Protein AF-A0A3E0NE91-F1 (afdb_monomer_lite)

Secondary structure (DSSP, 8-state):
--------------S-------------S-TT-----TT---HHHHHHHHHHHHHH-TTS-GGGEEEEEETTEEEEEEE-SSHHHHHHHHHHHHTSTT--EEEEEEE-PPPSS-HHHHHHHHHHHHHHS-SS-TTTEEEEEETTEEEEEEEES-HHHHHHHHHHHHTBTT--EEEEEEEE-------HHHHHHHHHHHHTT-TT--GGGEEEEEETTEEEEEEEES-HHHHHHHHHHT--TT--EEE-TTEEEP--SS-----TTTT----HHHHHHHHHHHHHS-TTS-GGGEEEEEETTEEEEEEEESSHHHHHHHHHHHHTSTT--EEEE--EE--SS---HHHHHHHHHHHHHHBTTGGGS-EEEEEETTEEEEEEEES-HHHHHHHHHHHHHSTT--EEEE-PEE--------HHHHHHHHHHHHHH-TT--GGGEEEEEETTEEEEEEEESSHHHHHHHHHHHHHTT-SEEEEEEEE-----PPTTEEEEEEES--EEEE-TTS-HHHHHHHHHHHHHH---TTPPPPPEEEEEEEEEE-SSS-EEEEESTTSSEEEEEEESTTEEEEEEE----SS----EEEEE-TT-EEEEEEEESEEEETTEEEEEEE-SSEEEEEEEEEEEEPSSTT---EEEEEEE-SPEEEEEPP----

pLDDT: mean 80.95, std 17.6, range [24.95, 98.06]

Sequence (662 aa):
MNRRYWKRNSVYEGAFTALLMLVGLFIGARASDAKETLGRIDDNDILEAVEEDLRTDNAVPEHQIYVEVRGGIVTLSGTSNTLLGKRRAQRLIESLRGVRGVVNRVTVPRTNRTDGEILSDVKDVLRDDQVADLAELKLELQDGVATLSGVVDSFAERELTDHAVAGVRGVVDIDNRITVNQTQSRSDAEILPEIERRLASSPWLTSDSINVNVENGSVTLTGVVGSVQEKSLARVLSWVTGVRTVDNRQLEVAQWRDQPHRRDSLVVMRNDTQLKRAVEDSLLYDPRVRHAQITVHVRYGAVSLFGTVRTLSAKRAAEQDAKDTLGVRRVRNHLKVEPTEFLDDVAITEWANKVFLRDAVLSEFDVQVTTRFGKVFLSGKVNSVYAKDRAAELIANIPGALDLYNGIEVESTWQPKLDAEIVEDVRRRLRWSPLLDADRIKVSVDDGLVTLEGVVDTPQEREAATRHARQGGARRVVDQLRVRNGRVAPAGLTATLIVEQDTYELDAAQSGDKFRQALRAARKGFNYGHLPPAPKVDLTFKLQNAGDEPVKVRLGHDSGGFEFVLAGEGAEHIRIRRPFAADLNLGSLVTIEPGEEYSIPIESLEYGFRGKSDRWYWTEPGEYTLHVTLSWPTDVSGIYGEFSVTATSDTLTVLEADGENR

Radius of gyration: 30.52 Å; chains: 1; bounding box: 74×97×77 Å

Foldseek 3Di:
DDDDDDDDDDDDDDDDDDDDDDDDDDDDDDPPPVPDDPFDCDQVNLVVLLLLQQVLFLQAPSVFWDWGGDQLEIEIEGEDQFLVNLVVSQLSSLQFFSRFYYHRHYWHDADPDDQVVLQVLLLVLCVLLVLFDPVQWDWDGDSLEIEIEGEGQFPLSLVVSLVSSRQFAGRTYYNRHYAHDQPDADDQVVLQVQLLLQQVFFLQWLSPQWDWDADQLAIEIAGETRGSNNLVVSQLSSTDRNHRYYHSVRYGYDPRDPDQPDSPVLQPPQDQVSLQVNLLSLLVRNSLEPSVQWDWDGDLLEIEIEGEHAWLLNLVSSLVSNQRTRSRPYYHRHYFHDHPDADDFVRLQVVLVVNLCGTSQNVVFPWHWGDDQLEIEIEGEDQRPVNLVVSVNSSRSGGSNGHYDRHYYHPDPQDDD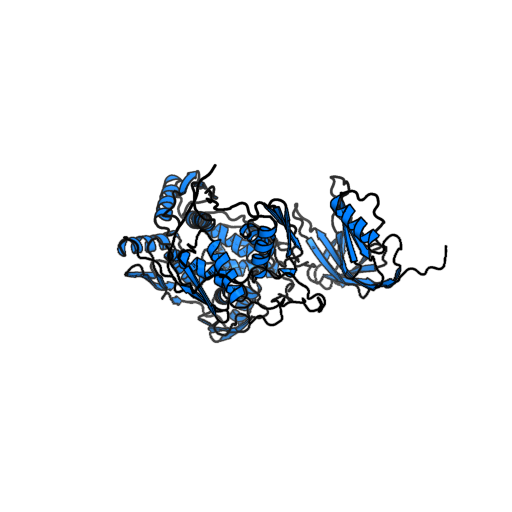DQVQLQVQLLSLQNGRSSHPSVQWDWGDDSLEIETEGEHAGPVVLVVSVVSSVSSRRPHYHRHYDHPHSLDDPPQKAKAKAAPDQEAEADPVCADDVNVVVLVVCQPPLDPPPPDFFDWGWMKIKMWRQDQAKDKAFPDAAFKKKDKDKDDPQKDKHKHFAAFDPDDDRHDIDIAHNGGMDIDTDTGQWIDHGRIIMHMDRHDWDKMKMKMKTWGADDDDPDRSIRIYIYMDDIRGYDYDDPPDD

Structure (mmCIF, N/CA/C/O backbone):
data_AF-A0A3E0NE91-F1
#
_entry.id   AF-A0A3E0NE91-F1
#
loop_
_atom_site.group_PDB
_atom_site.id
_atom_site.type_symbol
_atom_site.label_atom_id
_atom_site.label_alt_id
_atom_site.label_comp_id
_atom_site.label_asym_id
_atom_site.label_entity_id
_atom_site.label_seq_id
_atom_site.pdbx_PDB_ins_code
_atom_site.Cartn_x
_atom_site.Cartn_y
_atom_site.Cartn_z
_atom_site.occupancy
_atom_site.B_iso_or_equiv
_atom_site.auth_seq_id
_atom_site.auth_comp_id
_atom_site.auth_asym_id
_atom_site.auth_atom_id
_atom_site.pdbx_PDB_model_num
ATOM 1 N N . MET A 1 1 ? 31.799 -62.808 26.254 1.00 30.94 1 MET A N 1
ATOM 2 C CA . MET A 1 1 ? 31.546 -64.251 26.514 1.00 30.94 1 MET A CA 1
ATOM 3 C C . MET A 1 1 ? 30.031 -64.486 26.492 1.00 30.94 1 MET A C 1
ATOM 5 O O . MET A 1 1 ? 29.319 -63.578 26.877 1.00 30.94 1 MET A O 1
ATOM 9 N N . ASN A 1 2 ? 29.502 -65.511 25.800 1.00 27.83 2 ASN A N 1
ATOM 10 C CA . ASN A 1 2 ? 29.166 -66.851 26.348 1.00 27.83 2 ASN A CA 1
ATOM 11 C C . ASN A 1 2 ? 28.256 -66.752 27.601 1.00 27.83 2 ASN A C 1
ATOM 13 O O . ASN A 1 2 ? 28.701 -66.147 28.565 1.00 27.83 2 ASN A O 1
ATOM 17 N N . ARG A 1 3 ? 27.041 -67.327 27.712 1.00 26.81 3 ARG A N 1
ATOM 18 C CA . ARG A 1 3 ? 26.264 -68.366 26.965 1.00 26.81 3 ARG A CA 1
ATOM 19 C C . ARG A 1 3 ? 24.733 -68.146 27.190 1.00 26.81 3 ARG A C 1
ATOM 21 O O . ARG A 1 3 ? 24.409 -67.330 28.038 1.00 26.81 3 ARG A O 1
ATOM 28 N N . ARG A 1 4 ? 23.745 -68.896 26.650 1.00 30.91 4 ARG A N 1
ATOM 29 C CA . ARG A 1 4 ? 23.469 -69.614 25.362 1.00 30.91 4 ARG A CA 1
ATOM 30 C C . ARG A 1 4 ? 22.150 -70.431 25.545 1.00 30.91 4 ARG A C 1
ATOM 32 O O . ARG A 1 4 ? 22.022 -71.055 26.589 1.00 30.91 4 ARG A O 1
ATOM 39 N N . TYR A 1 5 ? 21.285 -70.537 24.519 1.00 28.20 5 TYR A N 1
ATOM 40 C CA . TYR A 1 5 ? 19.947 -71.212 24.482 1.00 28.20 5 TYR A CA 1
ATOM 41 C C . TYR A 1 5 ? 18.787 -70.456 25.185 1.00 28.20 5 TYR A C 1
ATOM 43 O O . TYR A 1 5 ? 19.032 -69.863 26.224 1.00 28.20 5 TYR A O 1
ATOM 51 N N . TRP A 1 6 ? 17.540 -70.304 24.682 1.00 27.56 6 TRP A N 1
ATOM 52 C CA . TRP A 1 6 ? 16.611 -71.011 23.743 1.00 27.56 6 TRP A CA 1
ATOM 53 C C . TRP A 1 6 ? 15.591 -71.966 24.405 1.00 27.56 6 TRP A C 1
ATOM 55 O O . TRP A 1 6 ? 15.980 -73.061 24.809 1.00 27.56 6 TRP A O 1
ATOM 65 N N . LYS A 1 7 ? 14.280 -71.666 24.277 1.00 27.84 7 LYS A N 1
ATOM 66 C CA . LYS A 1 7 ? 13.341 -72.370 23.353 1.00 27.84 7 LYS A CA 1
ATOM 67 C C . LYS A 1 7 ? 11.866 -71.905 23.464 1.00 27.84 7 LYS A C 1
ATOM 69 O O . LYS A 1 7 ? 11.298 -72.093 24.525 1.00 27.84 7 LYS A O 1
ATOM 74 N N . ARG A 1 8 ? 11.270 -71.538 22.304 1.00 32.28 8 ARG A N 1
ATOM 75 C CA . ARG A 1 8 ? 9.923 -71.933 21.770 1.00 32.28 8 ARG A CA 1
ATOM 76 C C . ARG A 1 8 ? 8.661 -71.588 22.606 1.00 32.28 8 ARG A C 1
ATOM 78 O O . ARG A 1 8 ? 8.735 -71.501 23.814 1.00 32.28 8 ARG A O 1
ATOM 85 N N . ASN A 1 9 ? 7.443 -71.420 22.072 1.00 28.12 9 ASN A N 1
ATOM 86 C CA . ASN A 1 9 ? 6.807 -71.448 20.729 1.00 28.12 9 ASN A CA 1
ATOM 87 C C . ASN A 1 9 ? 5.556 -70.517 20.847 1.00 28.12 9 ASN A C 1
ATOM 89 O O . ASN A 1 9 ? 5.069 -70.364 21.961 1.00 28.12 9 ASN A O 1
ATOM 93 N N . SER A 1 10 ? 4.917 -69.918 19.834 1.00 28.08 10 SER A N 1
ATOM 94 C CA . SER A 1 10 ? 5.105 -69.822 18.372 1.00 28.08 10 SER A CA 1
ATOM 95 C C . SER A 1 10 ? 4.319 -68.595 17.857 1.00 28.08 10 SER A C 1
ATOM 97 O O . SER A 1 10 ? 3.463 -68.096 18.581 1.00 28.08 10 SER A O 1
ATOM 99 N N . VAL A 1 11 ? 4.532 -68.160 16.609 1.00 28.39 11 VAL A N 1
ATOM 100 C CA . VAL A 1 11 ? 3.754 -67.089 15.941 1.00 28.39 11 VAL A CA 1
ATOM 101 C C . VAL A 1 11 ? 3.466 -67.477 14.479 1.00 28.39 11 VAL A C 1
ATOM 103 O O . VAL A 1 11 ? 4.295 -68.138 13.862 1.00 28.39 11 VAL A O 1
ATOM 106 N N . TYR A 1 12 ? 2.309 -67.054 13.959 1.00 34.12 12 TYR A N 1
ATOM 107 C CA . TYR A 1 12 ? 2.082 -66.661 12.557 1.00 34.12 12 TYR A CA 1
ATOM 108 C C . TYR A 1 12 ? 1.576 -65.205 12.654 1.00 34.12 12 TYR A C 1
ATOM 110 O O . TYR A 1 12 ? 0.653 -64.961 13.428 1.00 34.12 12 TYR A O 1
ATOM 118 N N . GLU A 1 13 ? 2.257 -64.161 12.175 1.00 29.81 13 GLU A N 1
ATOM 119 C CA . GLU A 1 13 ? 2.728 -63.833 10.812 1.00 29.81 13 GLU A CA 1
ATOM 120 C C . GLU A 1 13 ? 1.593 -63.424 9.862 1.00 29.81 13 GLU A C 1
ATOM 122 O O . GLU A 1 13 ? 0.575 -64.103 9.763 1.00 29.81 13 GLU A O 1
ATOM 127 N N . GLY A 1 14 ? 1.770 -62.279 9.186 1.00 26.66 14 GLY A N 1
ATOM 128 C CA . GLY A 1 14 ? 0.737 -61.676 8.331 1.00 26.66 14 GLY A CA 1
ATOM 129 C C . GLY A 1 14 ? 0.911 -60.194 7.953 1.00 26.66 14 GLY A C 1
ATOM 130 O O . GLY A 1 14 ? 0.043 -59.659 7.271 1.00 26.66 14 GLY A O 1
ATOM 131 N N . ALA A 1 15 ? 1.988 -59.510 8.364 1.00 29.38 15 ALA A N 1
ATOM 132 C CA . ALA A 1 15 ? 2.270 -58.123 7.969 1.00 29.38 15 ALA A CA 1
ATOM 133 C C . ALA A 1 15 ? 3.780 -57.807 7.990 1.00 29.38 15 ALA A C 1
ATOM 135 O O . ALA A 1 15 ? 4.527 -58.455 8.716 1.00 29.38 15 ALA A O 1
ATOM 136 N N . PHE A 1 16 ? 4.186 -56.772 7.239 1.00 30.14 16 PHE A N 1
ATOM 137 C CA . PHE A 1 16 ? 5.531 -56.162 7.196 1.00 30.14 16 PHE A CA 1
ATOM 138 C C . PHE A 1 16 ? 6.721 -57.059 6.783 1.00 30.14 16 PHE A C 1
ATOM 140 O O . PHE A 1 16 ? 7.368 -57.675 7.622 1.00 30.14 16 PHE A O 1
ATOM 147 N N . THR A 1 17 ? 7.100 -57.003 5.495 1.00 26.62 17 THR A N 1
ATOM 148 C CA . THR A 1 17 ? 8.416 -56.526 4.968 1.00 26.62 17 THR A CA 1
ATOM 149 C C . THR A 1 17 ? 8.772 -57.173 3.620 1.00 26.62 17 THR A C 1
ATOM 151 O O . THR A 1 17 ? 9.212 -58.316 3.581 1.00 26.62 17 THR A O 1
ATOM 154 N N . ALA A 1 18 ? 8.642 -56.436 2.504 1.00 24.95 18 ALA A N 1
ATOM 155 C CA . ALA A 1 18 ? 9.165 -56.876 1.200 1.00 24.95 18 ALA A CA 1
ATOM 156 C C . ALA A 1 18 ? 9.253 -55.756 0.132 1.00 24.95 18 ALA A C 1
ATOM 158 O O . ALA A 1 18 ? 8.509 -55.810 -0.840 1.00 24.95 18 ALA A O 1
ATOM 159 N N . LEU A 1 19 ? 10.171 -54.779 0.264 1.00 26.78 19 LEU A N 1
ATOM 160 C CA . LEU A 1 19 ? 10.857 -54.186 -0.909 1.00 26.78 19 LEU A CA 1
ATOM 161 C C . LEU A 1 19 ? 12.095 -53.343 -0.528 1.00 26.78 19 LEU A C 1
ATOM 163 O O . LEU A 1 19 ? 12.003 -52.131 -0.362 1.00 26.78 19 LEU A O 1
ATOM 167 N N . LEU A 1 20 ? 13.274 -53.967 -0.413 1.00 27.47 20 LEU A N 1
ATOM 168 C CA . LEU A 1 20 ? 14.547 -53.225 -0.369 1.00 27.47 20 LEU A CA 1
ATOM 169 C C . LEU A 1 20 ? 15.747 -54.088 -0.807 1.00 27.47 20 LEU A C 1
ATOM 171 O O . LEU A 1 20 ? 16.623 -54.386 -0.005 1.00 27.47 20 LEU A O 1
ATOM 175 N N . MET A 1 21 ? 15.762 -54.513 -2.078 1.00 26.34 21 MET A N 1
ATOM 176 C CA . MET A 1 21 ? 16.968 -54.817 -2.880 1.00 26.34 21 MET A CA 1
ATOM 177 C C . MET A 1 21 ? 16.568 -55.374 -4.257 1.00 26.34 21 MET A C 1
ATOM 179 O O . MET A 1 21 ? 16.215 -56.545 -4.368 1.00 26.34 21 MET A O 1
ATOM 183 N N . LEU A 1 22 ? 16.701 -54.568 -5.315 1.00 26.62 22 LEU A N 1
ATOM 184 C CA . LEU A 1 22 ? 17.065 -55.077 -6.643 1.00 26.62 22 LEU A CA 1
ATOM 185 C C . LEU A 1 22 ? 17.654 -53.946 -7.500 1.00 26.62 22 LEU A C 1
ATOM 187 O O . LEU A 1 22 ? 16.944 -53.190 -8.154 1.00 26.62 22 LEU A O 1
ATOM 191 N N . VAL A 1 23 ? 18.982 -53.818 -7.464 1.00 31.25 23 VAL A N 1
ATOM 192 C CA . VAL A 1 23 ? 19.741 -52.968 -8.391 1.00 31.25 23 VAL A CA 1
ATOM 193 C C . VAL A 1 23 ? 20.110 -53.830 -9.596 1.00 31.25 23 VAL A C 1
ATOM 195 O O . VAL A 1 23 ? 20.838 -54.808 -9.440 1.00 31.25 23 VAL A O 1
ATOM 198 N N . GLY A 1 24 ? 19.616 -53.492 -10.789 1.00 27.28 24 GLY A N 1
ATOM 199 C CA . GLY A 1 24 ? 19.903 -54.274 -11.994 1.00 27.28 24 GLY A CA 1
ATOM 200 C C . GLY A 1 24 ? 19.232 -53.749 -13.262 1.00 27.28 24 GLY A C 1
ATOM 201 O O . GLY A 1 24 ? 18.088 -54.085 -13.526 1.00 27.28 24 GLY A O 1
ATOM 202 N N . LEU A 1 25 ? 19.987 -52.960 -14.035 1.00 29.38 25 LEU A N 1
ATOM 203 C CA . LEU A 1 25 ? 19.806 -52.624 -15.458 1.00 29.38 25 LEU A CA 1
ATOM 204 C C . LEU A 1 25 ? 18.363 -52.483 -15.997 1.00 29.38 25 LEU A C 1
ATOM 206 O O . LEU A 1 25 ? 17.764 -53.450 -16.456 1.00 29.38 25 LEU A O 1
ATOM 210 N N . PHE A 1 26 ? 17.951 -51.234 -16.221 1.00 30.34 26 PHE A N 1
ATOM 211 C CA . PHE A 1 26 ? 17.494 -50.831 -17.557 1.00 30.34 26 PHE A CA 1
ATOM 212 C C . PHE A 1 26 ? 18.080 -49.455 -17.894 1.00 30.34 26 PHE A C 1
ATOM 214 O O . PHE A 1 26 ? 17.676 -48.436 -17.343 1.00 30.34 26 PHE A O 1
ATOM 221 N N . ILE A 1 27 ? 19.085 -49.438 -18.773 1.00 36.59 27 ILE A N 1
ATOM 222 C CA . ILE A 1 27 ? 19.706 -48.217 -19.304 1.00 36.59 27 ILE A CA 1
ATOM 223 C C . ILE A 1 27 ? 19.201 -48.032 -20.736 1.00 36.59 27 ILE A C 1
ATOM 225 O O . ILE A 1 27 ? 19.292 -48.964 -21.531 1.00 36.59 27 ILE A O 1
ATOM 229 N N . GLY A 1 28 ? 18.744 -46.823 -21.079 1.00 31.92 28 GLY A N 1
ATOM 230 C CA . GLY A 1 28 ? 18.574 -46.408 -22.477 1.00 31.92 28 GLY A CA 1
ATOM 231 C C . GLY A 1 28 ? 17.137 -46.228 -22.972 1.00 31.92 28 GLY A C 1
ATOM 232 O O . GLY A 1 28 ? 16.728 -46.895 -23.916 1.00 31.92 28 GLY A O 1
ATOM 233 N N . ALA A 1 29 ? 16.409 -45.251 -22.423 1.00 29.12 29 ALA A N 1
ATOM 234 C CA . ALA A 1 29 ? 15.244 -44.656 -23.083 1.00 29.12 29 ALA A CA 1
ATOM 235 C C . ALA A 1 29 ? 15.190 -43.140 -22.810 1.00 29.12 29 ALA A C 1
ATOM 237 O O . ALA A 1 29 ? 14.678 -42.702 -21.789 1.00 29.12 29 ALA A O 1
ATOM 238 N N . ARG A 1 30 ? 15.785 -42.365 -23.727 1.00 32.06 30 ARG A N 1
ATOM 239 C CA . ARG A 1 30 ? 15.646 -40.907 -23.926 1.00 32.06 30 ARG A CA 1
ATOM 240 C C . ARG A 1 30 ? 15.437 -40.008 -22.692 1.00 32.06 30 ARG A C 1
ATOM 242 O O . ARG A 1 30 ? 14.326 -39.607 -22.363 1.00 32.06 30 ARG A O 1
ATOM 249 N N . ALA A 1 31 ? 16.549 -39.475 -22.189 1.00 33.25 31 ALA A N 1
ATOM 250 C CA . ALA A 1 31 ? 16.555 -38.111 -21.664 1.00 33.25 31 ALA A CA 1
ATOM 251 C C . ALA A 1 31 ? 16.430 -37.109 -22.838 1.00 33.25 31 ALA A C 1
ATOM 253 O O . ALA A 1 31 ? 17.433 -36.612 -23.343 1.00 33.25 31 ALA A O 1
ATOM 254 N N . SER A 1 32 ? 15.203 -36.869 -23.313 1.00 34.41 32 SER A N 1
ATOM 255 C CA . SER A 1 32 ? 14.878 -35.783 -24.264 1.00 34.41 32 SER A CA 1
ATOM 256 C C . SER A 1 32 ? 13.600 -35.020 -23.922 1.00 34.41 32 SER A C 1
ATOM 258 O O . SER A 1 32 ? 13.482 -33.856 -24.288 1.00 34.41 32 SER A O 1
ATOM 260 N N . ASP A 1 33 ? 12.673 -35.647 -23.196 1.00 32.84 33 ASP A N 1
ATOM 261 C CA . ASP A 1 33 ? 11.329 -35.104 -22.959 1.00 32.84 33 ASP A CA 1
ATOM 262 C C . ASP A 1 33 ? 11.154 -34.498 -21.552 1.00 32.84 33 ASP A C 1
ATOM 264 O O . ASP A 1 33 ? 10.053 -34.125 -21.159 1.00 32.84 33 ASP A O 1
ATOM 268 N N . ALA A 1 34 ? 12.260 -34.289 -20.825 1.00 32.59 34 ALA A N 1
ATOM 269 C CA . ALA A 1 34 ? 12.325 -33.527 -19.569 1.00 32.59 34 ALA A CA 1
ATOM 270 C C . ALA A 1 34 ? 12.211 -31.999 -19.796 1.00 32.59 34 ALA A C 1
ATOM 272 O O . ALA A 1 34 ? 12.949 -31.200 -19.219 1.00 32.59 34 ALA A O 1
ATOM 273 N N . LYS A 1 35 ? 11.292 -31.581 -20.675 1.00 33.16 35 LYS A N 1
ATOM 274 C CA . LYS A 1 35 ? 10.905 -30.180 -20.902 1.00 33.16 35 LYS A CA 1
ATOM 275 C C . LYS A 1 35 ? 9.620 -29.902 -20.112 1.00 33.16 35 LYS A C 1
ATOM 277 O O . LYS A 1 35 ? 8.567 -29.598 -20.664 1.00 33.16 35 LYS A O 1
ATOM 282 N N . GLU A 1 36 ? 9.714 -30.149 -18.809 1.00 34.44 36 GLU A N 1
ATOM 283 C CA . GLU A 1 36 ? 8.592 -30.556 -17.963 1.00 34.44 36 GLU A CA 1
ATOM 284 C C . GLU A 1 36 ? 7.838 -29.348 -17.365 1.00 34.44 36 GLU A C 1
ATOM 286 O O . GLU A 1 36 ? 8.300 -28.684 -16.443 1.00 34.44 36 GLU A O 1
ATOM 291 N N . THR A 1 37 ? 6.651 -29.062 -17.913 1.00 34.66 37 THR A N 1
ATOM 292 C CA . THR A 1 37 ? 5.534 -28.330 -17.262 1.00 34.66 37 THR A CA 1
ATOM 293 C C . THR A 1 37 ? 5.778 -26.942 -16.633 1.00 34.66 37 THR A C 1
ATOM 295 O O . THR A 1 37 ? 4.998 -26.502 -15.787 1.00 34.66 37 THR A O 1
ATOM 298 N N . LEU A 1 38 ? 6.750 -26.164 -17.118 1.00 41.28 38 LEU A N 1
ATOM 299 C CA . LEU A 1 38 ? 6.796 -24.714 -16.863 1.00 41.28 38 LEU A CA 1
ATOM 300 C C . LEU A 1 38 ? 5.588 -24.002 -17.511 1.00 41.28 38 LEU A C 1
ATOM 302 O O . LEU A 1 38 ? 5.612 -23.712 -18.705 1.00 41.28 38 LEU A O 1
ATOM 306 N N . GLY A 1 39 ? 4.540 -23.710 -16.729 1.00 53.50 39 GLY A N 1
ATOM 307 C CA . GLY A 1 39 ? 3.418 -22.867 -17.179 1.00 53.50 39 GLY A CA 1
ATOM 308 C C . GLY A 1 39 ? 2.102 -22.965 -16.393 1.00 53.50 39 GLY A C 1
ATOM 309 O O . GLY A 1 39 ? 1.273 -22.065 -16.505 1.00 53.50 39 GLY A O 1
ATOM 310 N N . ARG A 1 40 ? 1.890 -24.016 -15.587 1.00 64.31 40 ARG A N 1
ATOM 311 C CA . ARG A 1 40 ? 0.654 -24.198 -14.798 1.00 64.31 40 ARG A CA 1
ATOM 312 C C . ARG A 1 40 ? 0.816 -23.713 -13.347 1.00 64.31 40 ARG A C 1
ATOM 314 O O . ARG A 1 40 ? 1.922 -23.735 -12.814 1.00 64.31 40 ARG A O 1
ATOM 321 N N . ILE A 1 41 ? -0.286 -23.256 -12.745 1.00 75.81 41 ILE A N 1
ATOM 322 C CA . ILE A 1 41 ? -0.406 -22.901 -11.321 1.00 75.81 41 ILE A CA 1
ATOM 323 C C . ILE A 1 41 ? -1.656 -23.611 -10.791 1.00 75.81 41 ILE A C 1
ATOM 325 O O . ILE A 1 41 ? -2.742 -23.052 -10.870 1.00 75.81 41 ILE A O 1
ATOM 329 N N . ASP A 1 42 ? -1.563 -24.861 -10.346 1.00 85.12 42 ASP A N 1
ATOM 330 C CA . ASP A 1 42 ? -2.762 -25.589 -9.903 1.00 85.12 42 ASP A CA 1
ATOM 331 C C . ASP A 1 42 ? -3.074 -25.453 -8.404 1.00 85.12 42 ASP A C 1
ATOM 333 O O . ASP A 1 42 ? -2.387 -24.751 -7.660 1.00 85.12 42 ASP A O 1
ATOM 337 N N . ASP A 1 43 ? -4.183 -26.059 -7.968 1.00 90.19 43 ASP A N 1
ATOM 338 C CA . ASP A 1 43 ? -4.679 -25.929 -6.594 1.00 90.19 43 ASP A CA 1
ATOM 339 C C . ASP A 1 43 ? -3.649 -26.402 -5.548 1.00 90.19 43 ASP A C 1
ATOM 341 O O . ASP A 1 43 ? -3.667 -25.901 -4.425 1.00 90.19 43 ASP A O 1
ATOM 345 N N . ASN A 1 44 ? -2.732 -27.315 -5.904 1.00 91.25 44 ASN A N 1
ATOM 346 C CA . ASN A 1 44 ? -1.664 -27.767 -5.011 1.00 91.25 44 ASN A CA 1
ATOM 347 C C . ASN A 1 44 ? -0.518 -26.746 -4.931 1.00 91.25 44 ASN A C 1
ATOM 349 O O . ASN A 1 44 ? -0.022 -26.487 -3.837 1.00 91.25 44 ASN A O 1
ATOM 353 N N . ASP A 1 45 ? -0.132 -26.131 -6.057 1.00 88.56 45 ASP A N 1
ATOM 354 C CA . ASP A 1 45 ? 0.829 -25.016 -6.057 1.00 88.56 45 ASP A CA 1
ATOM 355 C C . ASP A 1 45 ? 0.323 -23.878 -5.152 1.00 88.56 45 ASP A C 1
ATOM 357 O O . ASP A 1 45 ? 1.073 -23.316 -4.353 1.00 88.56 45 ASP A O 1
ATOM 361 N N . ILE A 1 46 ? -0.969 -23.541 -5.278 1.00 89.94 46 ILE A N 1
ATOM 362 C CA . ILE A 1 46 ? -1.617 -22.487 -4.487 1.00 89.94 46 ILE A CA 1
ATOM 363 C C . ILE A 1 46 ? -1.677 -22.886 -3.006 1.00 89.94 46 ILE A C 1
ATOM 365 O O . ILE A 1 46 ? -1.443 -22.034 -2.152 1.00 89.94 46 ILE A O 1
ATOM 369 N N . LEU A 1 47 ? -1.955 -24.155 -2.685 1.00 92.31 47 LEU A N 1
ATOM 370 C CA . LEU A 1 47 ? -1.975 -24.644 -1.303 1.00 92.31 47 LEU A CA 1
ATOM 371 C C . LEU A 1 47 ? -0.604 -24.487 -0.625 1.00 92.31 47 LEU A C 1
ATOM 373 O O . LEU A 1 47 ? -0.543 -23.857 0.427 1.00 92.31 47 LEU A O 1
ATOM 377 N N . GLU A 1 48 ? 0.487 -24.951 -1.253 1.00 89.06 48 GLU A N 1
ATOM 378 C CA . GLU A 1 48 ? 1.853 -24.792 -0.712 1.00 89.06 48 GLU A CA 1
ATOM 379 C C . GLU A 1 48 ? 2.190 -23.310 -0.472 1.00 89.06 48 GLU A C 1
ATOM 381 O O . GLU A 1 48 ? 2.755 -22.945 0.560 1.00 89.06 48 GLU A O 1
ATOM 386 N N . ALA A 1 49 ? 1.815 -22.436 -1.412 1.00 88.50 49 ALA A N 1
ATOM 387 C CA . ALA A 1 49 ? 2.058 -21.001 -1.304 1.00 88.50 49 ALA A CA 1
ATOM 388 C C . ALA A 1 49 ? 1.276 -20.342 -0.159 1.00 88.50 49 ALA A C 1
ATOM 390 O O . ALA A 1 49 ? 1.817 -19.479 0.532 1.00 88.50 49 ALA A O 1
ATOM 391 N N . VAL A 1 50 ? 0.019 -20.747 0.046 1.00 90.62 50 VAL A N 1
ATOM 392 C CA . VAL A 1 50 ? -0.827 -20.250 1.136 1.00 90.62 50 VAL A CA 1
ATOM 393 C C . VAL A 1 50 ? -0.314 -20.728 2.491 1.00 90.62 50 VAL A C 1
ATOM 395 O O . VAL A 1 50 ? -0.211 -19.918 3.411 1.00 90.62 50 VAL A O 1
ATOM 398 N N . GLU A 1 51 ? 0.016 -22.013 2.623 1.00 88.88 51 GLU A N 1
ATOM 399 C CA . GLU A 1 51 ? 0.538 -22.574 3.871 1.00 88.88 51 GLU A CA 1
ATOM 400 C C . GLU A 1 51 ? 1.870 -21.902 4.246 1.00 88.88 51 GLU A C 1
ATOM 402 O O . GLU A 1 51 ? 1.999 -21.399 5.358 1.00 88.88 51 GLU A O 1
ATOM 407 N N . GLU A 1 52 ? 2.815 -21.745 3.309 1.00 82.62 52 GLU A N 1
ATOM 408 C CA . GLU A 1 52 ? 4.091 -21.054 3.560 1.00 82.62 52 GLU A CA 1
ATOM 409 C C . GLU A 1 52 ? 3.921 -19.575 3.964 1.00 82.62 52 GLU A C 1
ATOM 411 O O . GLU A 1 52 ? 4.637 -19.102 4.854 1.00 82.62 52 GLU A O 1
ATOM 416 N N . ASP A 1 53 ? 2.987 -18.830 3.359 1.00 84.12 53 ASP A N 1
ATOM 417 C CA . ASP A 1 53 ? 2.741 -17.425 3.725 1.00 84.12 53 ASP A CA 1
ATOM 418 C C . ASP A 1 53 ? 2.035 -17.275 5.080 1.00 84.12 53 ASP A C 1
ATOM 420 O O . ASP A 1 53 ? 2.355 -16.350 5.828 1.00 84.12 53 ASP A O 1
ATOM 424 N N . LEU A 1 54 ? 1.147 -18.203 5.454 1.00 85.69 54 LEU A N 1
ATOM 425 C CA . LEU A 1 54 ? 0.575 -18.249 6.805 1.00 85.69 54 LEU A CA 1
ATOM 426 C C . LEU A 1 54 ? 1.643 -18.634 7.845 1.00 85.69 54 LEU A C 1
ATOM 428 O O . LEU A 1 54 ? 1.770 -17.961 8.866 1.00 85.69 54 LEU A O 1
ATOM 432 N N . ARG A 1 55 ? 2.461 -19.656 7.559 1.00 80.12 55 ARG A N 1
ATOM 433 C CA . ARG A 1 55 ? 3.555 -20.162 8.412 1.00 80.12 55 ARG A CA 1
ATOM 434 C C . ARG A 1 55 ? 4.629 -19.121 8.725 1.00 80.12 55 ARG A C 1
ATOM 436 O O . ARG A 1 55 ? 5.315 -19.212 9.743 1.00 80.12 55 ARG A O 1
ATOM 443 N N . THR A 1 56 ? 4.836 -18.165 7.821 1.00 75.06 56 THR A N 1
ATOM 444 C CA . THR A 1 56 ? 5.892 -17.145 7.934 1.00 75.06 56 THR A CA 1
ATOM 445 C C . THR A 1 56 ? 5.404 -15.788 8.429 1.00 75.06 56 THR A C 1
ATOM 447 O O . THR A 1 56 ? 6.230 -14.932 8.761 1.00 75.06 56 THR A O 1
ATOM 450 N N . ASP A 1 57 ? 4.092 -15.581 8.543 1.00 77.44 57 ASP A N 1
ATOM 451 C CA . ASP A 1 57 ? 3.528 -14.367 9.118 1.00 77.44 57 ASP A CA 1
ATOM 452 C C . ASP A 1 57 ? 3.234 -14.548 10.613 1.00 77.44 57 ASP A C 1
ATOM 454 O O . ASP A 1 57 ? 2.139 -14.928 11.010 1.00 77.44 57 ASP A O 1
ATOM 458 N N . ASN A 1 58 ? 4.209 -14.218 11.469 1.00 72.50 58 ASN A N 1
ATOM 459 C CA . ASN A 1 58 ? 4.098 -14.344 12.933 1.00 72.50 58 ASN A CA 1
ATOM 460 C C . ASN A 1 58 ? 2.891 -13.609 13.577 1.00 72.50 58 ASN A C 1
ATOM 462 O O . ASN A 1 58 ? 2.659 -13.783 14.772 1.00 72.50 58 ASN A O 1
ATOM 466 N N . ALA A 1 59 ? 2.141 -12.771 12.846 1.00 71.06 59 ALA A N 1
ATOM 467 C CA . ALA A 1 59 ? 0.898 -12.158 13.330 1.00 71.06 59 ALA A CA 1
ATOM 468 C C . ALA A 1 59 ? -0.374 -12.957 12.978 1.00 71.06 59 ALA A C 1
ATOM 470 O O . ALA A 1 59 ? -1.485 -12.539 13.317 1.00 71.06 59 ALA A O 1
ATOM 471 N N . VAL A 1 60 ? -0.228 -14.099 12.309 1.00 75.06 60 VAL A N 1
ATOM 472 C CA . VAL A 1 60 ? -1.292 -15.055 12.011 1.00 75.06 60 VAL A CA 1
ATOM 473 C C . VAL A 1 60 ? -0.902 -16.403 12.636 1.00 75.06 60 VAL A C 1
ATOM 475 O O . VAL A 1 60 ? 0.097 -16.992 12.234 1.00 75.06 60 VAL A O 1
ATOM 478 N N . PRO A 1 61 ? -1.645 -16.928 13.629 1.00 66.44 61 PRO A N 1
ATOM 479 C CA . PRO A 1 61 ? -1.311 -18.208 14.250 1.00 66.44 61 PRO A CA 1
ATOM 480 C C . PRO A 1 61 ? -1.685 -19.379 13.323 1.00 66.44 61 PRO A C 1
ATOM 482 O O . PRO A 1 61 ? -2.733 -19.995 13.487 1.00 66.44 61 PRO A O 1
ATOM 485 N N . GLU A 1 62 ? -0.817 -19.688 12.355 1.00 62.62 62 GLU A N 1
ATOM 486 C CA . GLU A 1 62 ? -0.972 -20.753 11.343 1.00 62.62 62 GLU A CA 1
ATOM 487 C C . GLU A 1 62 ? -1.465 -22.088 11.929 1.00 62.62 62 GLU A C 1
ATOM 489 O O . GLU A 1 62 ? -2.404 -22.674 11.404 1.00 62.62 62 GLU A O 1
ATOM 494 N N . HIS A 1 63 ? -0.931 -22.518 13.079 1.00 67.25 63 HIS A N 1
ATOM 495 C CA . HIS A 1 63 ? -1.339 -23.746 13.786 1.00 67.25 63 HIS A CA 1
ATOM 496 C C . HIS A 1 63 ? -2.828 -23.805 14.205 1.00 67.25 63 HIS A C 1
ATOM 498 O O . HIS A 1 63 ? -3.264 -24.801 14.784 1.00 67.25 63 HIS A O 1
ATOM 504 N N . GLN A 1 64 ? -3.594 -22.739 13.963 1.00 77.44 64 GLN A N 1
ATOM 505 C CA . GLN A 1 64 ? -5.030 -22.629 14.201 1.00 77.44 64 GLN A CA 1
ATOM 506 C C . GLN A 1 64 ? -5.858 -22.467 12.916 1.00 77.44 64 GLN A C 1
ATOM 508 O O . GLN A 1 64 ? -7.082 -22.380 13.012 1.00 77.44 64 GLN A O 1
ATOM 513 N N . ILE A 1 65 ? -5.231 -22.399 11.736 1.00 87.06 65 ILE A N 1
ATOM 514 C CA . ILE A 1 65 ? -5.891 -22.120 10.456 1.00 87.06 65 ILE A CA 1
ATOM 515 C C . ILE A 1 65 ? -5.657 -23.274 9.477 1.00 87.06 65 ILE A C 1
ATOM 517 O O . ILE A 1 65 ? -4.542 -23.522 9.036 1.00 87.06 65 ILE A O 1
ATOM 521 N N . TYR A 1 66 ? -6.741 -23.943 9.090 1.00 90.06 66 TYR A N 1
ATOM 522 C CA . TYR A 1 66 ? -6.748 -24.981 8.062 1.00 90.06 66 TYR A CA 1
ATOM 523 C C . TYR A 1 66 ? -7.139 -24.397 6.704 1.00 90.06 66 TYR A C 1
ATOM 525 O O . TYR A 1 66 ? -8.047 -23.558 6.620 1.00 90.06 66 TYR A O 1
ATOM 533 N N . VAL A 1 67 ? -6.489 -24.889 5.650 1.00 93.88 67 VAL A N 1
ATOM 534 C CA . VAL A 1 67 ? -6.606 -24.400 4.274 1.00 93.88 67 VAL A CA 1
ATOM 535 C C . VAL A 1 67 ? -7.172 -25.500 3.372 1.00 93.88 67 VAL A C 1
ATOM 537 O O . VAL A 1 67 ? -6.721 -26.640 3.405 1.00 93.88 67 VAL A O 1
ATOM 540 N N . GLU A 1 68 ? -8.141 -25.157 2.525 1.00 95.44 68 GLU A N 1
ATOM 541 C CA . GLU A 1 68 ? -8.514 -25.959 1.352 1.00 95.44 68 GLU A CA 1
ATOM 542 C C . GLU A 1 68 ? -8.458 -25.090 0.093 1.00 95.44 68 GLU A C 1
ATOM 544 O O . GLU A 1 68 ? -8.950 -23.962 0.114 1.00 95.44 68 GLU A O 1
ATOM 549 N N . VAL A 1 69 ? -7.953 -25.617 -1.025 1.00 95.25 69 VAL A N 1
ATOM 550 C CA . VAL A 1 69 ? -7.981 -24.931 -2.330 1.00 95.25 69 VAL A CA 1
ATOM 551 C C . VAL A 1 69 ? -8.757 -25.768 -3.343 1.00 95.25 69 VAL A C 1
ATOM 553 O O . VAL A 1 69 ? -8.542 -26.976 -3.443 1.00 95.25 69 VAL A O 1
ATOM 556 N N . ARG A 1 70 ? -9.693 -25.145 -4.074 1.00 94.12 70 ARG A N 1
ATOM 557 C CA . ARG A 1 70 ? -10.461 -25.792 -5.154 1.00 94.12 70 ARG A CA 1
ATOM 558 C C . ARG A 1 70 ? -10.758 -24.799 -6.286 1.00 94.12 70 ARG A C 1
ATOM 560 O O . ARG A 1 70 ? -11.483 -23.826 -6.081 1.00 94.12 70 ARG A O 1
ATOM 567 N N . GLY A 1 71 ? -10.241 -25.040 -7.489 1.00 88.62 71 GLY A N 1
ATOM 568 C CA . GLY A 1 71 ? -10.433 -24.183 -8.667 1.00 88.62 71 GLY A CA 1
ATOM 569 C C . GLY A 1 71 ? -9.896 -22.753 -8.503 1.00 88.62 71 GLY A C 1
ATOM 570 O O . GLY A 1 71 ? -10.500 -21.808 -9.024 1.00 88.62 71 GLY A O 1
ATOM 571 N N . GLY A 1 72 ? -8.817 -22.582 -7.737 1.00 88.75 72 GLY A N 1
ATOM 572 C CA . GLY A 1 72 ? -8.255 -21.297 -7.315 1.00 88.75 72 GLY A CA 1
ATOM 573 C C . GLY A 1 72 ? -9.032 -20.585 -6.200 1.00 88.75 72 GLY A C 1
ATOM 574 O O . GLY A 1 72 ? -8.692 -19.454 -5.861 1.00 88.75 72 GLY A O 1
ATOM 575 N N . ILE A 1 73 ? -10.081 -21.190 -5.629 1.00 93.44 73 ILE A N 1
ATOM 576 C CA . ILE A 1 73 ? -10.798 -20.636 -4.471 1.00 93.44 73 ILE A CA 1
ATOM 577 C C . ILE A 1 73 ? -10.196 -21.224 -3.196 1.00 93.44 73 ILE A C 1
ATOM 579 O O . ILE A 1 73 ? -10.257 -22.436 -2.987 1.00 93.44 73 ILE A O 1
ATOM 583 N N . VAL A 1 74 ? -9.650 -20.362 -2.339 1.00 95.44 74 VAL A N 1
ATOM 584 C CA . VAL A 1 74 ? -9.052 -20.747 -1.053 1.00 95.44 74 VAL A CA 1
ATOM 585 C C . VAL A 1 74 ? -10.099 -20.620 0.050 1.00 95.44 74 VAL A C 1
ATOM 587 O O . VAL A 1 74 ? -10.701 -19.563 0.223 1.00 95.44 74 VAL A O 1
ATOM 590 N N . THR A 1 75 ? -10.326 -21.674 0.825 1.00 97.12 75 THR A N 1
ATOM 591 C CA . THR A 1 75 ? -11.160 -21.646 2.033 1.00 97.12 75 THR A CA 1
ATOM 592 C C . THR A 1 75 ? -10.261 -21.708 3.258 1.00 97.12 75 THR A C 1
ATOM 594 O O . THR A 1 75 ? -9.516 -22.670 3.419 1.00 97.12 75 THR A O 1
ATOM 597 N N . LEU A 1 76 ? -10.362 -20.705 4.133 1.00 95.31 76 LEU A N 1
ATOM 598 C CA . LEU A 1 76 ? -9.746 -20.736 5.460 1.00 95.31 76 LEU A CA 1
ATOM 599 C C . LEU A 1 76 ? -10.767 -21.180 6.502 1.00 95.31 76 LEU A C 1
ATOM 601 O O . LEU A 1 76 ? -11.935 -20.797 6.420 1.00 95.31 76 LEU A O 1
ATOM 605 N N . SER A 1 77 ? -10.338 -21.919 7.520 1.00 94.50 77 SER A N 1
ATOM 606 C CA . SER A 1 77 ? -11.175 -22.301 8.664 1.00 94.50 77 SER A CA 1
ATOM 607 C C . SER A 1 77 ? -10.344 -22.488 9.934 1.00 94.50 77 SER A C 1
ATOM 609 O O . SER A 1 77 ? -9.133 -22.640 9.843 1.00 94.50 77 SER A O 1
ATOM 611 N N . GLY A 1 78 ? -10.975 -22.464 11.113 1.00 92.50 78 GLY A N 1
ATOM 612 C CA . GLY A 1 78 ? -10.288 -22.593 12.408 1.00 92.50 78 GLY A CA 1
ATOM 613 C C . GLY A 1 78 ? -10.430 -21.343 13.282 1.00 92.50 78 GLY A C 1
ATOM 614 O O . GLY A 1 78 ? -11.505 -20.733 13.284 1.00 92.50 78 GLY A O 1
ATOM 615 N N . THR A 1 79 ? -9.389 -20.962 14.028 1.00 90.75 79 THR A N 1
ATOM 616 C CA . THR A 1 79 ? -9.406 -19.822 14.971 1.00 90.75 79 THR A CA 1
ATOM 617 C C . THR A 1 79 ? -8.306 -18.789 14.710 1.00 90.75 79 THR A C 1
ATOM 619 O O . THR A 1 79 ? -7.266 -19.079 14.129 1.00 90.75 79 THR A O 1
ATOM 622 N N . SER A 1 80 ? -8.537 -17.551 15.149 1.00 90.31 80 SER A N 1
ATOM 623 C CA . SER A 1 80 ? -7.520 -16.502 15.262 1.00 90.31 80 SER A CA 1
ATOM 624 C C . SER A 1 80 ? -7.825 -15.630 16.477 1.00 90.31 80 SER A C 1
ATOM 626 O O . SER A 1 80 ? -8.988 -15.341 16.748 1.00 90.31 80 SER A O 1
ATOM 628 N N . ASN A 1 81 ? -6.796 -15.186 17.202 1.00 86.12 81 ASN A N 1
ATOM 629 C CA . ASN A 1 81 ? -6.955 -14.424 18.447 1.00 86.12 81 ASN A CA 1
ATOM 630 C C . ASN A 1 81 ? -7.658 -13.063 18.259 1.00 86.12 81 ASN A C 1
ATOM 632 O O . ASN A 1 81 ? -8.179 -12.513 19.227 1.00 86.12 81 ASN A O 1
ATOM 636 N N . THR A 1 82 ? -7.653 -12.495 17.046 1.00 90.44 82 THR A N 1
ATOM 637 C CA . THR A 1 82 ? -8.162 -11.140 16.769 1.00 90.44 82 THR A CA 1
ATOM 638 C C . THR A 1 82 ? -8.842 -11.042 15.401 1.00 90.44 82 THR A C 1
ATOM 640 O O . THR A 1 82 ? -8.492 -11.758 14.457 1.00 90.44 82 THR A O 1
ATOM 643 N N . LEU A 1 83 ? -9.775 -10.093 15.251 1.00 93.31 83 LEU A N 1
ATOM 644 C CA . LEU A 1 83 ? -10.393 -9.800 13.955 1.00 93.31 83 LEU A CA 1
ATOM 645 C C . LEU A 1 83 ? -9.382 -9.222 12.944 1.00 93.31 83 LEU A C 1
ATOM 647 O O . LEU A 1 83 ? -9.453 -9.552 11.758 1.00 93.31 83 LEU A O 1
ATOM 651 N N . LEU A 1 84 ? -8.388 -8.443 13.395 1.00 90.44 84 LEU A N 1
ATOM 652 C CA . LEU A 1 84 ? -7.262 -8.034 12.545 1.00 90.44 84 LEU A CA 1
ATOM 653 C C . LEU A 1 84 ? -6.448 -9.233 12.037 1.00 90.44 84 LEU A C 1
ATOM 655 O O . LEU A 1 84 ? -6.118 -9.252 10.854 1.00 90.44 84 LEU A O 1
ATOM 659 N N . GLY A 1 85 ? -6.183 -10.247 12.867 1.00 89.56 85 GLY A N 1
ATOM 660 C CA . GLY A 1 85 ? -5.505 -11.490 12.473 1.00 89.56 85 GLY A CA 1
ATOM 661 C C . GLY A 1 85 ? -6.301 -12.282 11.432 1.00 89.56 85 GLY A C 1
ATOM 662 O O . GLY A 1 85 ? -5.782 -12.585 10.355 1.00 89.56 85 GLY A O 1
ATOM 663 N N . LYS A 1 86 ? -7.602 -12.503 11.684 1.00 92.06 86 LYS A N 1
ATOM 664 C CA . LYS A 1 86 ? -8.557 -13.097 10.722 1.00 92.06 86 LYS A CA 1
ATOM 665 C C . LYS A 1 86 ? -8.550 -12.367 9.371 1.00 92.06 86 LYS A C 1
ATOM 667 O O . LYS A 1 86 ? -8.541 -13.012 8.322 1.00 92.06 86 LYS A O 1
ATOM 672 N N . ARG A 1 87 ? -8.544 -11.029 9.378 1.00 91.94 87 ARG A N 1
ATOM 673 C CA . ARG A 1 87 ? -8.516 -10.189 8.164 1.00 91.94 87 ARG A CA 1
ATOM 674 C C . ARG A 1 87 ? -7.126 -10.118 7.511 1.00 91.94 87 ARG A C 1
ATOM 676 O O . ARG A 1 87 ? -7.038 -9.947 6.298 1.00 91.94 87 ARG A O 1
ATOM 683 N N . ARG A 1 88 ? -6.038 -10.265 8.278 1.00 89.69 88 ARG A N 1
ATOM 684 C CA . ARG A 1 88 ? -4.654 -10.329 7.775 1.00 89.69 88 ARG A CA 1
ATOM 685 C C . ARG A 1 88 ? -4.419 -11.610 6.981 1.00 89.69 88 ARG A C 1
ATOM 687 O O . ARG A 1 88 ? -3.973 -11.508 5.843 1.00 89.69 88 ARG A O 1
ATOM 694 N N . ALA A 1 89 ? -4.801 -12.764 7.533 1.00 90.38 89 ALA A N 1
ATOM 695 C CA . ALA A 1 89 ? -4.721 -14.062 6.856 1.00 90.38 89 ALA A CA 1
ATOM 696 C C . ALA A 1 89 ? -5.391 -14.029 5.470 1.00 90.38 89 ALA A C 1
ATOM 698 O O . ALA A 1 89 ? -4.802 -14.438 4.475 1.00 90.38 89 ALA A O 1
ATOM 699 N N . GLN A 1 90 ? -6.593 -13.449 5.391 1.00 93.50 90 GLN A N 1
ATOM 700 C CA . GLN A 1 90 ? -7.307 -13.259 4.130 1.00 93.50 90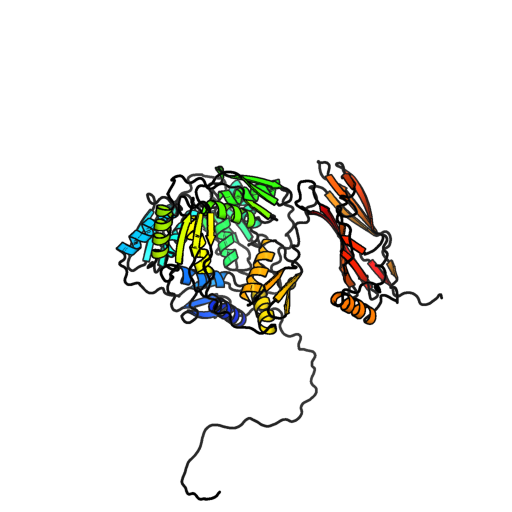 GLN A CA 1
ATOM 701 C C . GLN A 1 90 ? -6.561 -12.335 3.155 1.00 93.50 90 GLN A C 1
ATOM 703 O O . GLN A 1 90 ? -6.331 -12.742 2.023 1.00 93.50 90 GLN A O 1
ATOM 708 N N . ARG A 1 91 ? -6.141 -11.130 3.572 1.00 89.81 91 ARG A N 1
ATOM 709 C CA . ARG A 1 91 ? -5.469 -10.170 2.668 1.00 89.81 91 ARG A CA 1
ATOM 710 C C . ARG A 1 91 ? -4.129 -10.667 2.117 1.00 89.81 91 ARG A C 1
ATOM 712 O O . ARG A 1 91 ? -3.793 -10.337 0.985 1.00 89.81 91 ARG A O 1
ATOM 719 N N . LEU A 1 92 ? -3.375 -11.454 2.892 1.00 88.25 92 LEU A N 1
ATOM 720 C CA . LEU A 1 92 ? -2.155 -12.114 2.406 1.00 88.25 92 LEU A CA 1
ATOM 721 C C . LEU A 1 92 ? -2.489 -13.005 1.200 1.00 88.25 92 LEU A C 1
ATOM 723 O O . LEU A 1 92 ? -1.925 -12.839 0.121 1.00 88.25 92 LEU A O 1
ATOM 727 N N . ILE A 1 93 ? -3.494 -13.866 1.350 1.00 91.56 93 ILE A N 1
ATOM 728 C CA . ILE A 1 93 ? -3.911 -14.841 0.336 1.00 91.56 93 ILE A CA 1
ATOM 729 C C . ILE A 1 93 ? -4.608 -14.180 -0.857 1.00 91.56 93 ILE A C 1
ATOM 731 O O . ILE A 1 93 ? -4.375 -14.574 -1.995 1.00 91.56 93 ILE A O 1
ATOM 735 N N . GLU A 1 94 ? -5.417 -13.143 -0.633 1.00 91.81 94 GLU A N 1
ATOM 736 C CA . GLU A 1 94 ? -6.022 -12.345 -1.710 1.00 91.81 94 GLU A CA 1
ATOM 737 C C . GLU A 1 94 ? -4.967 -11.697 -2.620 1.00 91.81 94 GLU A C 1
ATOM 739 O O . GLU A 1 94 ? -5.253 -11.414 -3.787 1.00 91.81 94 GLU A O 1
ATOM 744 N N . SER A 1 95 ? -3.749 -11.487 -2.108 1.00 88.50 95 SER A N 1
ATOM 745 C CA . SER A 1 95 ? -2.621 -10.980 -2.886 1.00 88.50 95 SER A CA 1
ATOM 746 C C . SER A 1 95 ? -1.863 -12.047 -3.681 1.00 88.50 95 SER A C 1
ATOM 748 O O . SER A 1 95 ? -1.091 -11.669 -4.550 1.00 88.50 95 SER A O 1
ATOM 750 N N . LEU A 1 96 ? -2.071 -13.350 -3.459 1.00 87.44 96 LEU A N 1
ATOM 751 C CA . LEU A 1 96 ? -1.337 -14.396 -4.183 1.00 87.44 96 LEU A CA 1
ATOM 752 C C . LEU A 1 96 ? -1.852 -14.562 -5.624 1.00 87.44 96 LEU A C 1
ATOM 754 O O . LEU A 1 96 ? -3.048 -14.738 -5.871 1.00 87.44 96 LEU A O 1
ATOM 758 N N . ARG A 1 97 ? -0.930 -14.565 -6.595 1.00 82.31 97 ARG A N 1
ATOM 759 C CA . ARG A 1 97 ? -1.210 -14.850 -8.013 1.00 82.31 97 ARG A CA 1
ATOM 760 C C . ARG A 1 97 ? -1.957 -16.180 -8.160 1.00 82.31 97 ARG A C 1
ATOM 762 O O . ARG A 1 97 ? -1.545 -17.190 -7.605 1.00 82.31 97 ARG A O 1
ATOM 769 N N . GLY A 1 98 ? -3.029 -16.201 -8.949 1.00 79.94 98 GLY A N 1
ATOM 770 C CA . GLY A 1 98 ? -3.813 -17.417 -9.207 1.00 79.94 98 GLY A CA 1
ATOM 771 C C . GLY A 1 98 ? -4.870 -17.755 -8.147 1.00 79.94 98 GLY A C 1
ATOM 772 O O . GLY A 1 98 ? -5.760 -18.552 -8.446 1.00 79.94 98 GLY A O 1
ATOM 773 N N . VAL A 1 99 ? -4.863 -17.107 -6.974 1.00 89.69 99 VAL A N 1
ATOM 774 C CA . VAL A 1 99 ? -6.031 -17.102 -6.080 1.00 89.69 99 VAL A CA 1
ATOM 775 C C . VAL A 1 99 ? -7.141 -16.286 -6.737 1.00 89.69 99 VAL A C 1
ATOM 777 O O . VAL A 1 99 ? -6.955 -15.123 -7.078 1.00 89.69 99 VAL A O 1
ATOM 780 N N . ARG A 1 100 ? -8.315 -16.897 -6.907 1.00 88.38 100 ARG A N 1
ATOM 781 C CA . ARG A 1 100 ? -9.495 -16.319 -7.579 1.00 88.38 100 ARG A CA 1
ATOM 782 C C . ARG A 1 100 ? -10.578 -15.848 -6.607 1.00 88.38 100 ARG A C 1
ATOM 784 O O . ARG A 1 100 ? -11.495 -15.133 -7.006 1.00 88.38 100 ARG A O 1
ATOM 791 N N . GLY A 1 101 ? -10.479 -16.242 -5.339 1.00 91.25 101 GLY A N 1
ATOM 792 C CA . GLY A 1 101 ? -11.365 -15.824 -4.254 1.00 91.25 101 GLY A CA 1
ATOM 793 C C . GLY A 1 101 ? -10.970 -16.475 -2.929 1.00 91.25 101 GLY A C 1
ATOM 794 O O . GLY A 1 101 ? -10.407 -17.570 -2.928 1.00 91.25 101 GLY A O 1
ATOM 795 N N . VAL A 1 102 ? -11.285 -15.816 -1.810 1.00 95.12 102 VAL A N 1
ATOM 796 C CA . VAL A 1 102 ? -11.026 -16.332 -0.457 1.00 95.12 102 VAL A CA 1
ATOM 797 C C . VAL A 1 102 ? -12.334 -16.445 0.326 1.00 95.12 102 VAL A C 1
ATOM 799 O O . VAL A 1 102 ? -13.100 -15.491 0.429 1.00 95.12 102 VAL A O 1
ATOM 802 N N . VAL A 1 103 ? -12.592 -17.623 0.894 1.00 96.56 103 VAL A N 1
ATOM 803 C CA . VAL A 1 103 ? -13.749 -17.925 1.746 1.00 96.56 103 VAL A CA 1
ATOM 804 C C . VAL A 1 103 ? -13.257 -18.042 3.187 1.00 96.56 103 VAL A C 1
ATOM 806 O O . VAL A 1 103 ? -12.839 -19.106 3.641 1.00 96.56 103 VAL A O 1
ATOM 809 N N . ASN A 1 104 ? -13.270 -16.923 3.908 1.00 95.25 104 ASN A N 1
ATOM 810 C CA . ASN A 1 104 ? -12.719 -16.833 5.257 1.00 95.25 104 ASN A CA 1
ATOM 811 C C . ASN A 1 104 ? -13.726 -17.295 6.328 1.00 95.25 104 ASN A C 1
ATOM 813 O O . ASN A 1 104 ? -14.586 -16.527 6.760 1.00 95.25 104 ASN A O 1
ATOM 817 N N . ARG A 1 105 ? -13.612 -18.554 6.768 1.00 95.62 105 ARG A N 1
ATOM 818 C CA . ARG A 1 105 ? -14.398 -19.150 7.867 1.00 95.62 105 ARG A CA 1
ATOM 819 C C . ARG A 1 105 ? -13.607 -19.235 9.177 1.00 95.62 105 ARG A C 1
ATOM 821 O O . ARG A 1 105 ? -13.961 -20.025 10.052 1.00 95.62 105 ARG A O 1
ATOM 828 N N . VAL A 1 106 ? -12.527 -18.465 9.317 1.00 93.31 106 VAL A N 1
ATOM 829 C CA . VAL A 1 106 ? -11.799 -18.363 10.588 1.00 93.31 106 VAL A CA 1
ATOM 830 C C . VAL A 1 106 ? -12.693 -17.662 11.612 1.00 93.31 106 VAL A C 1
ATOM 832 O O . VAL A 1 106 ? -13.355 -16.662 11.318 1.00 93.31 106 VAL A O 1
ATOM 835 N N . THR A 1 107 ? -12.728 -18.209 12.819 1.00 93.25 107 THR A N 1
ATOM 836 C CA . THR A 1 107 ? -13.504 -17.697 13.950 1.00 93.25 107 THR A CA 1
ATOM 837 C C . THR A 1 107 ? -12.604 -16.931 14.916 1.00 93.25 107 THR A C 1
ATOM 839 O O . THR A 1 107 ? -11.413 -17.218 15.028 1.00 93.25 107 THR A O 1
ATOM 842 N N . VAL A 1 108 ? -13.162 -15.942 15.613 1.00 93.06 108 VAL A N 1
ATOM 843 C CA . VAL A 1 108 ? -12.467 -15.209 16.681 1.00 93.06 108 VAL A CA 1
ATOM 844 C C . VAL A 1 108 ? -13.135 -15.588 18.007 1.00 93.06 108 VAL A C 1
ATOM 846 O O . VAL A 1 108 ? -14.362 -15.502 18.098 1.00 93.06 108 VAL A O 1
ATOM 849 N N . PRO A 1 109 ? -12.397 -16.067 19.024 1.00 90.75 109 PRO A N 1
ATOM 850 C CA . PRO A 1 109 ? -12.994 -16.446 20.298 1.00 90.75 109 PRO A CA 1
ATOM 851 C C . PRO A 1 109 ? -13.435 -15.200 21.077 1.00 90.75 109 PRO A C 1
ATOM 853 O O . PRO A 1 109 ? -12.766 -14.165 21.050 1.00 90.75 109 PRO A O 1
ATOM 856 N N . ARG A 1 110 ? -14.544 -15.296 21.821 1.00 89.88 110 ARG A N 1
ATOM 857 C CA . ARG A 1 110 ? -14.939 -14.222 22.745 1.00 89.88 110 ARG A CA 1
ATOM 858 C C . ARG A 1 110 ? -13.909 -14.069 23.862 1.00 89.88 110 ARG A C 1
ATOM 860 O O . ARG A 1 110 ? -13.394 -15.050 24.394 1.00 89.88 110 ARG A O 1
ATOM 867 N N . THR A 1 111 ? -13.669 -12.822 24.251 1.00 88.25 111 THR A N 1
ATOM 868 C CA . THR A 1 111 ? -12.902 -12.488 25.457 1.00 88.25 111 THR A CA 1
ATOM 869 C C . THR A 1 111 ? -13.819 -12.437 26.683 1.00 88.25 111 THR A C 1
ATOM 871 O O . THR A 1 111 ? -15.036 -12.342 26.547 1.00 88.25 111 THR A O 1
ATOM 874 N N . ASN A 1 112 ? -13.238 -12.422 27.886 1.00 90.69 112 ASN A N 1
ATOM 875 C CA . ASN A 1 112 ? -13.983 -12.243 29.141 1.00 90.69 112 ASN A CA 1
ATOM 876 C C . ASN A 1 112 ? -14.445 -10.788 29.392 1.00 90.69 112 ASN A C 1
ATOM 878 O O . ASN A 1 112 ? -14.958 -10.498 30.471 1.00 90.69 112 ASN A O 1
ATOM 882 N N . ARG A 1 113 ? -14.228 -9.864 28.444 1.00 93.81 113 ARG A N 1
ATOM 883 C CA . ARG A 1 113 ? -14.694 -8.473 28.545 1.00 93.81 113 ARG A CA 1
ATOM 884 C C . ARG A 1 113 ? -16.195 -8.399 28.285 1.00 93.81 113 ARG A C 1
ATOM 886 O O . ARG A 1 113 ? -16.722 -9.137 27.454 1.00 93.81 113 ARG A O 1
ATOM 893 N N . THR A 1 114 ? -16.875 -7.474 28.949 1.00 96.56 114 THR A N 1
ATOM 894 C CA . THR A 1 114 ? -18.282 -7.185 28.667 1.00 96.56 114 THR A CA 1
ATOM 895 C C . THR A 1 114 ? -18.432 -6.375 27.381 1.00 96.56 114 THR A C 1
ATOM 897 O O . THR A 1 114 ? -17.579 -5.555 27.029 1.00 96.56 114 THR A O 1
ATOM 900 N N . ASP A 1 115 ? -19.569 -6.547 26.706 1.00 97.12 115 ASP A N 1
ATOM 901 C CA . ASP A 1 115 ? -19.887 -5.802 25.484 1.00 97.12 115 ASP A CA 1
ATOM 902 C C . ASP A 1 115 ? -19.928 -4.275 25.733 1.00 97.12 115 ASP A C 1
ATOM 904 O O . ASP A 1 115 ? -19.620 -3.491 24.839 1.00 97.12 115 ASP A O 1
ATOM 908 N N . GLY A 1 116 ? -20.225 -3.838 26.966 1.00 97.00 116 GLY A N 1
ATOM 909 C CA . GLY A 1 116 ? -20.189 -2.428 27.370 1.00 97.00 116 GLY A CA 1
ATOM 910 C C . GLY A 1 116 ? -18.776 -1.835 27.461 1.00 97.00 116 GLY A C 1
ATOM 911 O O . GLY A 1 116 ? -18.567 -0.702 27.032 1.00 97.00 116 GLY A O 1
ATOM 912 N N . GLU A 1 117 ? -17.797 -2.596 27.962 1.00 96.19 117 GLU A N 1
ATOM 913 C CA . GLU A 1 117 ? -16.386 -2.175 27.986 1.00 96.19 117 GLU A CA 1
ATOM 914 C C . GLU A 1 117 ? -15.809 -2.097 26.569 1.00 96.19 117 GLU A C 1
ATOM 916 O O . GLU A 1 117 ? -15.169 -1.108 26.214 1.00 96.19 117 GLU A O 1
ATOM 921 N N . ILE A 1 118 ? -16.083 -3.110 25.738 1.00 97.00 118 ILE A N 1
ATOM 922 C CA . ILE A 1 118 ? -15.639 -3.141 24.337 1.00 97.00 118 ILE A CA 1
ATOM 923 C C . ILE A 1 118 ? -16.280 -1.980 23.557 1.00 97.00 118 ILE A C 1
ATOM 925 O O . ILE A 1 118 ? -15.587 -1.282 22.822 1.00 97.00 118 ILE A O 1
ATOM 929 N N . LEU A 1 119 ? -17.578 -1.708 23.752 1.00 96.81 119 LEU A N 1
ATOM 930 C CA . LEU A 1 119 ? -18.268 -0.581 23.110 1.00 96.81 119 LEU A CA 1
ATOM 931 C C . LEU A 1 119 ? -17.743 0.791 23.574 1.00 96.81 119 LEU A C 1
ATOM 933 O O . LEU A 1 119 ? -17.824 1.753 22.808 1.00 96.81 119 LEU A O 1
ATOM 937 N N . SER A 1 120 ? -17.197 0.902 24.792 1.00 95.81 120 SER A N 1
ATOM 938 C CA . SER A 1 120 ? -16.493 2.116 25.229 1.00 95.81 120 SER A CA 1
ATOM 939 C C . SER A 1 120 ? -15.199 2.306 24.442 1.00 95.81 120 SER A C 1
ATOM 941 O O . SER A 1 120 ? -14.992 3.370 23.865 1.00 95.81 120 SER A O 1
ATOM 943 N N . ASP A 1 121 ? -14.374 1.263 24.328 1.00 95.56 121 ASP A N 1
ATOM 944 C CA . ASP A 1 121 ? -13.121 1.336 23.568 1.00 95.56 121 ASP A CA 1
ATOM 945 C C . ASP A 1 121 ? -13.349 1.576 22.071 1.00 95.56 121 ASP A C 1
ATOM 947 O O . ASP A 1 121 ? -12.599 2.332 21.461 1.00 95.56 121 ASP A O 1
ATOM 951 N N . VAL A 1 122 ? -14.410 1.008 21.487 1.00 95.19 122 VAL A N 1
ATOM 952 C CA . VAL A 1 122 ? -14.850 1.298 20.108 1.00 95.19 122 VAL A CA 1
ATOM 953 C C . VAL A 1 122 ? -15.183 2.782 19.926 1.00 95.19 122 VAL A C 1
ATOM 955 O O . VAL A 1 122 ? -14.753 3.395 18.950 1.00 95.19 122 VAL A O 1
ATOM 958 N N . LYS A 1 123 ? -15.915 3.381 20.873 1.00 93.62 123 LYS A N 1
ATOM 959 C CA . LYS A 1 123 ? -16.248 4.817 20.853 1.00 93.62 123 LYS A CA 1
ATOM 960 C C . LYS A 1 123 ? -15.039 5.710 21.095 1.00 93.62 123 LYS A C 1
ATOM 962 O O . LYS A 1 123 ? -15.040 6.846 20.636 1.00 93.62 123 LYS A O 1
ATOM 967 N N . ASP A 1 124 ? -14.044 5.229 21.827 1.00 91.12 124 ASP A N 1
ATOM 968 C CA . ASP A 1 124 ? -12.826 5.985 22.077 1.00 91.12 124 ASP A CA 1
ATOM 969 C C . ASP A 1 124 ? -11.873 5.917 20.878 1.00 91.12 124 ASP A C 1
ATOM 971 O O . ASP A 1 124 ? -11.473 6.964 20.391 1.00 91.12 124 ASP A O 1
ATOM 975 N N . VAL A 1 125 ? -11.604 4.736 20.312 1.00 90.56 125 VAL A N 1
ATOM 976 C CA . VAL A 1 125 ? -10.756 4.588 19.110 1.00 90.56 125 VAL A CA 1
ATOM 977 C C . VAL A 1 125 ? -11.297 5.396 17.927 1.00 90.56 125 VAL A C 1
ATOM 979 O O . VAL A 1 125 ? -10.538 6.115 17.286 1.00 90.56 125 VAL A O 1
ATOM 982 N N . LEU A 1 126 ? -12.610 5.370 17.677 1.00 89.19 126 LEU A N 1
ATOM 983 C CA . LEU A 1 126 ? -13.209 6.176 16.604 1.00 89.19 126 LEU A CA 1
ATOM 984 C C . LEU A 1 126 ? -13.155 7.693 16.863 1.00 89.19 126 LEU A C 1
ATOM 986 O O . LEU A 1 126 ? -13.170 8.467 15.908 1.00 89.19 126 LEU A O 1
ATOM 990 N N . ARG A 1 127 ? -13.055 8.130 18.127 1.00 85.50 127 ARG A N 1
ATOM 991 C CA . ARG A 1 127 ? -12.832 9.543 18.480 1.00 85.50 127 ARG A CA 1
ATOM 992 C C . ARG A 1 127 ? -11.371 9.936 18.289 1.00 85.50 127 ARG A C 1
ATOM 994 O O . ARG A 1 127 ? -11.092 11.011 17.765 1.00 85.50 127 ARG A O 1
ATOM 1001 N N . ASP A 1 128 ? -10.467 9.062 18.719 1.00 81.62 128 ASP A N 1
ATOM 1002 C CA . ASP A 1 128 ? -9.020 9.260 18.694 1.00 81.62 128 ASP A CA 1
ATOM 1003 C C . ASP A 1 128 ? -8.500 9.317 17.240 1.00 81.62 128 ASP A C 1
ATOM 1005 O O . ASP A 1 128 ? -7.724 10.211 16.899 1.00 81.62 128 ASP A O 1
ATOM 1009 N N . ASP A 1 129 ? -8.986 8.426 16.365 1.00 72.19 129 ASP A N 1
ATOM 1010 C CA . ASP A 1 129 ? -8.575 8.334 14.954 1.00 72.19 129 ASP A CA 1
ATOM 1011 C C . ASP A 1 129 ? -9.141 9.462 14.059 1.00 72.19 129 ASP A C 1
ATOM 1013 O O . ASP A 1 129 ? -8.609 9.702 12.975 1.00 72.19 129 ASP A O 1
ATOM 1017 N N . GLN A 1 130 ? -10.206 10.161 14.485 1.00 71.00 130 GLN A N 1
ATOM 1018 C CA . GLN A 1 130 ? -10.884 11.250 13.744 1.00 71.00 130 GLN A CA 1
ATOM 1019 C C . GLN A 1 130 ? -11.297 10.902 12.295 1.00 71.00 130 GLN A C 1
ATOM 1021 O O . GLN A 1 130 ? -11.410 11.793 11.450 1.00 71.00 130 GLN A O 1
ATOM 1026 N N . VAL A 1 131 ? -11.507 9.615 11.998 1.00 66.75 131 VAL A N 1
ATOM 1027 C CA . VAL A 1 131 ? -11.836 9.120 10.650 1.00 66.75 131 VAL A CA 1
ATOM 1028 C C . VAL A 1 131 ? -13.235 9.542 10.202 1.00 66.75 131 VAL A C 1
ATOM 1030 O O . VAL A 1 131 ? -13.386 9.933 9.051 1.00 66.75 131 VAL A O 1
ATOM 1033 N N . ALA A 1 132 ? -14.220 9.461 11.100 1.00 67.12 132 ALA A N 1
ATOM 1034 C CA . ALA A 1 132 ? -15.634 9.751 10.855 1.00 67.12 132 ALA A CA 1
ATOM 1035 C C . ALA A 1 132 ? -16.232 10.504 12.055 1.00 67.12 132 ALA A C 1
ATOM 1037 O O . ALA A 1 132 ? -15.737 10.356 13.179 1.00 67.12 132 ALA A O 1
ATOM 1038 N N . ASP A 1 133 ? -17.304 11.278 11.858 1.00 74.56 133 ASP A N 1
ATOM 1039 C CA . ASP A 1 133 ? -17.987 11.934 12.980 1.00 74.56 133 ASP A CA 1
ATOM 1040 C C . ASP A 1 133 ? -18.848 10.929 13.769 1.00 74.56 133 ASP A C 1
ATOM 1042 O O . ASP A 1 133 ? -19.821 10.351 13.278 1.00 74.56 133 ASP A O 1
ATOM 1046 N N . LEU A 1 134 ? -18.506 10.743 15.045 1.00 75.00 134 LEU A N 1
ATOM 1047 C CA . LEU A 1 134 ? -19.253 9.906 15.984 1.00 75.00 134 LEU A CA 1
ATOM 1048 C C . LEU A 1 134 ? -20.699 10.366 16.223 1.00 75.00 134 LEU A C 1
ATOM 1050 O O . LEU A 1 134 ? -21.495 9.573 16.725 1.00 75.00 134 LEU A O 1
ATOM 1054 N N . ALA A 1 135 ? -21.054 11.609 15.891 1.00 76.56 135 ALA A N 1
ATOM 1055 C CA . ALA A 1 135 ? -22.432 12.088 15.937 1.00 76.56 135 ALA A CA 1
ATOM 1056 C C . ALA A 1 135 ? -23.317 11.470 14.836 1.00 76.56 135 ALA A C 1
ATOM 1058 O O . ALA A 1 135 ? -24.528 11.352 15.030 1.00 76.56 135 ALA A O 1
ATOM 1059 N N . GLU A 1 136 ? -22.729 11.044 13.713 1.00 82.88 136 GLU A N 1
ATOM 1060 C CA . GLU A 1 136 ? -23.447 10.460 12.568 1.00 82.88 136 GLU A CA 1
ATOM 1061 C C . GLU A 1 136 ? -23.508 8.919 12.617 1.00 82.88 136 GLU A C 1
ATOM 1063 O O . GLU A 1 136 ? -24.269 8.290 11.872 1.00 82.88 136 GLU A O 1
ATOM 1068 N N . LEU A 1 137 ? -22.760 8.303 13.544 1.00 89.69 137 LEU A N 1
ATOM 1069 C CA . LEU A 1 137 ? -22.648 6.855 13.719 1.00 89.69 137 LEU A CA 1
ATOM 1070 C C . LEU A 1 137 ? -23.414 6.330 14.947 1.00 89.69 137 LEU A C 1
ATOM 1072 O O . LEU A 1 137 ? -23.075 6.585 16.104 1.00 89.69 137 LEU A O 1
ATOM 1076 N N . LYS A 1 138 ? -24.395 5.459 14.698 1.00 94.25 138 LYS A N 1
ATOM 1077 C CA . LYS A 1 138 ? -25.019 4.600 15.708 1.00 94.25 138 LYS A CA 1
ATOM 1078 C C . LYS A 1 138 ? -24.220 3.298 15.843 1.00 94.25 138 LYS A C 1
ATOM 1080 O O . LYS A 1 138 ? -24.193 2.466 14.932 1.00 94.25 138 LYS A O 1
ATOM 1085 N N . LEU A 1 139 ? -23.620 3.127 17.021 1.00 94.81 139 LEU A N 1
ATOM 1086 C CA . LEU A 1 139 ? -22.748 2.011 17.392 1.00 94.81 139 LEU A CA 1
ATOM 1087 C C . LEU A 1 139 ? -23.431 1.109 18.428 1.00 94.81 139 LEU A C 1
ATOM 1089 O O . LEU A 1 139 ? -23.736 1.558 19.538 1.00 94.81 139 LEU A O 1
ATOM 1093 N N . GLU A 1 140 ? -23.622 -0.162 18.087 1.00 96.38 140 GLU A N 1
ATOM 1094 C CA . GLU A 1 140 ? -24.150 -1.201 18.981 1.00 96.38 140 GLU A CA 1
ATOM 1095 C C . GLU A 1 140 ? -23.184 -2.390 19.021 1.00 96.38 140 GLU A C 1
ATOM 1097 O O . GLU A 1 140 ? -22.547 -2.708 18.018 1.00 96.38 140 GLU A O 1
ATOM 1102 N N . LEU A 1 141 ? -23.069 -3.055 20.173 1.00 97.00 141 LEU A N 1
ATOM 1103 C CA . LEU A 1 141 ? -22.275 -4.274 20.319 1.00 97.00 141 LEU A CA 1
ATOM 1104 C C . LEU A 1 141 ? -23.123 -5.353 20.990 1.00 97.00 141 LEU A C 1
ATOM 1106 O O . LEU A 1 141 ? -23.766 -5.080 22.003 1.00 97.00 141 LEU A O 1
ATOM 1110 N N . GLN A 1 142 ? -23.103 -6.562 20.437 1.00 96.62 142 GLN A N 1
ATOM 1111 C CA . GLN A 1 142 ? -23.733 -7.731 21.039 1.00 96.62 142 GLN A CA 1
ATOM 1112 C C . GLN A 1 142 ? -22.840 -8.953 20.840 1.00 96.62 142 GLN A C 1
ATOM 1114 O O . GLN A 1 142 ? -22.439 -9.266 19.723 1.00 96.62 142 GLN A O 1
ATOM 1119 N N . ASP A 1 143 ? -22.553 -9.662 21.927 1.00 94.56 143 ASP A N 1
ATOM 1120 C CA . ASP A 1 143 ? -21.785 -10.904 21.931 1.00 94.56 143 ASP A CA 1
ATOM 1121 C C . ASP A 1 143 ? -20.374 -10.780 21.304 1.00 94.56 143 ASP A C 1
ATOM 1123 O O . ASP A 1 143 ? -19.816 -11.740 20.769 1.00 94.56 143 ASP A O 1
ATOM 1127 N N . GLY A 1 144 ? -19.774 -9.587 21.400 1.00 94.88 144 GLY A N 1
ATOM 1128 C CA . GLY A 1 144 ? -18.519 -9.206 20.739 1.00 94.88 144 GLY A CA 1
ATOM 1129 C C . GLY A 1 144 ? -18.650 -8.751 19.275 1.00 94.88 144 GLY A C 1
ATOM 1130 O O . GLY A 1 144 ? -17.657 -8.311 18.698 1.00 94.88 144 GLY A O 1
ATOM 1131 N N . VAL A 1 145 ? -19.832 -8.824 18.656 1.00 97.19 145 VAL A N 1
ATOM 1132 C CA . VAL A 1 145 ? -20.073 -8.364 17.276 1.00 97.19 145 VAL A CA 1
ATOM 1133 C C . VAL A 1 145 ? -20.473 -6.890 17.274 1.00 97.19 145 VAL A C 1
ATOM 1135 O O . VAL A 1 145 ? -21.448 -6.509 17.926 1.00 97.19 145 VAL A O 1
ATOM 1138 N N . ALA A 1 146 ? -19.746 -6.058 16.526 1.00 97.12 146 ALA A N 1
ATOM 1139 C CA . ALA A 1 146 ? -20.047 -4.635 16.387 1.00 97.12 146 ALA A CA 1
ATOM 1140 C C . ALA A 1 146 ? -20.989 -4.381 15.203 1.00 97.12 146 ALA A C 1
ATOM 1142 O O . ALA A 1 146 ? -20.642 -4.663 14.059 1.00 97.12 146 ALA A O 1
ATOM 1143 N N . THR A 1 147 ? -22.163 -3.804 15.457 1.00 97.69 147 THR A N 1
ATOM 1144 C CA . THR A 1 147 ? -23.026 -3.252 14.404 1.00 97.69 147 THR A CA 1
ATOM 1145 C C . THR A 1 147 ? -22.708 -1.772 14.237 1.00 97.69 147 THR A C 1
ATOM 1147 O O . THR A 1 147 ? -22.905 -0.975 15.158 1.00 97.69 147 THR A O 1
ATOM 1150 N N . LEU A 1 148 ? -22.219 -1.409 13.052 1.00 95.94 148 LEU A N 1
ATOM 1151 C CA . LEU A 1 148 ? -21.903 -0.034 12.674 1.00 95.94 148 LEU A CA 1
ATOM 1152 C C . LEU A 1 148 ? -22.982 0.447 11.709 1.00 95.94 148 LEU A C 1
ATOM 1154 O O . LEU A 1 148 ? -23.202 -0.170 10.670 1.00 95.94 148 LEU A O 1
ATOM 1158 N N . SER A 1 149 ? -23.680 1.528 12.036 1.00 95.00 149 SER A N 1
ATOM 1159 C CA . SER A 1 149 ? -24.763 2.058 11.201 1.00 95.00 149 SER A CA 1
ATOM 1160 C C . SER A 1 149 ? -24.795 3.577 11.270 1.00 95.00 149 SER A C 1
ATOM 1162 O O . SER A 1 149 ? -24.405 4.147 12.282 1.00 95.00 149 SER A O 1
ATOM 1164 N N . GLY A 1 150 ? -25.242 4.235 10.205 1.00 91.88 150 GLY A N 1
ATOM 1165 C CA . GLY A 1 150 ? -25.213 5.693 10.123 1.00 91.88 150 GLY A CA 1
ATOM 1166 C C . GLY A 1 150 ? -24.957 6.192 8.710 1.00 91.88 150 GLY A C 1
ATOM 1167 O O . GLY A 1 150 ? -25.132 5.453 7.731 1.00 91.88 150 GLY A O 1
ATOM 1168 N N . VAL A 1 151 ? -24.530 7.445 8.637 1.00 89.19 151 VAL A N 1
ATOM 1169 C CA . VAL A 1 151 ? -24.135 8.145 7.414 1.00 89.19 151 VAL A CA 1
ATOM 1170 C C . VAL A 1 151 ? -22.665 8.556 7.539 1.00 89.19 151 VAL A C 1
ATOM 1172 O O . VAL A 1 151 ? -22.191 8.761 8.651 1.00 89.19 151 VAL A O 1
ATOM 1175 N N . VAL A 1 152 ? -21.958 8.611 6.411 1.00 88.50 152 VAL A N 1
ATOM 1176 C CA . VAL A 1 152 ? -20.619 9.202 6.260 1.00 88.50 152 VAL A CA 1
ATOM 1177 C C . VAL A 1 152 ? -20.504 9.906 4.904 1.00 88.50 152 VAL A C 1
ATOM 1179 O O . VAL A 1 152 ? -21.247 9.573 3.970 1.00 88.50 152 VAL A O 1
ATOM 1182 N N . ASP A 1 153 ? -19.552 10.830 4.762 1.00 82.25 153 ASP A N 1
ATOM 1183 C CA . ASP A 1 153 ? -19.317 11.569 3.513 1.00 82.25 153 ASP A CA 1
ATOM 1184 C C . ASP A 1 153 ? -18.663 10.690 2.431 1.00 82.25 153 ASP A C 1
ATOM 1186 O O . ASP A 1 153 ? -18.942 10.849 1.236 1.00 82.25 153 ASP A O 1
ATOM 1190 N N . SER A 1 154 ? -17.795 9.742 2.816 1.00 84.50 154 SER A N 1
ATOM 1191 C CA . SER A 1 154 ? -17.000 8.971 1.849 1.00 84.50 154 SER A CA 1
ATOM 1192 C C . SER A 1 154 ? -16.974 7.454 2.064 1.00 84.50 154 SER A C 1
ATOM 1194 O O . SER A 1 154 ? -17.125 6.915 3.158 1.00 84.50 154 SER A O 1
ATOM 1196 N N . PHE A 1 155 ? -16.721 6.723 0.975 1.00 87.06 155 PHE A N 1
ATOM 1197 C CA . PHE A 1 155 ? -16.520 5.276 1.040 1.00 87.06 155 PHE A CA 1
ATOM 1198 C C . PHE A 1 155 ? -15.214 4.893 1.765 1.00 87.06 155 PHE A C 1
ATOM 1200 O O . PHE A 1 155 ? -15.183 3.904 2.492 1.00 87.06 155 PHE A O 1
ATOM 1207 N N . ALA A 1 156 ? -14.145 5.679 1.604 1.00 85.19 156 ALA A N 1
ATOM 1208 C CA . ALA A 1 156 ? -12.863 5.424 2.263 1.00 85.19 156 ALA A CA 1
ATOM 1209 C C . ALA A 1 156 ? -12.972 5.543 3.795 1.00 85.19 156 ALA A C 1
ATOM 1211 O O . ALA A 1 156 ? -12.458 4.698 4.522 1.00 85.19 156 ALA A O 1
ATOM 1212 N N . GLU A 1 157 ? -13.710 6.543 4.273 1.00 88.19 157 GLU A N 1
ATOM 1213 C CA . GLU A 1 157 ? -14.079 6.733 5.678 1.00 88.19 157 GLU A CA 1
ATOM 1214 C C . GLU A 1 157 ? -14.833 5.521 6.241 1.00 88.19 157 GLU A C 1
ATOM 1216 O O . GLU A 1 157 ? -14.429 4.988 7.271 1.00 88.19 157 GLU A O 1
ATOM 1221 N N . ARG A 1 158 ? -15.832 4.992 5.516 1.00 90.94 158 ARG A N 1
ATOM 1222 C CA . ARG A 1 158 ? -16.549 3.763 5.904 1.00 90.94 158 ARG A CA 1
ATOM 1223 C C . ARG A 1 158 ? -15.625 2.552 6.090 1.00 90.94 158 ARG A C 1
ATOM 1225 O O . ARG A 1 158 ? -15.806 1.801 7.051 1.00 90.94 158 ARG A O 1
ATOM 1232 N N . GLU A 1 159 ? -14.678 2.324 5.178 1.00 88.38 159 GLU A N 1
ATOM 1233 C CA . GLU A 1 159 ? -13.751 1.183 5.278 1.00 88.38 159 GLU A CA 1
ATOM 1234 C C . GLU A 1 159 ? -12.692 1.414 6.378 1.00 88.38 159 GLU A C 1
ATOM 1236 O O . GLU A 1 159 ? -12.309 0.468 7.065 1.00 88.38 159 GLU A O 1
ATOM 1241 N N . LEU A 1 160 ? -12.247 2.659 6.606 1.00 88.50 160 LEU A N 1
ATOM 1242 C CA . LEU A 1 160 ? -11.341 2.993 7.713 1.00 88.50 160 LEU A CA 1
ATOM 1243 C C . LEU A 1 160 ? -12.029 2.880 9.081 1.00 88.50 160 LEU A C 1
ATOM 1245 O O . LEU A 1 160 ? -11.409 2.373 10.012 1.00 88.50 160 LEU A O 1
ATOM 1249 N N . THR A 1 161 ? -13.303 3.270 9.212 1.00 92.19 161 THR A N 1
ATOM 1250 C CA . THR A 1 161 ? -14.105 3.038 10.428 1.00 92.19 161 THR A CA 1
ATOM 1251 C C . THR A 1 161 ? -14.169 1.540 10.749 1.00 92.19 161 THR A C 1
ATOM 1253 O O . THR A 1 161 ? -13.891 1.129 11.873 1.00 92.19 161 THR A O 1
ATOM 1256 N N . ASP A 1 162 ? -14.453 0.698 9.752 1.00 93.69 162 ASP A N 1
ATOM 1257 C CA . ASP A 1 162 ? -14.454 -0.766 9.887 1.00 93.69 162 ASP A CA 1
ATOM 1258 C C . ASP A 1 162 ? -13.063 -1.362 10.197 1.00 93.69 162 ASP A C 1
ATOM 1260 O O . ASP A 1 162 ? -12.958 -2.374 10.901 1.00 93.69 162 ASP A O 1
ATOM 1264 N N . HIS A 1 163 ? -11.985 -0.733 9.722 1.00 91.38 163 HIS A N 1
ATOM 1265 C CA . HIS A 1 163 ? -10.619 -1.125 10.067 1.00 91.38 163 HIS A CA 1
ATOM 1266 C C . HIS A 1 163 ? -10.260 -0.766 11.517 1.00 91.38 163 HIS A C 1
ATOM 1268 O O . HIS A 1 163 ? -9.733 -1.608 12.246 1.00 91.38 163 HIS A O 1
ATOM 1274 N N . ALA A 1 164 ? -10.578 0.458 11.945 1.00 91.94 164 ALA A N 1
ATOM 1275 C CA . ALA A 1 164 ? -10.319 0.960 13.291 1.00 91.94 164 ALA A CA 1
ATOM 1276 C C . ALA A 1 164 ? -11.051 0.120 14.350 1.00 91.94 164 ALA A C 1
ATOM 1278 O O . ALA A 1 164 ? -10.428 -0.377 15.290 1.00 91.94 164 ALA A O 1
ATOM 1279 N N . VAL A 1 165 ? -12.348 -0.147 14.141 1.00 95.38 165 VAL A N 1
ATOM 1280 C CA . VAL A 1 165 ? -13.156 -1.002 15.031 1.00 95.38 165 VAL A CA 1
ATOM 1281 C C . VAL A 1 165 ? -12.627 -2.438 15.079 1.00 95.38 165 VAL A C 1
ATOM 1283 O O . VAL A 1 165 ? -12.601 -3.037 16.153 1.00 95.38 165 VAL A O 1
ATOM 1286 N N . ALA A 1 166 ? -12.140 -2.993 13.963 1.00 95.06 166 ALA A N 1
ATOM 1287 C CA . ALA A 1 166 ? -11.567 -4.344 13.953 1.00 95.06 166 ALA A CA 1
ATOM 1288 C C . ALA A 1 166 ? -10.274 -4.465 14.773 1.00 95.06 166 ALA A C 1
ATOM 1290 O O . ALA A 1 166 ? -9.913 -5.571 15.180 1.00 95.06 166 ALA A O 1
ATOM 1291 N N . GLY A 1 167 ? -9.600 -3.341 15.026 1.00 93.75 167 GLY A N 1
ATOM 1292 C CA . GLY A 1 167 ? -8.453 -3.250 15.919 1.00 93.75 167 GLY A CA 1
ATOM 1293 C C . GLY A 1 167 ? -8.791 -3.240 17.407 1.00 93.75 167 GLY A C 1
ATOM 1294 O O . GLY A 1 167 ? -7.867 -3.307 18.206 1.00 93.75 167 GLY A O 1
ATOM 1295 N N . VAL A 1 168 ? -10.061 -3.183 17.821 1.00 95.81 168 VAL A N 1
ATOM 1296 C CA . VAL A 1 168 ? -10.418 -3.091 19.247 1.00 95.81 168 VAL A CA 1
ATOM 1297 C C . VAL A 1 168 ? -10.437 -4.465 19.925 1.00 95.81 168 VAL A C 1
ATOM 1299 O O . VAL A 1 168 ? -11.108 -5.404 19.488 1.00 95.81 168 VAL A O 1
ATOM 1302 N N . ARG A 1 169 ? -9.723 -4.579 21.050 1.00 94.69 169 ARG A N 1
ATOM 1303 C CA . ARG A 1 169 ? -9.582 -5.795 21.861 1.00 94.69 169 ARG A CA 1
ATOM 1304 C C . ARG A 1 169 ? -10.935 -6.297 22.368 1.00 94.69 169 ARG A C 1
ATOM 1306 O O . ARG A 1 169 ? -11.468 -5.796 23.360 1.00 94.69 169 ARG A O 1
ATOM 1313 N N . GLY A 1 170 ? -11.432 -7.357 21.737 1.00 94.06 170 GLY A N 1
ATOM 1314 C CA . GLY A 1 170 ? -12.689 -8.023 22.085 1.00 94.06 170 GLY A CA 1
ATOM 1315 C C . GLY A 1 170 ? -13.754 -7.964 20.991 1.00 94.06 170 GLY A C 1
ATOM 1316 O O . GLY A 1 170 ? -14.753 -8.669 21.117 1.00 94.06 170 GLY A O 1
ATOM 1317 N N . VAL A 1 171 ? -13.537 -7.198 19.915 1.00 96.94 171 VAL A N 1
ATOM 1318 C CA . VAL A 1 171 ? -14.379 -7.266 18.713 1.00 96.94 171 VAL A CA 1
ATOM 1319 C C . VAL A 1 171 ? -14.113 -8.586 17.979 1.00 96.94 171 VAL A C 1
ATOM 1321 O O . VAL A 1 171 ? -12.978 -8.905 17.622 1.00 96.94 171 VAL A O 1
ATOM 1324 N N . VAL A 1 172 ? -15.180 -9.360 17.783 1.00 95.94 172 VAL A N 1
ATOM 1325 C CA . VAL A 1 172 ? -15.180 -10.709 17.192 1.00 95.94 172 VAL A CA 1
ATOM 1326 C C . VAL A 1 172 ? -15.515 -10.666 15.701 1.00 95.94 172 VAL A C 1
ATOM 1328 O O . VAL A 1 172 ? -14.862 -11.339 14.905 1.00 95.94 172 VAL A O 1
ATOM 1331 N N . ASP A 1 173 ? -16.508 -9.861 15.319 1.00 96.31 173 ASP A N 1
ATOM 1332 C CA . ASP A 1 173 ? -16.865 -9.586 13.923 1.00 96.31 173 ASP A CA 1
ATOM 1333 C C . ASP A 1 173 ? -17.546 -8.209 13.792 1.00 96.31 173 ASP A C 1
ATOM 1335 O O . ASP A 1 173 ? -17.869 -7.579 14.805 1.00 96.31 173 ASP A O 1
ATOM 1339 N N . ILE A 1 174 ? -17.751 -7.731 12.560 1.00 97.44 174 ILE A N 1
ATOM 1340 C CA . ILE A 1 174 ? -18.357 -6.417 12.279 1.00 97.44 174 ILE A CA 1
ATOM 1341 C C . ILE A 1 174 ? -19.462 -6.525 11.223 1.00 97.44 174 ILE A C 1
ATOM 1343 O O . ILE A 1 174 ? -19.233 -6.985 10.106 1.00 97.44 174 ILE A O 1
ATOM 1347 N N . ASP A 1 175 ? -20.641 -6.002 11.555 1.00 97.12 175 ASP A N 1
ATOM 1348 C CA . ASP A 1 175 ? -21.751 -5.766 10.633 1.00 97.12 175 ASP A CA 1
ATOM 1349 C C . ASP A 1 175 ? -21.763 -4.278 10.231 1.00 97.12 175 ASP A C 1
ATOM 1351 O O . ASP A 1 175 ? -22.327 -3.419 10.917 1.00 97.12 175 ASP A O 1
ATOM 1355 N N . ASN A 1 176 ? -21.051 -3.956 9.144 1.00 94.88 176 ASN A N 1
ATOM 1356 C CA . ASN A 1 176 ? -20.905 -2.591 8.636 1.00 94.88 176 ASN A CA 1
ATOM 1357 C C . ASN A 1 176 ? -22.078 -2.208 7.716 1.00 94.88 176 ASN A C 1
ATOM 1359 O O . ASN A 1 176 ? -22.023 -2.366 6.491 1.00 94.88 176 ASN A O 1
ATOM 1363 N N . ARG A 1 177 ? -23.110 -1.617 8.319 1.00 95.44 177 ARG A N 1
ATOM 1364 C CA . ARG A 1 177 ? -24.310 -1.050 7.681 1.00 95.44 177 ARG A CA 1
ATOM 1365 C C . ARG A 1 177 ? -24.228 0.473 7.497 1.00 95.44 177 ARG A C 1
ATOM 1367 O O . ARG A 1 177 ? -25.262 1.125 7.358 1.00 95.44 177 ARG A O 1
ATOM 1374 N N . ILE A 1 178 ? -23.028 1.057 7.541 1.00 91.88 178 ILE A N 1
ATOM 1375 C CA . ILE A 1 178 ? -22.823 2.487 7.270 1.00 91.88 178 ILE A CA 1
ATOM 1376 C C . ILE A 1 178 ? -23.205 2.782 5.812 1.00 91.88 178 ILE A C 1
ATOM 1378 O O . ILE A 1 178 ? -22.858 2.025 4.902 1.00 91.88 178 ILE A O 1
ATOM 1382 N N . THR A 1 179 ? -23.909 3.890 5.592 1.00 89.56 179 THR A N 1
ATOM 1383 C CA . THR A 1 179 ? -24.289 4.389 4.262 1.00 89.56 179 THR A CA 1
ATOM 1384 C C . THR A 1 179 ? -23.450 5.611 3.889 1.00 89.56 179 THR A C 1
ATOM 1386 O O . THR A 1 179 ? -23.073 6.385 4.760 1.00 89.56 179 THR A O 1
ATOM 1389 N N . VAL A 1 180 ? -23.139 5.784 2.601 1.00 86.06 180 VAL A N 1
ATOM 1390 C CA . VAL A 1 180 ? -22.365 6.935 2.102 1.00 86.06 180 VAL A CA 1
ATOM 1391 C C . VAL A 1 180 ? -23.332 7.947 1.488 1.00 86.06 180 VAL A C 1
ATOM 1393 O O . VAL A 1 180 ? -24.074 7.598 0.568 1.00 86.06 180 VAL A O 1
ATOM 1396 N N . ASN A 1 181 ? -23.339 9.186 1.980 1.00 78.88 181 ASN A N 1
ATOM 1397 C CA . ASN A 1 181 ? -24.231 10.247 1.507 1.00 78.88 181 ASN A CA 1
ATOM 1398 C C . ASN A 1 181 ? -23.483 11.239 0.614 1.00 78.88 181 ASN A C 1
ATOM 1400 O O . ASN A 1 181 ? -22.851 12.177 1.090 1.00 78.88 181 ASN A O 1
ATOM 1404 N N . GLN A 1 182 ? -23.594 11.073 -0.702 1.00 67.19 182 GLN A N 1
ATOM 1405 C CA . GLN A 1 182 ? -22.961 12.002 -1.634 1.00 67.19 182 GLN A CA 1
ATOM 1406 C C . GLN A 1 182 ? -23.855 13.211 -1.922 1.00 67.19 182 GLN A C 1
ATOM 1408 O O . GLN A 1 182 ? -24.785 13.159 -2.727 1.00 67.19 182 GLN A O 1
ATOM 1413 N N . THR A 1 183 ? -23.525 14.324 -1.268 1.00 61.91 183 THR A N 1
ATOM 1414 C CA . THR A 1 183 ? -24.218 15.618 -1.376 1.00 61.91 183 THR A CA 1
ATOM 1415 C C . THR A 1 183 ? -24.007 16.334 -2.717 1.00 61.91 183 THR A C 1
ATOM 1417 O O . THR A 1 183 ? -24.772 17.238 -3.054 1.00 61.91 183 THR A O 1
ATOM 1420 N N . GLN A 1 184 ? -23.004 15.933 -3.508 1.00 66.94 184 GLN A N 1
ATOM 1421 C CA . GLN A 1 184 ? -22.702 16.514 -4.820 1.00 66.94 184 GLN A CA 1
ATOM 1422 C C . GLN A 1 184 ? -23.153 15.600 -5.965 1.00 66.94 184 GLN A C 1
ATOM 1424 O O . GLN A 1 184 ? -22.670 14.480 -6.117 1.00 66.94 184 GLN A O 1
ATOM 1429 N N . SER A 1 185 ? -24.031 16.115 -6.829 1.00 72.06 185 SER A N 1
ATOM 1430 C CA . SER A 1 185 ? -24.357 15.476 -8.106 1.00 72.06 185 SER A CA 1
ATOM 1431 C C . SER A 1 185 ? -23.340 15.897 -9.168 1.00 72.06 185 SER A C 1
ATOM 1433 O O . SER A 1 185 ? -23.248 17.081 -9.486 1.00 72.06 185 SER A O 1
ATOM 1435 N N . ARG A 1 186 ? -22.624 14.931 -9.747 1.00 87.06 186 ARG A N 1
ATOM 1436 C CA . ARG A 1 186 ? -21.754 15.104 -10.926 1.00 87.06 186 ARG A CA 1
ATOM 1437 C C . ARG A 1 186 ? -22.289 14.281 -12.096 1.00 87.06 186 ARG A C 1
ATOM 1439 O O . ARG A 1 186 ? -23.114 13.392 -11.887 1.00 87.06 186 ARG A O 1
ATOM 1446 N N . SER A 1 187 ? -21.862 14.592 -13.315 1.00 91.88 187 SER A N 1
ATOM 1447 C CA . SER A 1 187 ? -22.255 13.831 -14.504 1.00 91.88 187 SER A CA 1
ATOM 1448 C C . SER A 1 187 ? -21.359 12.608 -14.723 1.00 91.88 187 SER A C 1
ATOM 1450 O O . SER A 1 187 ? -20.166 12.630 -14.415 1.00 91.88 187 SER A O 1
ATOM 1452 N N . ASP A 1 188 ? -21.915 11.548 -15.313 1.00 92.62 188 ASP A N 1
ATOM 1453 C CA . ASP A 1 188 ? -21.173 10.315 -15.622 1.00 92.62 188 ASP A CA 1
ATOM 1454 C C . ASP A 1 188 ? -19.947 10.587 -16.520 1.00 92.62 188 ASP A C 1
ATOM 1456 O O . ASP A 1 188 ? -18.898 9.964 -16.358 1.00 92.62 188 ASP A O 1
ATOM 1460 N N . ALA A 1 189 ? -20.046 11.595 -17.397 1.00 91.19 189 ALA A N 1
ATOM 1461 C CA . ALA A 1 189 ? -18.975 12.065 -18.279 1.00 91.19 189 ALA A CA 1
ATOM 1462 C C . ALA A 1 189 ? -17.800 12.752 -17.549 1.00 91.19 189 ALA A C 1
ATOM 1464 O O . ALA A 1 189 ? -16.709 12.845 -18.108 1.00 91.19 189 ALA A O 1
ATOM 1465 N N . GLU A 1 190 ? -17.992 13.224 -16.315 1.00 91.38 190 GLU A N 1
ATOM 1466 C CA . GLU A 1 190 ? -16.909 13.714 -15.450 1.00 91.38 190 GLU A CA 1
ATOM 1467 C C . GLU A 1 190 ? -16.331 12.593 -14.576 1.00 91.38 190 GLU A C 1
ATOM 1469 O O . GLU A 1 190 ? -15.129 12.568 -14.314 1.00 91.38 190 GLU A O 1
ATOM 1474 N N . ILE A 1 191 ? -17.194 11.671 -14.133 1.00 93.44 191 ILE A N 1
ATOM 1475 C CA . ILE A 1 191 ? -16.865 10.560 -13.232 1.00 93.44 191 ILE A CA 1
ATOM 1476 C C . ILE A 1 191 ? -15.990 9.515 -13.940 1.00 93.44 191 ILE A C 1
ATOM 1478 O O . ILE A 1 191 ? -14.931 9.157 -13.423 1.00 93.44 191 ILE A O 1
ATOM 1482 N N . LEU A 1 192 ? -16.401 9.048 -15.125 1.00 94.50 192 LEU A N 1
ATOM 1483 C CA . LEU A 1 192 ? -15.707 8.004 -15.892 1.00 94.50 192 LEU A CA 1
ATOM 1484 C C . LEU A 1 192 ? -14.203 8.296 -16.093 1.00 94.50 192 LEU A C 1
ATOM 1486 O O . LEU A 1 192 ? -13.389 7.517 -15.588 1.00 94.50 192 LEU A O 1
ATOM 1490 N N . PRO A 1 193 ? -13.790 9.421 -16.716 1.00 90.44 193 PRO A N 1
ATOM 1491 C CA . PRO A 1 193 ? -12.374 9.694 -16.956 1.00 90.44 193 PRO A CA 1
ATOM 1492 C C . PRO A 1 193 ? -11.579 9.975 -15.674 1.00 90.44 193 P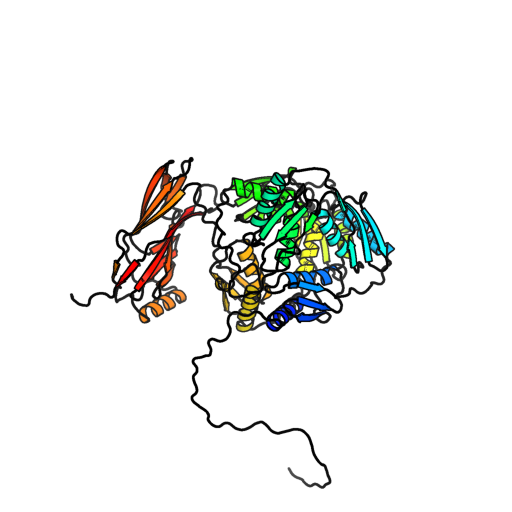RO A C 1
ATOM 1494 O O . PRO A 1 193 ? -10.350 10.017 -15.712 1.00 90.44 193 PRO A O 1
ATOM 1497 N N . GLU A 1 194 ? -12.228 10.219 -14.532 1.00 92.12 194 GLU A N 1
ATOM 1498 C CA . GLU A 1 194 ? -11.562 10.335 -13.229 1.00 92.12 194 GLU A CA 1
ATOM 1499 C C . GLU A 1 194 ? -11.273 8.964 -12.612 1.00 92.12 194 GLU A C 1
ATOM 1501 O O . GLU A 1 194 ? -10.163 8.741 -12.128 1.00 92.12 194 GLU A O 1
ATOM 1506 N N . ILE A 1 195 ? -12.212 8.020 -12.714 1.00 94.81 195 ILE A N 1
ATOM 1507 C CA . ILE A 1 195 ? -11.986 6.620 -12.332 1.00 94.81 195 ILE A CA 1
ATOM 1508 C C . ILE A 1 195 ? -10.866 6.018 -13.185 1.00 94.81 195 ILE A C 1
ATOM 1510 O O . ILE A 1 195 ? -9.905 5.484 -12.633 1.00 94.81 195 ILE A O 1
ATOM 1514 N N . GLU A 1 196 ? -10.928 6.169 -14.511 1.00 92.62 196 GLU A N 1
ATOM 1515 C CA . GLU A 1 196 ? -9.884 5.696 -15.433 1.00 92.62 196 GLU A CA 1
ATOM 1516 C C . GLU A 1 196 ? -8.504 6.265 -15.068 1.00 92.62 196 GLU A C 1
ATOM 1518 O O . GLU A 1 196 ? -7.533 5.513 -14.942 1.00 92.62 196 GLU A O 1
ATOM 1523 N N . ARG A 1 197 ? -8.415 7.579 -14.795 1.00 89.06 197 ARG A N 1
ATOM 1524 C CA . ARG A 1 197 ? -7.173 8.205 -14.310 1.00 89.06 197 ARG A CA 1
ATOM 1525 C C . ARG A 1 197 ? -6.688 7.597 -13.001 1.00 89.06 197 ARG A C 1
ATOM 1527 O O . ARG A 1 197 ? -5.483 7.378 -12.885 1.00 89.06 197 ARG A O 1
ATOM 1534 N N . ARG A 1 198 ? -7.558 7.346 -12.017 1.00 92.50 198 ARG A N 1
ATOM 1535 C CA . ARG A 1 198 ? -7.157 6.783 -10.712 1.00 92.50 198 ARG A CA 1
ATOM 1536 C C . ARG A 1 198 ? -6.704 5.330 -10.827 1.00 92.50 198 ARG A C 1
ATOM 1538 O O . ARG A 1 198 ? -5.654 4.998 -10.281 1.00 92.50 198 ARG A O 1
ATOM 1545 N N . LEU A 1 199 ? -7.411 4.498 -11.594 1.00 92.00 199 LEU A N 1
ATOM 1546 C CA . LEU A 1 199 ? -7.003 3.118 -11.887 1.00 92.00 199 LEU A CA 1
ATOM 1547 C C . LEU A 1 199 ? -5.622 3.093 -12.563 1.00 92.00 199 LEU A C 1
ATOM 1549 O O . LEU A 1 199 ? -4.700 2.463 -12.049 1.00 92.00 199 LEU A O 1
ATOM 1553 N N . ALA A 1 200 ? -5.441 3.877 -13.631 1.00 86.44 200 ALA A N 1
ATOM 1554 C CA . ALA A 1 200 ? -4.164 4.022 -14.335 1.00 86.44 200 ALA A CA 1
ATOM 1555 C C . ALA A 1 200 ? -3.092 4.812 -13.552 1.00 86.44 200 ALA A C 1
ATOM 1557 O O . ALA A 1 200 ? -1.985 5.017 -14.052 1.00 86.44 200 ALA A O 1
ATOM 1558 N N . SER A 1 201 ? -3.403 5.306 -12.346 1.00 87.75 201 SER A N 1
ATOM 1559 C CA . SER A 1 201 ? -2.440 5.950 -11.442 1.00 87.75 201 SER A CA 1
ATOM 1560 C C . SER A 1 201 ? -1.873 5.009 -10.391 1.00 87.75 201 SER A C 1
ATOM 1562 O O . SER A 1 201 ? -0.940 5.415 -9.708 1.00 87.75 201 SER A O 1
ATOM 1564 N N . SER A 1 202 ? -2.379 3.784 -10.237 1.00 87.94 202 SER A N 1
ATOM 1565 C CA . SER A 1 202 ? -1.883 2.894 -9.189 1.00 87.94 202 SER A CA 1
ATOM 1566 C C . SER A 1 202 ? -0.717 2.020 -9.677 1.00 87.94 202 SER A C 1
ATOM 1568 O O . SER A 1 202 ? -0.894 1.234 -10.609 1.00 87.94 202 SER A O 1
ATOM 1570 N N . PRO A 1 203 ? 0.462 2.053 -9.022 1.00 82.31 203 PRO A N 1
ATOM 1571 C CA . PRO A 1 203 ? 1.537 1.097 -9.277 1.00 82.31 203 PRO A CA 1
ATOM 1572 C C . PRO A 1 203 ? 1.181 -0.310 -8.770 1.00 82.31 203 PRO A C 1
ATOM 1574 O O . PRO A 1 203 ? 1.883 -1.266 -9.095 1.00 82.31 203 PRO A O 1
ATOM 1577 N N . TRP A 1 204 ? 0.063 -0.467 -8.054 1.00 83.50 204 TRP A N 1
ATOM 1578 C CA . TRP A 1 204 ? -0.418 -1.731 -7.499 1.00 83.50 204 TRP A CA 1
ATOM 1579 C C . TRP A 1 204 ? -1.547 -2.395 -8.316 1.00 83.50 204 TRP A C 1
ATOM 1581 O O . TRP A 1 204 ? -2.112 -3.386 -7.861 1.00 83.50 204 TRP A O 1
ATOM 1591 N N . LEU A 1 205 ? -1.889 -1.861 -9.499 1.00 84.69 205 LEU A N 1
ATOM 1592 C CA . LEU A 1 205 ? -2.967 -2.365 -10.364 1.00 84.69 205 LEU A CA 1
ATOM 1593 C C . LEU A 1 205 ? -2.563 -2.388 -11.848 1.00 84.69 205 LEU A C 1
ATOM 1595 O O . LEU A 1 205 ? -1.895 -1.465 -12.323 1.00 84.69 205 LEU A O 1
ATOM 1599 N N . THR A 1 206 ? -3.000 -3.399 -12.602 1.00 79.25 206 THR A N 1
ATOM 1600 C CA . THR A 1 206 ? -2.917 -3.394 -14.076 1.00 79.25 206 THR A CA 1
ATOM 1601 C C . THR A 1 206 ? -4.231 -2.883 -14.672 1.00 79.25 206 THR A C 1
ATOM 1603 O O . THR A 1 206 ? -5.172 -3.645 -14.871 1.00 79.25 206 THR A O 1
ATOM 1606 N N . SER A 1 207 ? -4.307 -1.575 -14.939 1.00 82.06 207 SER A N 1
ATOM 1607 C CA . SER A 1 207 ? -5.508 -0.900 -15.465 1.00 82.06 207 SER A CA 1
ATOM 1608 C C . SER A 1 207 ? -5.929 -1.353 -16.862 1.00 82.06 207 SER A C 1
ATOM 1610 O O . SER A 1 207 ? -7.111 -1.334 -17.177 1.00 82.06 207 SER A O 1
ATOM 1612 N N . ASP A 1 208 ? -4.971 -1.764 -17.692 1.00 80.38 208 ASP A N 1
ATOM 1613 C CA . ASP A 1 208 ? -5.122 -1.951 -19.142 1.00 80.38 208 ASP A CA 1
ATOM 1614 C C . ASP A 1 208 ? -6.132 -3.053 -19.519 1.00 80.38 208 ASP A C 1
ATOM 1616 O O . ASP A 1 208 ? -6.600 -3.120 -20.651 1.00 80.38 208 ASP A O 1
ATOM 1620 N N . SER A 1 209 ? -6.466 -3.927 -18.565 1.00 82.62 209 SER A N 1
ATOM 1621 C CA . SER A 1 209 ? -7.441 -5.018 -18.700 1.00 82.62 209 SER A CA 1
ATOM 1622 C C . SER A 1 209 ? -8.779 -4.740 -17.993 1.00 82.62 209 SER A C 1
ATOM 1624 O O . SER A 1 209 ? -9.606 -5.647 -17.891 1.00 82.62 209 SER A O 1
ATOM 1626 N N . ILE A 1 210 ? -9.005 -3.516 -17.500 1.00 89.88 210 ILE A N 1
ATOM 1627 C CA . ILE A 1 210 ? -10.187 -3.114 -16.723 1.00 89.88 210 ILE A CA 1
ATOM 1628 C C . ILE A 1 210 ? -11.004 -2.095 -17.521 1.00 89.88 210 ILE A C 1
ATOM 1630 O O . ILE A 1 210 ? -10.561 -0.972 -17.746 1.00 89.88 210 ILE A O 1
ATOM 1634 N N . ASN A 1 211 ? -12.229 -2.460 -17.892 1.00 92.88 211 ASN A N 1
ATOM 1635 C CA . ASN A 1 211 ? -13.180 -1.544 -18.517 1.00 92.88 211 ASN A CA 1
ATOM 1636 C C . ASN A 1 211 ? -14.116 -0.966 -17.450 1.00 92.88 211 ASN A C 1
ATOM 1638 O O . ASN A 1 211 ? -14.613 -1.693 -16.582 1.00 92.88 211 ASN A O 1
ATOM 1642 N N . VAL A 1 212 ? -14.379 0.336 -17.543 1.00 96.88 212 VAL A N 1
ATOM 1643 C CA . VAL A 1 212 ? -15.252 1.082 -16.632 1.00 96.88 212 VAL A CA 1
ATOM 1644 C C . VAL A 1 212 ? -16.489 1.536 -17.404 1.00 96.88 212 VAL A C 1
ATOM 1646 O O . VAL A 1 212 ? -16.371 2.162 -18.452 1.00 96.88 212 VAL A O 1
ATOM 1649 N N . ASN A 1 213 ? -17.678 1.250 -16.878 1.00 97.00 213 ASN A N 1
ATOM 1650 C CA . ASN A 1 213 ? -18.927 1.872 -17.320 1.00 97.00 213 ASN A CA 1
ATOM 1651 C C . ASN A 1 213 ? -19.535 2.669 -16.159 1.00 97.00 213 ASN A C 1
ATOM 1653 O O . ASN A 1 213 ? -19.434 2.231 -15.011 1.00 97.00 213 ASN A O 1
ATOM 1657 N N . VAL A 1 214 ? -20.170 3.807 -16.444 1.00 96.69 214 VAL A N 1
ATOM 1658 C CA . VAL A 1 214 ? -20.804 4.669 -15.434 1.00 96.69 214 VAL A CA 1
ATOM 1659 C C . VAL A 1 214 ? -22.176 5.113 -15.930 1.00 96.69 214 VAL A C 1
ATOM 1661 O O . VAL A 1 214 ? -22.281 5.780 -16.954 1.00 96.69 214 VAL A O 1
ATOM 1664 N N . GLU A 1 215 ? -23.223 4.759 -15.186 1.00 95.38 215 GLU A N 1
ATOM 1665 C CA . GLU A 1 215 ? -24.610 5.106 -15.505 1.00 95.38 215 GLU A CA 1
ATOM 1666 C C . GLU A 1 215 ? -25.314 5.665 -14.264 1.00 95.38 215 GLU A C 1
ATOM 1668 O O . GLU A 1 215 ? -25.534 4.950 -13.284 1.00 95.38 215 GLU A O 1
ATOM 1673 N N . ASN A 1 216 ? -25.710 6.939 -14.297 1.00 90.75 216 ASN A N 1
ATOM 1674 C CA . ASN A 1 216 ? -26.378 7.640 -13.195 1.00 90.75 216 ASN A CA 1
ATOM 1675 C C . ASN A 1 216 ? -25.606 7.548 -11.858 1.00 90.75 216 ASN A C 1
ATOM 1677 O O . ASN A 1 216 ? -26.206 7.381 -10.788 1.00 90.75 216 ASN A O 1
ATOM 1681 N N . GLY A 1 217 ? -24.275 7.624 -11.907 1.00 90.12 217 GLY A N 1
ATOM 1682 C CA . GLY A 1 217 ? -23.370 7.444 -10.769 1.00 90.12 217 GLY A CA 1
ATOM 1683 C C . GLY A 1 217 ? -23.175 5.990 -10.318 1.00 90.12 217 GLY A C 1
ATOM 1684 O O . GLY A 1 217 ? -22.499 5.762 -9.315 1.00 90.12 217 GLY A O 1
ATOM 1685 N N . SER A 1 218 ? -23.745 4.998 -11.009 1.00 93.75 218 SER A N 1
ATOM 1686 C CA . SER A 1 218 ? -23.467 3.579 -10.762 1.00 93.75 218 SER A CA 1
ATOM 1687 C C . SER A 1 218 ? -22.332 3.097 -11.661 1.00 93.75 218 SER A C 1
ATOM 1689 O O . SER A 1 218 ? -22.473 3.062 -12.882 1.00 93.75 218 SER A O 1
ATOM 1691 N N . VAL A 1 219 ? -21.218 2.692 -11.056 1.00 96.50 219 VAL A N 1
ATOM 1692 C CA . VAL A 1 219 ? -20.026 2.189 -11.746 1.00 96.50 219 VAL A CA 1
ATOM 1693 C C . VAL A 1 219 ? -20.104 0.671 -11.885 1.00 96.50 219 VAL A C 1
ATOM 1695 O O . VAL A 1 219 ? -20.372 -0.031 -10.909 1.00 96.50 219 VAL A O 1
ATOM 1698 N N . THR A 1 220 ? -19.808 0.153 -13.074 1.00 97.88 220 THR A N 1
ATOM 1699 C CA . THR A 1 220 ? -19.570 -1.280 -13.305 1.00 97.88 220 THR A CA 1
ATOM 1700 C C . THR A 1 220 ? -18.153 -1.489 -13.823 1.00 97.88 220 THR A C 1
ATOM 1702 O O . THR A 1 220 ? -17.751 -0.853 -14.796 1.00 97.88 220 THR A O 1
ATOM 1705 N N . LEU A 1 221 ? -17.410 -2.391 -13.180 1.00 97.38 221 LEU A N 1
ATOM 1706 C CA . LEU A 1 221 ? -16.067 -2.808 -13.579 1.00 97.38 221 LEU A CA 1
ATOM 1707 C C . LEU A 1 221 ? -16.128 -4.196 -14.222 1.00 97.38 221 LEU A C 1
ATOM 1709 O O . LEU A 1 221 ? -16.641 -5.145 -13.619 1.00 97.38 221 LEU A O 1
ATOM 1713 N N . THR A 1 222 ? -15.579 -4.316 -15.429 1.00 95.06 222 THR A N 1
ATOM 1714 C CA . THR A 1 222 ? -15.502 -5.573 -16.190 1.00 95.06 222 THR A CA 1
ATOM 1715 C C . THR A 1 222 ? -14.090 -5.793 -16.734 1.00 95.06 222 THR A C 1
ATOM 1717 O O . THR A 1 222 ? -13.279 -4.867 -16.771 1.00 95.06 222 THR A O 1
ATOM 1720 N N . GLY A 1 223 ? -13.777 -7.017 -17.161 1.00 90.75 223 GLY A N 1
ATOM 1721 C CA . GLY A 1 223 ? -12.454 -7.374 -17.685 1.00 90.75 223 GLY A CA 1
ATOM 1722 C C . GLY A 1 223 ? -11.692 -8.293 -16.735 1.00 90.75 223 GLY A C 1
ATOM 1723 O O . GLY A 1 223 ? -12.309 -9.150 -16.103 1.00 90.75 223 GLY A O 1
ATOM 1724 N N . VAL A 1 224 ? -10.367 -8.147 -16.648 1.00 85.81 224 VAL A N 1
ATOM 1725 C CA . VAL A 1 224 ? -9.472 -9.121 -15.995 1.00 85.81 224 VAL A CA 1
ATOM 1726 C C . VAL A 1 224 ? -8.412 -8.440 -15.116 1.00 85.81 224 VAL A C 1
ATOM 1728 O O . VAL A 1 224 ? -7.866 -7.408 -15.491 1.00 85.81 224 VAL A O 1
ATOM 1731 N N . VAL A 1 225 ? -8.084 -9.043 -13.968 1.00 86.88 225 VAL A N 1
ATOM 1732 C CA . VAL A 1 225 ? -6.965 -8.661 -13.078 1.00 86.88 225 VAL A CA 1
ATOM 1733 C C . VAL A 1 225 ? -6.153 -9.880 -12.612 1.00 86.88 225 VAL A C 1
ATOM 1735 O O . VAL A 1 225 ? -6.642 -11.012 -12.659 1.00 86.88 225 VAL A O 1
ATOM 1738 N N . GLY A 1 226 ? -4.920 -9.666 -12.138 1.00 79.69 226 GLY A N 1
ATOM 1739 C CA . GLY A 1 226 ? -3.995 -10.738 -11.738 1.00 79.69 226 GLY A CA 1
ATOM 1740 C C . GLY A 1 226 ? -4.232 -11.347 -10.346 1.00 79.69 226 GLY A C 1
ATOM 1741 O O . GLY A 1 226 ? -3.705 -12.424 -10.056 1.00 79.69 226 GLY A O 1
ATOM 1742 N N . SER A 1 227 ? -5.016 -10.688 -9.485 1.00 85.88 227 SER A N 1
ATOM 1743 C CA . SER A 1 227 ? -5.243 -11.085 -8.084 1.00 85.88 227 SER A CA 1
ATOM 1744 C C . SER A 1 227 ? -6.588 -10.598 -7.515 1.00 85.88 227 SER A C 1
ATOM 1746 O O . SER A 1 227 ? -7.208 -9.663 -8.032 1.00 85.88 227 SER A O 1
ATOM 1748 N N . VAL A 1 228 ? -7.038 -11.191 -6.400 1.00 91.00 228 VAL A N 1
ATOM 1749 C CA . VAL A 1 228 ? -8.215 -10.693 -5.653 1.00 91.00 228 VAL A CA 1
ATOM 1750 C C . VAL A 1 228 ? -7.917 -9.329 -5.019 1.00 91.00 228 VAL A C 1
ATOM 1752 O O . VAL A 1 228 ? -8.787 -8.460 -4.994 1.00 91.00 228 VAL A O 1
ATOM 1755 N N . GLN A 1 229 ? -6.679 -9.100 -4.577 1.00 89.38 229 GLN A N 1
ATOM 1756 C CA . GLN A 1 229 ? -6.219 -7.815 -4.054 1.00 89.38 229 GLN A CA 1
ATOM 1757 C C . GLN A 1 229 ? -6.353 -6.697 -5.101 1.00 89.38 229 GLN A C 1
ATOM 1759 O O . GLN A 1 229 ? -6.857 -5.623 -4.773 1.00 89.38 229 GLN A O 1
ATOM 1764 N N . GLU A 1 230 ? -5.998 -6.943 -6.367 1.00 88.69 230 GLU A N 1
ATOM 1765 C CA . GLU A 1 230 ? -6.259 -6.004 -7.469 1.00 88.69 230 GLU A CA 1
ATOM 1766 C C . GLU A 1 230 ? -7.758 -5.788 -7.713 1.00 88.69 230 GLU A C 1
ATOM 1768 O O . GLU A 1 230 ? -8.194 -4.647 -7.864 1.00 88.69 230 GLU A O 1
ATOM 1773 N N . LYS A 1 231 ? -8.574 -6.853 -7.687 1.00 92.56 231 LYS A N 1
ATOM 1774 C CA . LYS A 1 231 ? -10.041 -6.751 -7.825 1.00 92.56 231 LYS A CA 1
ATOM 1775 C C . LYS A 1 231 ? -10.665 -5.875 -6.728 1.00 92.56 231 LYS A C 1
ATOM 1777 O O . LYS A 1 231 ? -11.593 -5.103 -6.997 1.00 92.56 231 LYS A O 1
ATOM 1782 N N . SER A 1 232 ? -10.156 -5.984 -5.503 1.00 91.31 232 SER A N 1
ATOM 1783 C CA . SER A 1 232 ? -10.543 -5.156 -4.358 1.00 91.31 232 SER A CA 1
ATOM 1784 C C . SER A 1 232 ? -10.031 -3.719 -4.486 1.00 91.31 232 SER A C 1
ATOM 1786 O O . SER A 1 232 ? -10.792 -2.785 -4.234 1.00 91.31 232 SER A O 1
ATOM 1788 N N . LEU A 1 233 ? -8.788 -3.521 -4.933 1.00 91.56 233 LEU A N 1
ATOM 1789 C CA . LEU A 1 233 ? -8.187 -2.201 -5.141 1.00 91.56 233 LEU A CA 1
ATOM 1790 C C . LEU A 1 233 ? -8.892 -1.409 -6.252 1.00 91.56 233 LEU A C 1
ATOM 1792 O O . LEU A 1 233 ? -9.209 -0.239 -6.052 1.00 91.56 233 LEU A O 1
ATOM 1796 N N . ALA A 1 234 ? -9.215 -2.044 -7.383 1.00 94.25 234 ALA A N 1
ATOM 1797 C CA . ALA A 1 234 ? -9.962 -1.418 -8.474 1.00 94.25 234 ALA A CA 1
ATOM 1798 C C . ALA A 1 234 ? -11.332 -0.897 -8.002 1.00 94.25 234 ALA A C 1
ATOM 1800 O O . ALA A 1 234 ? -11.725 0.224 -8.331 1.00 94.25 234 ALA A O 1
ATOM 1801 N N . ARG A 1 235 ? -12.027 -1.667 -7.148 1.00 94.75 235 ARG A N 1
ATOM 1802 C CA . ARG A 1 235 ? -13.274 -1.237 -6.496 1.00 94.75 235 ARG A CA 1
ATOM 1803 C C . ARG A 1 235 ? -13.058 -0.003 -5.614 1.00 94.75 235 ARG A C 1
ATOM 1805 O O . ARG A 1 235 ? -13.853 0.923 -5.700 1.00 94.75 235 ARG A O 1
ATOM 1812 N N . VAL A 1 236 ? -12.003 0.026 -4.793 1.00 91.25 236 VAL A N 1
ATOM 1813 C CA . VAL A 1 236 ? -11.685 1.162 -3.901 1.00 91.25 236 VAL A CA 1
ATOM 1814 C C . VAL A 1 236 ? -11.351 2.428 -4.700 1.00 91.25 236 VAL A C 1
ATOM 1816 O O . VAL A 1 236 ? -11.927 3.481 -4.438 1.00 91.25 236 VAL A O 1
ATOM 1819 N N . LEU A 1 237 ? -10.485 2.329 -5.714 1.00 92.94 237 LEU A N 1
ATOM 1820 C CA . LEU A 1 237 ? -10.081 3.458 -6.568 1.00 92.94 237 LEU A CA 1
ATOM 1821 C C . LEU A 1 237 ? -11.232 4.031 -7.411 1.00 92.94 237 LEU A C 1
ATOM 1823 O O . LEU A 1 237 ? -11.180 5.196 -7.804 1.00 92.94 237 LEU A O 1
ATOM 1827 N N . SER A 1 238 ? -12.276 3.236 -7.657 1.00 95.00 238 SER A N 1
ATOM 1828 C CA . SER A 1 238 ? -13.471 3.663 -8.394 1.00 95.00 238 SER A CA 1
ATOM 1829 C C . SER A 1 238 ? -14.454 4.496 -7.567 1.00 95.00 238 SER A C 1
ATOM 1831 O O . SER A 1 238 ? -15.366 5.087 -8.138 1.00 95.00 238 SER A O 1
ATOM 1833 N N . TRP A 1 239 ? -14.282 4.598 -6.245 1.00 92.25 239 TRP A N 1
ATOM 1834 C CA . TRP A 1 239 ? -15.066 5.527 -5.429 1.00 92.25 239 TRP A CA 1
ATOM 1835 C C . TRP A 1 239 ? -14.491 6.940 -5.534 1.00 92.25 239 TRP A C 1
ATOM 1837 O O . TRP A 1 239 ? -13.600 7.328 -4.776 1.00 92.25 239 TRP A O 1
ATOM 1847 N N . VAL A 1 240 ? -15.013 7.694 -6.500 1.00 91.56 240 VAL A N 1
ATOM 1848 C CA . VAL A 1 240 ? -14.805 9.139 -6.664 1.00 91.56 240 VAL A CA 1
ATOM 1849 C C . VAL A 1 240 ? -16.072 9.914 -6.287 1.00 91.56 240 VAL A C 1
ATOM 1851 O O . VAL A 1 240 ? -17.154 9.342 -6.123 1.00 91.56 240 VAL A O 1
ATOM 1854 N N . THR A 1 241 ? -15.953 11.233 -6.166 1.00 87.62 241 THR A N 1
ATOM 1855 C CA . THR A 1 241 ? -17.091 12.136 -5.948 1.00 87.62 241 THR A CA 1
ATOM 1856 C C . THR A 1 241 ? -18.082 12.004 -7.108 1.00 87.62 241 THR A C 1
ATOM 1858 O O . THR A 1 241 ? -17.694 12.180 -8.263 1.00 87.62 241 THR A O 1
ATOM 1861 N N . GLY A 1 242 ? -19.347 11.707 -6.807 1.00 87.56 242 GLY A N 1
ATOM 1862 C CA . GLY A 1 242 ? -20.427 11.427 -7.760 1.00 87.56 242 GLY A CA 1
ATOM 1863 C C . GLY A 1 242 ? -20.832 9.943 -7.852 1.00 87.56 242 GLY A C 1
ATOM 1864 O O . GLY A 1 242 ? -21.911 9.643 -8.366 1.00 87.56 242 GLY A O 1
ATOM 1865 N N . VAL A 1 243 ? -20.009 9.013 -7.351 1.00 90.88 243 VAL A N 1
ATOM 1866 C CA . VAL A 1 243 ? -20.269 7.564 -7.407 1.00 90.88 243 VAL A CA 1
ATOM 1867 C C . VAL A 1 243 ? -21.168 7.090 -6.265 1.00 90.88 243 VAL A C 1
ATOM 1869 O O . VAL A 1 243 ? -20.818 7.170 -5.092 1.00 90.88 243 VAL A O 1
ATOM 1872 N N . ARG A 1 244 ? -22.316 6.514 -6.627 1.00 87.44 244 ARG A N 1
ATOM 1873 C CA . ARG A 1 244 ? -23.327 5.952 -5.715 1.00 87.44 244 ARG A CA 1
ATOM 1874 C C . ARG A 1 244 ? -23.093 4.474 -5.404 1.00 87.44 244 ARG A C 1
ATOM 1876 O O . ARG A 1 244 ? -23.378 4.025 -4.298 1.00 87.44 244 ARG A O 1
ATOM 1883 N N . THR A 1 245 ? -22.594 3.719 -6.380 1.00 90.31 245 THR A N 1
ATOM 1884 C CA . THR A 1 245 ? -22.404 2.262 -6.316 1.00 90.31 245 THR A CA 1
ATOM 1885 C C . THR A 1 245 ? -21.233 1.842 -7.197 1.00 90.31 245 THR A C 1
ATOM 1887 O O . THR A 1 245 ? -21.028 2.418 -8.260 1.00 90.31 245 THR A O 1
ATOM 1890 N N . VAL A 1 246 ? -20.495 0.807 -6.783 1.00 94.12 246 VAL A N 1
ATOM 1891 C CA . VAL A 1 246 ? -19.446 0.164 -7.593 1.00 94.12 246 VAL A CA 1
ATOM 1892 C C . VAL A 1 246 ? -19.679 -1.346 -7.601 1.00 94.12 246 VAL A C 1
ATOM 1894 O O . VAL A 1 246 ? -19.539 -2.000 -6.567 1.00 94.12 246 VAL A O 1
ATOM 1897 N N . ASP A 1 247 ? -20.014 -1.904 -8.763 1.00 95.88 247 ASP A N 1
ATOM 1898 C CA . ASP A 1 247 ? -20.120 -3.347 -8.989 1.00 95.88 247 ASP A CA 1
ATOM 1899 C C . ASP A 1 247 ? -18.864 -3.869 -9.702 1.00 95.88 247 ASP A C 1
ATOM 1901 O O . ASP A 1 247 ? -18.581 -3.495 -10.838 1.00 95.88 247 ASP A O 1
ATOM 1905 N N . ASN A 1 248 ? -18.112 -4.754 -9.045 1.00 95.12 248 ASN A N 1
ATOM 1906 C CA . ASN A 1 248 ? -16.948 -5.436 -9.619 1.00 95.12 248 ASN A CA 1
ATOM 1907 C C . ASN A 1 248 ? -17.172 -6.948 -9.809 1.00 95.12 248 ASN A C 1
ATOM 1909 O O . ASN A 1 248 ? -16.210 -7.694 -10.002 1.00 95.12 248 ASN A O 1
ATOM 1913 N N . ARG A 1 249 ? -18.414 -7.451 -9.749 1.00 93.81 249 ARG A N 1
ATOM 1914 C CA . ARG A 1 249 ? -18.695 -8.894 -9.891 1.00 93.81 249 ARG A CA 1
ATOM 1915 C C . ARG A 1 249 ? -18.177 -9.448 -11.220 1.00 93.81 249 ARG A C 1
ATOM 1917 O O . ARG A 1 249 ? -17.595 -10.528 -11.212 1.00 93.81 249 ARG A O 1
ATOM 1924 N N . GLN A 1 250 ? -18.313 -8.668 -12.295 1.00 93.12 250 GLN A N 1
ATOM 1925 C CA . GLN A 1 250 ? -17.879 -8.976 -13.667 1.00 93.12 250 GLN A CA 1
ATOM 1926 C C . GLN A 1 250 ? -16.386 -8.700 -13.951 1.00 93.12 250 GLN A C 1
ATOM 1928 O O . GLN A 1 250 ? -15.930 -8.913 -15.071 1.00 93.12 250 GLN A O 1
ATOM 1933 N N . LEU A 1 251 ? -15.617 -8.227 -12.965 1.00 91.44 251 LEU A N 1
ATOM 1934 C CA . LEU A 1 251 ? -14.161 -8.113 -13.063 1.00 91.44 251 LEU A CA 1
ATOM 1935 C C . LEU A 1 251 ? -13.545 -9.461 -12.665 1.00 91.44 251 LEU A C 1
ATOM 1937 O O . LEU A 1 251 ? -13.557 -9.818 -11.486 1.00 91.44 251 LEU A O 1
ATOM 1941 N N . GLU A 1 252 ? -13.073 -10.258 -13.616 1.00 88.75 252 GLU A N 1
ATOM 1942 C CA . GLU A 1 252 ? -12.559 -11.601 -13.336 1.00 88.75 252 GLU A CA 1
ATOM 1943 C C . GLU A 1 252 ? -11.120 -11.572 -12.807 1.00 88.75 252 GLU A C 1
ATOM 1945 O O . GLU A 1 252 ? -10.297 -10.769 -13.237 1.00 88.75 252 GLU A O 1
ATOM 1950 N N . VAL A 1 253 ? -10.794 -12.486 -11.888 1.00 86.38 253 VAL A N 1
ATOM 1951 C CA . VAL A 1 253 ? -9.392 -12.791 -11.576 1.00 86.38 253 VAL A CA 1
ATOM 1952 C C . VAL A 1 253 ? -8.936 -13.887 -12.531 1.00 86.38 253 VAL A C 1
ATOM 1954 O O . VAL A 1 253 ? -9.601 -14.924 -12.647 1.00 86.38 253 VAL A O 1
ATOM 1957 N N . ALA A 1 254 ? -7.839 -13.628 -13.238 1.00 72.50 254 ALA A N 1
ATOM 1958 C CA . ALA A 1 254 ? -7.447 -14.370 -14.425 1.00 72.50 254 ALA A CA 1
ATOM 1959 C C . ALA A 1 254 ? -7.310 -15.883 -14.204 1.00 72.50 254 ALA A C 1
ATOM 1961 O O . ALA A 1 254 ? -6.664 -16.355 -13.267 1.00 72.50 254 ALA A O 1
ATOM 1962 N N . GLN A 1 255 ? -7.848 -16.653 -15.150 1.00 59.19 255 GLN A N 1
ATOM 1963 C CA . GLN A 1 255 ? -7.423 -18.033 -15.356 1.00 59.19 255 GLN A CA 1
ATOM 1964 C C . GLN A 1 255 ? -6.139 -17.985 -16.186 1.00 59.19 255 GLN A C 1
ATOM 1966 O O . GLN A 1 255 ? -6.193 -17.761 -17.394 1.00 59.19 255 GLN A O 1
ATOM 1971 N N . TRP A 1 256 ? -4.992 -18.143 -15.524 1.00 62.59 256 TRP A N 1
ATOM 1972 C CA . TRP A 1 256 ? -3.666 -18.184 -16.148 1.00 62.59 256 TRP A CA 1
ATOM 1973 C C . TRP A 1 256 ? -3.668 -19.228 -17.277 1.00 62.59 256 TRP A C 1
ATOM 1975 O O . TRP A 1 256 ? -3.838 -20.425 -17.060 1.00 62.59 256 TRP A O 1
ATOM 1985 N N . ARG A 1 257 ? -3.552 -18.764 -18.521 1.00 46.00 257 ARG A N 1
ATOM 1986 C CA . ARG A 1 257 ? -3.552 -19.626 -19.706 1.00 46.00 257 ARG A CA 1
ATOM 1987 C C . ARG A 1 257 ? -2.702 -18.975 -20.790 1.00 46.00 257 ARG A C 1
ATOM 1989 O O . ARG A 1 257 ? -3.199 -18.327 -21.703 1.00 46.00 257 ARG A O 1
ATOM 1996 N N . ASP A 1 258 ? -1.396 -19.126 -20.591 1.00 41.19 258 ASP A N 1
ATOM 1997 C CA . ASP A 1 258 ? -0.324 -18.841 -21.551 1.00 41.19 258 ASP A CA 1
ATOM 1998 C C . ASP A 1 258 ? 0.052 -17.359 -21.781 1.00 41.19 258 ASP A C 1
ATOM 2000 O O . ASP A 1 258 ? 0.813 -17.064 -22.701 1.00 41.19 258 ASP A O 1
ATOM 2004 N N . GLN A 1 259 ? -0.385 -16.420 -20.925 1.00 44.75 259 GLN A N 1
ATOM 2005 C CA . GLN A 1 259 ? 0.097 -15.025 -20.943 1.00 44.75 259 GLN A CA 1
ATOM 2006 C C . GLN A 1 259 ? 0.416 -14.484 -19.532 1.00 44.75 259 GLN A C 1
ATOM 2008 O O . GLN A 1 259 ? -0.447 -14.541 -18.653 1.00 44.75 259 GLN A O 1
ATOM 2013 N N . PRO A 1 260 ? 1.625 -13.935 -19.285 1.00 46.31 260 PRO A N 1
ATOM 2014 C CA . PRO A 1 260 ? 1.902 -13.155 -18.082 1.00 46.31 260 PRO A CA 1
ATOM 2015 C C . PRO A 1 260 ? 1.215 -11.786 -18.177 1.00 46.31 260 PRO A C 1
ATOM 2017 O O . PRO A 1 260 ? 1.282 -11.136 -19.219 1.00 46.31 260 PRO A O 1
ATOM 2020 N N . HIS A 1 261 ? 0.610 -11.310 -17.084 1.00 50.44 261 HIS A N 1
ATOM 2021 C CA . HIS A 1 261 ? 0.050 -9.955 -17.015 1.00 50.44 261 HIS A CA 1
ATOM 2022 C C . HIS A 1 261 ? 1.166 -8.911 -17.002 1.00 50.44 261 HIS A C 1
ATOM 2024 O O . HIS A 1 261 ? 1.649 -8.486 -15.954 1.00 50.44 261 HIS A O 1
ATOM 2030 N N . ARG A 1 262 ? 1.594 -8.516 -18.197 1.00 55.16 262 ARG A N 1
ATOM 2031 C CA . ARG A 1 262 ? 2.503 -7.400 -18.411 1.00 55.16 262 ARG A CA 1
ATOM 2032 C C . ARG A 1 262 ? 1.675 -6.141 -18.621 1.00 55.16 262 ARG A C 1
ATOM 2034 O O . ARG A 1 262 ? 0.742 -6.127 -19.417 1.00 55.16 262 ARG A O 1
ATOM 2041 N N . ARG A 1 263 ? 2.059 -5.056 -17.949 1.00 55.28 263 ARG A N 1
ATOM 2042 C CA . ARG A 1 263 ? 1.700 -3.709 -18.399 1.00 55.28 263 ARG A CA 1
ATOM 2043 C C . ARG A 1 263 ? 2.516 -3.403 -19.656 1.00 55.28 263 ARG A C 1
ATOM 2045 O O . ARG A 1 263 ? 3.586 -2.795 -19.576 1.00 55.28 263 ARG A O 1
ATOM 2052 N N . ASP A 1 264 ? 2.056 -3.845 -20.816 1.00 47.03 264 ASP A N 1
ATOM 2053 C CA . ASP A 1 264 ? 2.745 -3.523 -22.070 1.00 47.03 264 ASP A CA 1
ATOM 2054 C C . ASP A 1 264 ? 2.701 -1.998 -22.333 1.00 47.03 264 ASP A C 1
ATOM 2056 O O . ASP A 1 264 ? 3.693 -1.408 -22.764 1.00 47.03 264 ASP A O 1
ATOM 2060 N N . SER A 1 265 ? 1.628 -1.321 -21.899 1.00 45.91 265 SER A N 1
ATOM 2061 C CA . SER A 1 265 ? 1.376 0.128 -22.039 1.00 45.91 265 SER A CA 1
ATOM 2062 C C . SER A 1 265 ? 2.135 1.042 -21.055 1.00 45.91 265 SER A C 1
ATOM 2064 O O . SER A 1 265 ? 1.796 2.217 -20.908 1.00 45.91 265 SER A O 1
ATOM 2066 N N . LEU A 1 266 ? 3.162 0.540 -20.361 1.00 46.59 266 LEU A N 1
ATOM 2067 C CA . LEU A 1 266 ? 3.806 1.160 -19.181 1.00 46.59 266 LEU A CA 1
ATOM 2068 C C . LEU A 1 266 ? 4.441 2.554 -19.357 1.00 46.59 266 LEU A C 1
ATOM 2070 O O . LEU A 1 266 ? 4.974 3.109 -18.397 1.00 46.59 266 LEU A O 1
ATOM 2074 N N . VAL A 1 267 ? 4.429 3.117 -20.565 1.00 43.66 267 VAL A N 1
ATOM 2075 C CA . VAL A 1 267 ? 4.993 4.441 -20.864 1.00 43.66 267 VAL A CA 1
ATOM 2076 C C . VAL A 1 267 ? 3.974 5.324 -21.596 1.00 43.66 267 VAL A C 1
ATOM 2078 O O . VAL A 1 267 ? 4.306 6.036 -22.541 1.00 43.66 267 VAL A O 1
ATOM 2081 N N . VAL A 1 268 ? 2.727 5.359 -21.109 1.00 43.88 268 VAL A N 1
ATOM 2082 C CA . VAL A 1 268 ? 1.899 6.566 -21.278 1.00 43.88 268 VAL A CA 1
ATOM 2083 C C . VAL A 1 268 ? 2.585 7.692 -20.503 1.00 43.88 268 VAL A C 1
ATOM 2085 O O . VAL A 1 268 ? 2.479 7.796 -19.280 1.00 43.88 268 VAL A O 1
ATOM 2088 N N . MET A 1 269 ? 3.357 8.491 -21.238 1.00 49.22 269 MET A N 1
ATOM 2089 C CA . MET A 1 269 ? 4.239 9.555 -20.756 1.00 49.22 269 MET A CA 1
ATOM 2090 C C . MET A 1 269 ? 3.492 10.591 -19.907 1.00 49.22 269 MET A C 1
ATOM 2092 O O . MET A 1 269 ? 3.001 11.593 -20.422 1.00 49.22 269 MET A O 1
ATOM 2096 N N . ARG A 1 270 ? 3.443 10.378 -18.588 1.00 59.78 270 ARG A N 1
ATOM 2097 C CA . ARG A 1 270 ? 2.961 11.385 -17.638 1.00 59.78 270 ARG A CA 1
ATOM 2098 C C . ARG A 1 270 ? 3.998 12.494 -17.521 1.00 59.78 270 ARG A C 1
ATOM 2100 O O . ARG A 1 270 ? 5.020 12.324 -16.856 1.00 59.78 270 ARG A O 1
ATOM 2107 N N . ASN A 1 271 ? 3.722 13.634 -18.148 1.00 68.19 271 ASN A N 1
ATOM 2108 C CA . ASN A 1 271 ? 4.460 14.861 -17.864 1.00 68.19 271 ASN A CA 1
ATOM 2109 C C . ASN A 1 271 ? 4.230 15.294 -16.400 1.00 68.19 271 ASN A C 1
ATOM 2111 O O . ASN A 1 271 ? 3.283 14.841 -15.748 1.00 68.19 271 ASN A O 1
ATOM 2115 N N . ASP A 1 272 ? 5.082 16.174 -15.865 1.00 76.19 272 ASP A N 1
ATOM 2116 C CA . ASP A 1 272 ? 5.000 16.569 -14.449 1.00 76.19 272 ASP A CA 1
ATOM 2117 C C . ASP A 1 272 ? 3.635 17.192 -14.081 1.00 76.19 272 ASP A C 1
ATOM 2119 O O . ASP A 1 272 ? 3.215 17.081 -12.933 1.00 76.19 272 ASP A O 1
ATOM 2123 N N . THR A 1 273 ? 2.893 17.767 -15.038 1.00 79.19 273 THR A N 1
ATOM 2124 C CA . THR A 1 273 ? 1.525 18.287 -14.838 1.00 79.19 273 THR A CA 1
ATOM 2125 C C . THR A 1 273 ? 0.494 17.168 -14.660 1.00 79.19 273 THR A C 1
ATOM 2127 O O . THR A 1 273 ? -0.344 17.239 -13.762 1.00 79.19 273 THR A O 1
ATOM 2130 N N . GLN A 1 274 ? 0.545 16.116 -15.483 1.00 81.88 274 GLN A N 1
ATOM 2131 C CA . GLN A 1 274 ? -0.311 14.931 -15.340 1.00 81.88 274 GLN A CA 1
ATOM 2132 C C . GLN A 1 274 ? 0.034 14.147 -14.071 1.00 81.88 274 GLN A C 1
ATOM 2134 O O . GLN A 1 274 ? -0.864 13.704 -13.359 1.00 81.88 274 GLN A O 1
ATOM 2139 N N . LEU A 1 275 ? 1.327 14.012 -13.762 1.00 85.81 275 LEU A N 1
ATOM 2140 C CA . LEU A 1 275 ? 1.785 13.344 -12.548 1.00 85.81 275 LEU A CA 1
ATOM 2141 C C . LEU A 1 275 ? 1.418 14.138 -11.289 1.00 85.81 275 LEU A C 1
ATOM 2143 O O . LEU A 1 275 ? 0.971 13.549 -10.310 1.00 85.81 275 LEU A O 1
ATOM 2147 N N . LYS A 1 276 ? 1.531 15.473 -11.331 1.00 90.31 276 LYS A N 1
ATOM 2148 C CA . LYS A 1 276 ? 1.042 16.357 -10.270 1.00 90.31 276 LYS A CA 1
ATOM 2149 C C . LYS A 1 276 ? -0.448 16.132 -10.007 1.00 90.31 276 LYS A C 1
ATOM 2151 O O . LYS A 1 276 ? -0.805 15.879 -8.861 1.00 90.31 276 LYS A O 1
ATOM 2156 N N . ARG A 1 277 ? -1.285 16.154 -11.053 1.00 89.62 277 ARG A N 1
ATOM 2157 C CA . ARG A 1 277 ? -2.727 15.881 -10.922 1.00 89.62 277 ARG A CA 1
ATOM 2158 C C . ARG A 1 277 ? -3.000 14.503 -10.331 1.00 89.62 277 ARG A C 1
ATOM 2160 O O . ARG A 1 277 ? -3.850 14.402 -9.470 1.00 89.62 277 ARG A O 1
ATOM 2167 N N . ALA A 1 278 ? -2.263 13.467 -10.727 1.00 91.00 278 ALA A N 1
ATOM 2168 C CA . ALA A 1 278 ? -2.444 12.128 -10.164 1.00 91.00 278 ALA A CA 1
ATOM 2169 C C . ALA A 1 278 ? -2.104 12.048 -8.661 1.00 91.00 278 ALA A C 1
ATOM 2171 O O . ALA A 1 278 ? -2.795 11.355 -7.920 1.00 91.00 278 ALA A O 1
ATOM 2172 N N . VAL A 1 279 ? -1.083 12.782 -8.200 1.00 94.38 279 VAL A N 1
ATOM 2173 C CA . VAL A 1 279 ? -0.778 12.904 -6.764 1.00 94.38 279 VAL A CA 1
ATOM 2174 C C . VAL A 1 279 ? -1.865 13.711 -6.045 1.00 94.38 279 VAL A C 1
ATOM 2176 O O . VAL A 1 279 ? -2.298 13.312 -4.971 1.00 94.38 279 VAL A O 1
ATOM 2179 N N . GLU A 1 280 ? -2.341 14.815 -6.628 1.00 95.25 280 GLU A N 1
ATOM 2180 C CA . GLU A 1 280 ? -3.442 15.616 -6.065 1.00 95.25 280 GLU A CA 1
ATOM 2181 C C . GLU A 1 280 ? -4.762 14.815 -5.999 1.00 95.25 280 GLU A C 1
ATOM 2183 O O . GLU A 1 280 ? -5.406 14.821 -4.952 1.00 95.25 280 GLU A O 1
ATOM 2188 N N . ASP A 1 281 ? -5.100 14.046 -7.042 1.00 92.38 281 ASP A N 1
ATOM 2189 C CA . ASP A 1 281 ? -6.221 13.092 -7.086 1.00 92.38 281 ASP A CA 1
ATOM 2190 C C . ASP A 1 281 ? -6.062 12.006 -5.995 1.00 92.38 281 ASP A C 1
ATOM 2192 O O . ASP A 1 281 ? -7.046 11.604 -5.376 1.00 92.38 281 ASP A O 1
ATOM 2196 N N . SER A 1 282 ? -4.842 11.525 -5.712 1.00 93.12 282 SER A N 1
ATOM 2197 C CA . SER A 1 282 ? -4.611 10.534 -4.646 1.00 93.12 282 SER A CA 1
ATOM 2198 C C . SER A 1 282 ? -4.795 11.133 -3.247 1.00 93.12 282 SER A C 1
ATOM 2200 O O . SER A 1 282 ? -5.489 10.546 -2.421 1.00 93.12 282 SER A O 1
ATOM 2202 N N . LEU A 1 283 ? -4.234 12.323 -2.999 1.00 95.06 283 LEU A N 1
ATOM 2203 C CA . LEU A 1 283 ? -4.350 13.043 -1.722 1.00 95.06 283 LEU A CA 1
ATOM 2204 C C . LEU A 1 283 ? -5.785 13.518 -1.437 1.00 95.06 283 LEU A C 1
ATOM 2206 O O . LEU A 1 283 ? -6.159 13.658 -0.277 1.00 95.06 283 LEU A O 1
ATOM 2210 N N . LEU A 1 284 ? -6.580 13.791 -2.478 1.00 91.75 284 LEU A N 1
ATOM 2211 C CA . LEU A 1 284 ? -7.987 14.191 -2.376 1.00 91.75 284 LEU A CA 1
ATOM 2212 C C . LEU A 1 284 ? -8.877 13.083 -1.790 1.00 91.75 284 LEU A C 1
ATOM 2214 O O . LEU A 1 284 ? -9.856 13.390 -1.113 1.00 91.75 284 LEU A O 1
ATOM 2218 N N . TYR A 1 285 ? -8.549 11.816 -2.061 1.00 89.19 285 TYR A N 1
ATOM 2219 C CA . TYR A 1 285 ? -9.401 10.667 -1.745 1.00 89.19 285 TYR A CA 1
ATOM 2220 C C . TYR A 1 285 ? -8.912 9.788 -0.582 1.00 89.19 285 TYR A C 1
ATOM 2222 O O . TYR A 1 285 ? -9.573 8.794 -0.273 1.00 89.19 285 TYR A O 1
ATOM 2230 N N . ASP A 1 286 ? -7.819 10.151 0.097 1.00 90.25 286 ASP A N 1
ATOM 2231 C CA . ASP A 1 286 ? -7.528 9.636 1.439 1.00 90.25 286 ASP A CA 1
ATOM 2232 C C . ASP A 1 286 ? -8.125 10.583 2.504 1.00 90.25 286 ASP A C 1
ATOM 2234 O O . ASP A 1 286 ? -7.608 11.685 2.696 1.00 90.25 286 ASP A O 1
ATOM 2238 N N . PRO A 1 287 ? -9.174 10.188 3.251 1.00 86.56 287 PRO A N 1
ATOM 2239 C CA . PRO A 1 287 ? -9.788 11.039 4.276 1.00 86.56 287 PRO A CA 1
ATOM 2240 C C . PRO A 1 287 ? -8.855 11.329 5.467 1.00 86.56 287 PRO A C 1
ATOM 2242 O O . PRO A 1 287 ? -9.083 12.291 6.204 1.00 86.56 287 PRO A O 1
ATOM 2245 N N . ARG A 1 288 ? -7.758 10.572 5.640 1.00 87.50 288 ARG A N 1
ATOM 2246 C CA . ARG A 1 288 ? -6.686 10.898 6.603 1.00 87.50 288 ARG A CA 1
ATOM 2247 C C . ARG A 1 288 ? -5.941 12.179 6.205 1.00 87.50 288 ARG A C 1
ATOM 2249 O O . ARG A 1 288 ? -5.278 12.796 7.042 1.00 87.50 288 ARG A O 1
ATOM 2256 N N . VAL A 1 289 ? -6.037 12.595 4.940 1.00 91.06 289 VAL A N 1
ATOM 2257 C CA . VAL A 1 289 ? -5.278 13.690 4.337 1.00 91.06 289 VAL A CA 1
ATOM 2258 C C . VAL A 1 289 ? -6.199 14.855 3.966 1.00 91.06 289 VAL A C 1
ATOM 2260 O O . VAL A 1 289 ? -6.970 14.822 3.013 1.00 91.06 289 VAL A O 1
ATOM 2263 N N . ARG A 1 290 ? -6.066 15.979 4.680 1.00 84.50 290 ARG A N 1
ATOM 2264 C CA . ARG A 1 290 ? -6.757 17.230 4.319 1.00 84.50 290 ARG A CA 1
ATOM 2265 C C . ARG A 1 290 ? -6.025 17.931 3.167 1.00 84.50 290 ARG A C 1
ATOM 2267 O O . ARG A 1 290 ? -5.313 18.909 3.391 1.00 84.50 290 ARG A O 1
ATOM 2274 N N . HIS A 1 291 ? -6.211 17.419 1.944 1.00 85.81 291 HIS A N 1
ATOM 2275 C CA . HIS A 1 291 ? -5.511 17.840 0.717 1.00 85.81 291 HIS A CA 1
ATOM 2276 C C . HIS A 1 291 ? -5.419 19.367 0.531 1.00 85.81 291 HIS A C 1
ATOM 2278 O O . HIS A 1 291 ? -4.378 19.872 0.127 1.00 85.81 291 HIS A O 1
ATOM 2284 N N . ALA A 1 292 ? -6.466 20.118 0.892 1.00 86.62 292 ALA A N 1
ATOM 2285 C CA . ALA A 1 292 ? -6.538 21.573 0.736 1.00 86.62 292 ALA A CA 1
ATOM 2286 C C . ALA A 1 292 ? -5.488 22.365 1.550 1.00 86.62 292 ALA A C 1
ATOM 2288 O O . ALA A 1 292 ? -5.320 23.563 1.326 1.00 86.62 292 ALA A O 1
ATOM 2289 N N . GLN A 1 293 ? -4.779 21.723 2.487 1.00 90.56 293 GLN A N 1
ATOM 2290 C CA . GLN A 1 293 ? -3.655 22.309 3.232 1.00 90.56 293 GLN A CA 1
ATOM 2291 C C . GLN A 1 293 ? -2.272 21.887 2.683 1.00 90.56 293 GLN A C 1
ATOM 2293 O O . GLN A 1 293 ? -1.251 22.233 3.282 1.00 90.56 293 GLN A O 1
ATOM 2298 N N . ILE A 1 294 ? -2.226 21.147 1.566 1.00 95.88 294 ILE A N 1
ATOM 2299 C CA . ILE A 1 294 ? -1.016 20.555 0.978 1.00 95.88 294 ILE A CA 1
ATOM 2300 C C . ILE A 1 294 ? -0.772 21.102 -0.434 1.00 95.88 294 ILE A C 1
ATOM 2302 O O . ILE A 1 294 ? -1.555 20.886 -1.354 1.00 95.88 294 ILE A O 1
ATOM 2306 N N . THR A 1 295 ? 0.380 21.739 -0.637 1.00 96.12 295 THR A N 1
ATOM 2307 C CA . THR A 1 295 ? 0.854 22.161 -1.959 1.00 96.12 295 THR A CA 1
ATOM 2308 C C . THR A 1 295 ? 1.757 21.088 -2.560 1.00 96.12 295 THR A C 1
ATOM 2310 O O . THR A 1 295 ? 2.865 20.845 -2.068 1.00 96.12 295 THR A O 1
ATOM 2313 N N . VAL A 1 296 ? 1.314 20.484 -3.664 1.00 95.75 296 VAL A N 1
ATOM 2314 C CA . VAL A 1 296 ? 2.104 19.523 -4.445 1.00 95.75 296 VAL A CA 1
ATOM 2315 C C . VAL A 1 296 ? 2.958 20.251 -5.486 1.00 95.75 296 VAL A C 1
ATOM 2317 O O . VAL A 1 296 ? 2.439 20.964 -6.351 1.00 95.75 296 VAL A O 1
ATOM 2320 N N . HIS A 1 297 ? 4.270 20.026 -5.445 1.00 88.62 297 HIS A N 1
ATOM 2321 C CA . HIS A 1 297 ? 5.196 20.350 -6.531 1.00 88.62 297 HIS A CA 1
ATOM 2322 C C . HIS A 1 297 ? 5.778 19.060 -7.108 1.00 88.62 297 HIS A C 1
ATOM 2324 O O . HIS A 1 297 ? 6.207 18.187 -6.355 1.00 88.62 297 HIS A O 1
ATOM 2330 N N . VAL A 1 298 ? 5.843 18.952 -8.435 1.00 81.31 298 VAL A N 1
ATOM 2331 C CA . VAL A 1 298 ? 6.465 17.820 -9.136 1.00 81.31 298 VAL A CA 1
ATOM 2332 C C . VAL A 1 298 ? 7.501 18.360 -10.114 1.00 81.31 298 VAL A C 1
ATOM 2334 O O . VAL A 1 298 ? 7.264 19.380 -10.759 1.00 81.31 298 VAL A O 1
ATOM 2337 N N . ARG A 1 299 ? 8.667 17.712 -10.179 1.00 72.94 299 ARG A N 1
ATOM 2338 C CA . ARG A 1 299 ? 9.712 18.005 -11.165 1.00 72.94 299 ARG A CA 1
ATOM 2339 C C . ARG A 1 299 ? 10.496 16.736 -11.502 1.00 72.94 299 ARG A C 1
ATOM 2341 O O . ARG A 1 299 ? 11.126 16.148 -10.623 1.00 72.94 299 ARG A O 1
ATOM 2348 N N . TYR A 1 300 ? 10.464 16.326 -12.764 1.00 63.25 300 TYR A N 1
ATOM 2349 C CA . TYR A 1 300 ? 11.102 15.131 -13.325 1.00 63.25 300 TYR A CA 1
ATOM 2350 C C . TYR A 1 300 ? 10.750 13.841 -12.568 1.00 63.25 300 TYR A C 1
ATOM 2352 O O . TYR A 1 300 ? 11.620 13.019 -12.257 1.00 63.25 300 TYR A O 1
ATOM 2360 N N . GLY A 1 301 ? 9.474 13.693 -12.202 1.00 74.38 301 GLY A N 1
ATOM 2361 C CA . GLY A 1 301 ? 8.983 12.579 -11.384 1.00 74.38 301 GLY A CA 1
ATOM 2362 C C . GLY A 1 301 ? 9.345 12.642 -9.893 1.00 74.38 301 GLY A C 1
ATOM 2363 O O . GLY A 1 301 ? 8.978 11.738 -9.141 1.00 74.38 301 GLY A O 1
ATOM 2364 N N . ALA A 1 302 ? 10.055 13.676 -9.427 1.00 81.25 302 ALA A N 1
ATOM 2365 C CA . ALA A 1 302 ? 10.287 13.906 -8.004 1.00 81.25 302 ALA A CA 1
ATOM 2366 C C . ALA A 1 302 ? 9.194 14.818 -7.423 1.00 81.25 302 ALA A C 1
ATOM 2368 O O . ALA A 1 302 ? 9.077 15.985 -7.799 1.00 81.25 302 ALA A O 1
ATOM 2369 N N . VAL A 1 303 ? 8.421 14.290 -6.474 1.00 88.44 303 VAL A N 1
ATOM 2370 C CA . VAL A 1 303 ? 7.360 15.013 -5.760 1.00 88.44 303 VAL A CA 1
ATOM 2371 C C . VAL A 1 303 ? 7.947 15.714 -4.537 1.00 88.44 303 VAL A C 1
ATOM 2373 O O . VAL A 1 303 ? 8.815 15.172 -3.853 1.00 88.44 303 VAL A O 1
ATOM 2376 N N . SER A 1 304 ? 7.467 16.915 -4.228 1.00 93.50 304 SER A N 1
ATOM 2377 C CA . SER A 1 304 ? 7.718 17.620 -2.970 1.00 93.50 304 SER A CA 1
ATOM 2378 C C . SER A 1 304 ? 6.397 18.142 -2.405 1.00 93.50 304 SER A C 1
ATOM 2380 O O . SER A 1 304 ? 5.674 18.862 -3.093 1.00 93.50 304 SER A O 1
ATOM 2382 N N . LEU A 1 305 ? 6.091 17.756 -1.166 1.00 97.38 305 LEU A N 1
ATOM 2383 C CA . LEU A 1 305 ? 4.855 18.089 -0.456 1.00 97.38 305 LEU A CA 1
ATOM 2384 C C . LEU A 1 305 ? 5.148 19.169 0.584 1.00 97.38 305 LEU A C 1
ATOM 2386 O O . LEU A 1 305 ? 5.983 18.954 1.465 1.00 97.38 305 LEU A O 1
ATOM 2390 N N . PHE A 1 306 ? 4.468 20.308 0.495 1.00 96.38 306 PHE A N 1
ATOM 2391 C CA . PHE A 1 306 ? 4.598 21.431 1.428 1.00 96.38 306 PHE A CA 1
ATOM 2392 C C . PHE A 1 306 ? 3.241 21.778 2.040 1.00 96.38 306 PHE A C 1
ATOM 2394 O O . PHE A 1 306 ? 2.211 21.461 1.458 1.00 96.38 306 PHE A O 1
ATOM 2401 N N . GLY A 1 307 ? 3.239 22.441 3.196 1.00 96.12 307 GLY A N 1
ATOM 2402 C CA . GLY A 1 307 ? 2.016 22.784 3.923 1.00 96.12 307 GLY A CA 1
ATOM 2403 C C . GLY A 1 307 ? 1.969 22.153 5.310 1.00 96.12 307 GLY A C 1
ATOM 2404 O O . GLY A 1 307 ? 3.015 21.832 5.890 1.00 96.12 307 GLY A O 1
ATOM 2405 N N . THR A 1 308 ? 0.763 22.016 5.859 1.00 94.50 308 THR A N 1
ATOM 2406 C CA . THR A 1 308 ? 0.552 21.632 7.263 1.00 94.50 308 THR A CA 1
ATOM 2407 C C . THR A 1 308 ? -0.560 20.591 7.393 1.00 94.50 308 THR A C 1
ATOM 2409 O O . THR A 1 308 ? -1.505 20.561 6.607 1.00 94.50 308 THR A O 1
ATOM 2412 N N . VAL A 1 309 ? -0.415 19.684 8.358 1.00 93.81 309 VAL A N 1
ATOM 2413 C CA . VAL A 1 309 ? -1.337 18.567 8.625 1.00 93.81 309 VAL A CA 1
ATOM 2414 C C . VAL A 1 309 ? -1.475 18.355 10.131 1.00 93.81 309 VAL A C 1
ATOM 2416 O O . VAL A 1 309 ? -0.571 18.693 10.887 1.00 93.81 309 VAL A O 1
ATOM 2419 N N . ARG A 1 310 ? -2.599 17.800 10.596 1.00 90.25 310 ARG A N 1
ATOM 2420 C CA . ARG A 1 310 ? -2.938 17.800 12.037 1.00 90.25 310 ARG A CA 1
ATOM 2421 C C . ARG A 1 310 ? -2.297 16.676 12.855 1.00 90.25 310 ARG A C 1
ATOM 2423 O O . ARG A 1 310 ? -2.176 16.814 14.066 1.00 90.25 310 ARG A O 1
ATOM 2430 N N . THR A 1 311 ? -1.882 15.586 12.210 1.00 91.38 311 THR A N 1
ATOM 2431 C CA . THR A 1 311 ? -1.301 14.399 12.861 1.00 91.38 311 THR A CA 1
ATOM 2432 C C . THR A 1 311 ? -0.079 13.892 12.092 1.00 91.38 311 THR A C 1
ATOM 2434 O O . THR A 1 311 ? 0.082 14.153 10.893 1.00 91.38 311 THR A O 1
ATOM 2437 N N . LEU A 1 312 ? 0.793 13.135 12.764 1.00 93.56 312 LEU A N 1
ATOM 2438 C CA . LEU A 1 312 ? 1.915 12.446 12.117 1.00 93.56 312 LEU A CA 1
ATOM 2439 C C . LEU A 1 312 ? 1.432 11.362 11.134 1.00 93.56 312 LEU A C 1
ATOM 2441 O O . LEU A 1 312 ? 2.117 11.064 10.157 1.00 93.56 312 LEU A O 1
ATOM 2445 N N . SER A 1 313 ? 0.239 10.812 11.357 1.00 92.19 313 SER A N 1
ATOM 2446 C CA . SER A 1 313 ? -0.426 9.861 10.468 1.00 92.19 313 SER A CA 1
ATOM 2447 C C . SER A 1 313 ? -0.818 10.519 9.150 1.00 92.19 313 SER A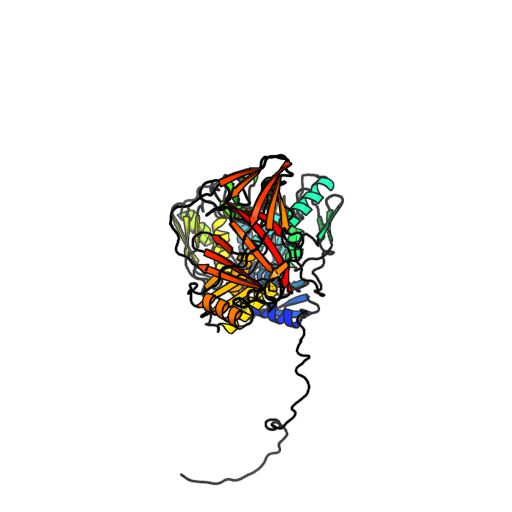 C 1
ATOM 2449 O O . SER A 1 313 ? -0.353 10.075 8.106 1.00 92.19 313 SER A O 1
ATOM 2451 N N . ALA A 1 314 ? -1.507 11.666 9.183 1.00 93.38 314 ALA A N 1
ATOM 2452 C CA . ALA A 1 314 ? -1.811 12.459 7.987 1.00 93.38 314 ALA A CA 1
ATOM 2453 C C . ALA A 1 314 ? -0.538 12.853 7.208 1.00 93.38 314 ALA A C 1
ATOM 2455 O O . ALA A 1 314 ? -0.516 12.838 5.978 1.00 93.38 314 ALA A O 1
ATOM 2456 N N . LYS A 1 315 ? 0.562 13.147 7.921 1.00 95.50 315 LYS A N 1
ATOM 2457 C CA . LYS A 1 315 ? 1.878 13.410 7.314 1.00 95.50 315 LYS A CA 1
ATOM 2458 C C . LYS A 1 315 ? 2.471 12.190 6.598 1.00 95.50 315 LYS A C 1
ATOM 2460 O O . LYS A 1 315 ? 3.157 12.363 5.590 1.00 95.50 315 LYS A O 1
ATOM 2465 N N . ARG A 1 316 ? 2.271 10.984 7.135 1.00 94.56 316 ARG A N 1
ATOM 2466 C CA . ARG A 1 316 ? 2.764 9.719 6.563 1.00 94.56 316 ARG A CA 1
ATOM 2467 C C . ARG A 1 316 ? 1.883 9.225 5.423 1.00 94.56 316 ARG A C 1
ATOM 2469 O O . ARG A 1 316 ? 2.434 8.826 4.405 1.00 94.56 316 ARG A O 1
ATOM 2476 N N . ALA A 1 317 ? 0.563 9.309 5.582 1.00 94.00 317 ALA A N 1
ATOM 2477 C CA . ALA A 1 317 ? -0.433 9.023 4.556 1.00 94.00 317 ALA A CA 1
ATOM 2478 C C . ALA A 1 317 ? -0.128 9.820 3.284 1.00 94.00 317 ALA A C 1
ATOM 2480 O O . ALA A 1 317 ? 0.252 9.220 2.289 1.00 94.00 317 ALA A O 1
ATOM 2481 N N . ALA A 1 318 ? -0.052 11.153 3.375 1.00 96.62 318 ALA A N 1
ATOM 2482 C CA . ALA A 1 318 ? 0.245 12.005 2.223 1.00 96.62 318 ALA A CA 1
ATOM 2483 C C . ALA A 1 318 ? 1.584 11.684 1.519 1.00 96.62 318 ALA A C 1
ATOM 2485 O O . ALA A 1 318 ? 1.716 11.830 0.304 1.00 96.62 318 ALA A O 1
ATOM 2486 N N . GLU A 1 319 ? 2.604 11.242 2.263 1.00 96.06 319 GLU A N 1
ATOM 2487 C CA . GLU A 1 319 ? 3.860 10.768 1.669 1.00 96.06 319 GLU A CA 1
ATOM 2488 C C . GLU A 1 319 ? 3.710 9.398 0.996 1.00 96.06 319 GLU A C 1
ATOM 2490 O O . GLU A 1 319 ? 4.366 9.148 -0.015 1.00 96.06 319 GLU A O 1
ATOM 2495 N N . GLN A 1 320 ? 2.874 8.522 1.549 1.00 93.75 320 GLN A N 1
ATOM 2496 C CA . GLN A 1 320 ? 2.589 7.202 1.006 1.00 93.75 320 GLN A CA 1
ATOM 2497 C C . GLN A 1 320 ? 1.693 7.283 -0.235 1.00 93.75 320 GLN A C 1
ATOM 2499 O O . GLN A 1 320 ? 2.049 6.679 -1.234 1.00 93.75 320 GLN A O 1
ATOM 2504 N N . ASP A 1 321 ? 0.650 8.113 -0.250 1.00 94.75 321 ASP A N 1
ATOM 2505 C CA . ASP A 1 321 ? -0.199 8.368 -1.427 1.00 94.75 321 ASP A CA 1
ATOM 2506 C C . ASP A 1 321 ? 0.634 8.899 -2.606 1.00 94.75 321 ASP A C 1
ATOM 2508 O O . ASP A 1 321 ? 0.523 8.451 -3.749 1.00 94.75 321 ASP A O 1
ATOM 2512 N N . ALA A 1 322 ? 1.560 9.818 -2.309 1.00 94.31 322 ALA A N 1
ATOM 2513 C CA . ALA A 1 322 ? 2.513 10.324 -3.286 1.00 94.31 322 ALA A CA 1
ATOM 2514 C C . ALA A 1 322 ? 3.532 9.258 -3.739 1.00 94.31 322 ALA A C 1
ATOM 2516 O O . ALA A 1 322 ? 3.992 9.323 -4.875 1.00 94.31 322 ALA A O 1
ATOM 2517 N N . LYS A 1 323 ? 3.901 8.275 -2.902 1.00 91.31 323 LYS A N 1
ATOM 2518 C CA . LYS A 1 323 ? 4.695 7.108 -3.341 1.00 91.31 323 LYS A CA 1
ATOM 2519 C C . LYS A 1 323 ? 3.855 6.133 -4.159 1.00 91.31 323 LYS A C 1
ATOM 2521 O O . LYS A 1 323 ? 4.368 5.588 -5.125 1.00 91.31 323 LYS A O 1
ATOM 2526 N N . ASP A 1 324 ? 2.588 5.951 -3.826 1.00 89.19 324 ASP A N 1
ATOM 2527 C CA . ASP A 1 324 ? 1.665 5.009 -4.461 1.00 89.19 324 ASP A CA 1
ATOM 2528 C C . ASP A 1 324 ? 0.972 5.608 -5.699 1.00 89.19 324 ASP A C 1
ATOM 2530 O O . ASP A 1 324 ? -0.054 5.111 -6.160 1.00 89.19 324 ASP A O 1
ATOM 2534 N N . THR A 1 325 ? 1.585 6.640 -6.288 1.00 90.06 325 THR A N 1
ATOM 2535 C CA . THR A 1 325 ? 1.213 7.223 -7.579 1.00 90.06 325 THR A CA 1
ATOM 2536 C C . THR A 1 325 ? 2.216 6.814 -8.668 1.00 90.06 325 THR A C 1
ATOM 2538 O O . THR A 1 325 ? 3.406 7.138 -8.615 1.00 90.06 325 THR A O 1
ATOM 2541 N N . LEU A 1 326 ? 1.729 6.133 -9.707 1.00 85.06 326 LEU A N 1
ATOM 2542 C CA . LEU A 1 326 ? 2.503 5.661 -10.853 1.00 85.06 326 LEU A CA 1
ATOM 2543 C C . LEU A 1 326 ? 3.191 6.827 -11.581 1.00 85.06 326 LEU A C 1
ATOM 2545 O O . LEU A 1 326 ? 2.547 7.789 -12.010 1.00 85.06 326 LEU A O 1
ATOM 2549 N N . GLY A 1 327 ? 4.512 6.709 -11.730 1.00 79.06 327 GLY A N 1
ATOM 2550 C CA . GLY A 1 327 ? 5.398 7.738 -12.283 1.00 79.06 327 GLY A CA 1
ATOM 2551 C C . GLY A 1 327 ? 6.204 8.504 -11.226 1.00 79.06 327 GLY A C 1
ATOM 2552 O O . GLY A 1 327 ? 7.217 9.117 -11.571 1.00 79.06 327 GLY A O 1
ATOM 2553 N N . VAL A 1 328 ? 5.833 8.436 -9.940 1.00 84.50 328 VAL A N 1
ATOM 2554 C CA . VAL A 1 328 ? 6.623 9.069 -8.875 1.00 84.50 328 VAL A CA 1
ATOM 2555 C C . VAL A 1 328 ? 7.903 8.277 -8.616 1.00 84.50 328 VAL A C 1
ATOM 2557 O O . VAL A 1 328 ? 7.889 7.134 -8.162 1.00 84.50 328 VAL A O 1
ATOM 2560 N N . ARG A 1 329 ? 9.038 8.927 -8.889 1.00 77.50 329 ARG A N 1
ATOM 2561 C CA . ARG A 1 329 ? 10.393 8.395 -8.692 1.00 77.50 329 ARG A CA 1
ATOM 2562 C C . ARG A 1 329 ? 10.876 8.550 -7.247 1.00 77.50 329 ARG A C 1
ATOM 2564 O O . ARG A 1 329 ? 11.685 7.750 -6.784 1.00 77.50 329 ARG A O 1
ATOM 2571 N N . ARG A 1 330 ? 10.453 9.618 -6.553 1.00 80.31 330 ARG A N 1
ATOM 2572 C CA . ARG A 1 330 ? 10.855 9.937 -5.167 1.00 80.31 330 ARG A CA 1
ATOM 2573 C C . ARG A 1 330 ? 9.978 11.043 -4.571 1.00 80.31 330 ARG A C 1
ATOM 2575 O O . ARG A 1 330 ? 9.701 12.022 -5.259 1.00 80.31 330 ARG A O 1
ATOM 2582 N N . VAL A 1 331 ? 9.659 10.966 -3.278 1.00 89.31 331 VAL A N 1
ATOM 2583 C CA . VAL A 1 331 ? 8.957 12.034 -2.533 1.00 89.31 331 VAL A CA 1
ATOM 2584 C C . VAL A 1 331 ? 9.939 12.838 -1.657 1.00 89.31 331 VAL A C 1
ATOM 2586 O O . VAL A 1 331 ? 10.970 12.326 -1.209 1.00 89.31 331 VAL A O 1
ATOM 2589 N N . ARG A 1 332 ? 9.656 14.125 -1.424 1.00 94.00 332 ARG A N 1
ATOM 2590 C CA . ARG A 1 332 ? 10.172 14.930 -0.303 1.00 94.00 332 ARG A CA 1
ATOM 2591 C C . ARG A 1 332 ? 9.000 15.432 0.531 1.00 94.00 332 ARG A C 1
ATOM 2593 O O . ARG A 1 332 ? 8.257 16.306 0.095 1.00 94.00 332 ARG A O 1
ATOM 2600 N N . ASN A 1 333 ? 8.854 14.890 1.731 1.00 95.75 333 ASN A N 1
ATOM 2601 C CA . ASN A 1 333 ? 7.822 15.299 2.670 1.00 95.75 333 ASN A CA 1
ATOM 2602 C C . ASN A 1 333 ? 8.318 16.476 3.527 1.00 95.75 333 ASN A C 1
ATOM 2604 O O . ASN A 1 333 ? 9.064 16.290 4.490 1.00 95.75 333 ASN A O 1
ATOM 2608 N N . HIS A 1 334 ? 7.921 17.694 3.158 1.00 96.44 334 HIS A N 1
ATOM 2609 C CA . HIS A 1 334 ? 8.198 18.921 3.909 1.00 96.44 334 HIS A CA 1
ATOM 2610 C C . HIS A 1 334 ? 6.986 19.391 4.737 1.00 96.44 334 HIS A C 1
ATOM 2612 O O . HIS A 1 334 ? 6.995 20.513 5.246 1.00 96.44 334 HIS A O 1
ATOM 2618 N N . LEU A 1 335 ? 5.964 18.540 4.907 1.00 95.94 335 LEU A N 1
ATOM 2619 C CA . LEU A 1 335 ? 4.786 18.838 5.722 1.00 95.94 335 LEU A CA 1
ATOM 2620 C C . LEU A 1 335 ? 5.163 19.023 7.196 1.00 95.94 335 LEU A C 1
ATOM 2622 O O . LEU A 1 335 ? 5.983 18.276 7.749 1.00 95.94 335 LEU A O 1
ATOM 2626 N N . LYS A 1 336 ? 4.528 19.992 7.853 1.00 94.44 336 LYS A N 1
ATOM 2627 C CA . LYS A 1 336 ? 4.609 20.182 9.307 1.00 94.44 336 LYS A CA 1
ATOM 2628 C C . LYS A 1 336 ? 3.393 19.566 9.989 1.00 94.44 336 LYS A C 1
ATOM 2630 O O . LYS A 1 336 ? 2.286 19.676 9.469 1.00 94.44 336 LYS A O 1
ATOM 2635 N N . VAL A 1 337 ? 3.611 18.947 11.149 1.00 93.19 337 VAL A N 1
ATOM 2636 C CA . VAL A 1 337 ? 2.516 18.533 12.033 1.00 93.19 337 VAL A CA 1
ATOM 2637 C C . VAL A 1 337 ? 2.145 19.733 12.901 1.00 93.19 337 VAL A C 1
ATOM 2639 O O . VAL A 1 337 ? 2.973 20.216 13.669 1.00 93.19 337 VAL A O 1
ATOM 2642 N N . GLU A 1 338 ? 0.926 20.229 12.734 1.00 91.44 338 GLU A N 1
ATOM 2643 C CA . GLU A 1 338 ? 0.344 21.353 13.468 1.00 91.44 338 GLU A CA 1
ATOM 2644 C C . GLU A 1 338 ? -0.994 20.874 14.062 1.00 91.44 338 GLU A C 1
ATOM 2646 O O . GLU A 1 338 ? -2.023 20.913 13.379 1.00 91.44 338 GLU A O 1
ATOM 2651 N N . PRO A 1 339 ? -0.981 20.320 15.291 1.00 85.94 339 PRO A N 1
ATOM 2652 C CA . PRO A 1 339 ? -2.168 19.736 15.904 1.00 85.94 339 PRO A CA 1
ATOM 2653 C C . PRO A 1 339 ? -3.158 20.827 16.332 1.00 85.94 339 PRO A C 1
ATOM 2655 O O . PRO A 1 339 ? -2.777 21.954 16.641 1.00 85.94 339 PRO A O 1
ATOM 2658 N N . THR A 1 340 ? -4.445 20.480 16.387 1.00 81.75 340 THR A N 1
ATOM 2659 C CA . THR A 1 340 ? -5.501 21.374 16.901 1.00 81.75 340 THR A CA 1
ATOM 2660 C C . THR A 1 340 ? -5.427 21.583 18.410 1.00 81.75 340 THR A C 1
ATOM 2662 O O . THR A 1 340 ? -5.867 22.619 18.899 1.00 81.75 340 THR A O 1
ATOM 2665 N N . GLU A 1 341 ? -4.853 20.624 19.136 1.00 81.81 341 GLU A N 1
ATOM 2666 C CA . GLU A 1 341 ? -4.662 20.669 20.584 1.00 81.81 341 GLU A CA 1
ATOM 2667 C C . GLU A 1 341 ? -3.202 20.349 20.920 1.00 81.81 341 GLU A C 1
ATOM 2669 O O . GLU A 1 341 ? -2.618 19.399 20.393 1.00 81.81 341 GLU A O 1
ATOM 2674 N N . PHE A 1 342 ? -2.605 21.154 21.800 1.00 80.19 342 PHE A N 1
ATOM 2675 C CA . PHE A 1 342 ? -1.244 20.945 22.287 1.00 80.19 342 PHE A CA 1
ATOM 2676 C C . PHE A 1 342 ? -1.286 20.144 23.587 1.00 80.19 342 PHE A C 1
ATOM 2678 O O . PHE A 1 342 ? -1.453 20.706 24.668 1.00 80.19 342 PHE A O 1
ATOM 2685 N N . LEU A 1 343 ? -1.128 18.827 23.464 1.00 88.88 343 LEU A N 1
ATOM 2686 C CA . LEU A 1 343 ? -0.857 17.951 24.599 1.00 88.88 343 LEU A CA 1
ATOM 2687 C C . LEU A 1 343 ? 0.606 18.092 25.044 1.00 88.88 343 LEU A C 1
ATOM 2689 O O . LEU A 1 343 ? 1.492 18.323 24.218 1.00 88.88 343 LEU A O 1
ATOM 2693 N N . ASP A 1 344 ? 0.863 17.926 26.342 1.00 93.44 344 ASP A N 1
ATOM 2694 C CA . ASP A 1 344 ? 2.225 17.793 26.859 1.00 93.44 344 ASP A CA 1
ATOM 2695 C C . ASP A 1 344 ? 2.751 16.350 26.737 1.00 93.44 344 ASP A C 1
ATOM 2697 O O . ASP A 1 344 ? 2.018 15.406 26.428 1.00 93.44 344 ASP A O 1
ATOM 2701 N N . ASP A 1 345 ? 4.052 16.170 26.981 1.00 96.56 345 ASP A N 1
ATOM 2702 C CA . ASP A 1 345 ? 4.718 14.868 26.867 1.00 96.56 345 ASP A CA 1
ATOM 2703 C C . ASP A 1 345 ? 4.128 13.796 27.808 1.00 96.56 345 ASP A C 1
ATOM 2705 O O . ASP A 1 345 ? 4.225 12.601 27.513 1.00 96.56 345 ASP A O 1
ATOM 2709 N N . VAL A 1 346 ? 3.507 14.187 28.928 1.00 96.81 346 VAL A N 1
ATOM 2710 C CA . VAL A 1 346 ? 2.867 13.255 29.870 1.00 96.81 346 VAL A CA 1
ATOM 2711 C C . VAL A 1 346 ? 1.526 12.804 29.304 1.00 96.81 346 VAL A C 1
ATOM 2713 O O . VAL A 1 346 ? 1.293 11.601 29.191 1.00 96.81 346 VAL A O 1
ATOM 2716 N N . ALA A 1 347 ? 0.690 13.743 28.858 1.00 95.75 347 ALA A N 1
ATOM 2717 C CA . ALA A 1 347 ? -0.602 13.461 28.240 1.00 95.75 347 ALA A CA 1
ATOM 2718 C C . ALA A 1 347 ? -0.470 12.592 26.974 1.00 95.75 347 ALA A C 1
ATOM 2720 O O . ALA A 1 347 ? -1.219 11.626 26.824 1.00 95.75 347 ALA A O 1
ATOM 2721 N N . ILE A 1 348 ? 0.521 12.859 26.110 1.00 95.56 348 ILE A N 1
ATOM 2722 C CA . ILE A 1 348 ? 0.814 12.027 24.925 1.00 95.56 348 ILE A CA 1
ATOM 2723 C C . ILE A 1 348 ? 1.212 10.603 25.344 1.00 95.56 348 ILE A C 1
ATOM 2725 O O . ILE A 1 348 ? 0.716 9.626 24.780 1.00 95.56 348 ILE A O 1
ATOM 2729 N N . THR A 1 349 ? 2.068 10.464 26.363 1.00 97.00 349 THR A N 1
ATOM 2730 C CA . THR A 1 349 ? 2.525 9.150 26.856 1.00 97.00 349 THR A CA 1
ATOM 2731 C C . THR A 1 349 ? 1.386 8.365 27.522 1.00 97.00 349 THR A C 1
ATOM 2733 O O . THR A 1 349 ? 1.257 7.159 27.316 1.00 97.00 349 THR A O 1
ATOM 2736 N N . GLU A 1 350 ? 0.506 9.030 28.274 1.00 95.75 350 GLU A N 1
ATOM 2737 C CA . GLU A 1 350 ? -0.700 8.406 28.821 1.00 95.75 350 GLU A CA 1
ATOM 2738 C C . GLU A 1 350 ? -1.687 7.964 27.734 1.00 95.75 350 GLU A C 1
ATOM 2740 O O . GLU A 1 350 ? -2.272 6.886 27.852 1.00 95.75 350 GLU A O 1
ATOM 2745 N N . TRP A 1 351 ? -1.897 8.781 26.696 1.00 94.94 351 TRP A N 1
ATOM 2746 C CA . TRP A 1 351 ? -2.777 8.448 25.572 1.00 94.94 351 TRP A CA 1
ATOM 2747 C C . TRP A 1 351 ? -2.255 7.214 24.832 1.00 94.94 351 TRP A C 1
ATOM 2749 O O . TRP A 1 351 ? -3.003 6.263 24.610 1.00 94.94 351 TRP A O 1
ATOM 2759 N N . ALA A 1 352 ? -0.955 7.185 24.541 1.00 95.50 352 ALA A N 1
ATOM 2760 C CA . ALA A 1 352 ? -0.276 6.059 23.913 1.00 95.50 352 ALA A CA 1
ATOM 2761 C C . ALA A 1 352 ? -0.494 4.738 24.668 1.00 95.50 352 ALA A C 1
ATOM 2763 O O . ALA A 1 352 ? -0.931 3.747 24.081 1.00 95.50 352 ALA A O 1
ATOM 2764 N N . ASN A 1 353 ? -0.281 4.750 25.987 1.00 95.56 353 ASN A N 1
ATOM 2765 C CA . ASN A 1 353 ? -0.501 3.579 26.837 1.00 95.56 353 ASN A CA 1
ATOM 2766 C C . ASN A 1 353 ? -1.979 3.137 26.837 1.00 95.56 353 ASN A C 1
ATOM 2768 O O . ASN A 1 353 ? -2.262 1.942 26.764 1.00 95.56 353 ASN A O 1
ATOM 2772 N N . LYS A 1 354 ? -2.932 4.084 26.868 1.00 94.44 354 LYS A N 1
ATOM 2773 C CA . LYS A 1 354 ? -4.375 3.783 26.775 1.00 94.44 354 LYS A CA 1
ATOM 2774 C C . LYS A 1 354 ? -4.709 3.112 25.437 1.00 94.44 354 LYS A C 1
ATOM 2776 O O . LYS A 1 354 ? -5.368 2.079 25.433 1.00 94.44 354 LYS A O 1
ATOM 2781 N N . VAL A 1 355 ? -4.213 3.637 24.317 1.00 94.31 355 VAL A N 1
ATOM 2782 C CA . VAL A 1 355 ? -4.463 3.083 22.974 1.00 94.31 355 VAL A CA 1
ATOM 2783 C C . VAL A 1 355 ? -3.874 1.676 22.810 1.00 94.31 355 VAL A C 1
ATOM 2785 O O . VAL A 1 355 ? -4.562 0.793 22.301 1.00 94.31 355 VAL A O 1
ATOM 2788 N N . PHE A 1 356 ? -2.665 1.410 23.314 1.00 95.44 356 PHE A N 1
ATOM 2789 C CA . PHE A 1 356 ? -2.080 0.061 23.271 1.00 95.44 356 PHE A CA 1
ATOM 2790 C C . PHE A 1 356 ? -2.847 -0.964 24.121 1.00 95.44 356 PHE A C 1
ATOM 2792 O O . PHE A 1 356 ? -2.969 -2.115 23.711 1.00 95.44 356 PHE A O 1
ATOM 2799 N N . LEU A 1 357 ? -3.424 -0.561 25.261 1.00 93.75 357 LEU A N 1
ATOM 2800 C CA . LEU A 1 357 ? -4.281 -1.435 26.078 1.00 93.75 357 LEU A CA 1
ATOM 2801 C C . LEU A 1 357 ? -5.614 -1.787 25.392 1.00 93.75 357 LEU A C 1
ATOM 2803 O O . LEU A 1 357 ? -6.156 -2.870 25.644 1.00 93.75 357 LEU A O 1
ATOM 2807 N N . ARG A 1 358 ? -6.127 -0.892 24.534 1.00 94.69 358 ARG A N 1
ATOM 2808 C CA . ARG A 1 358 ? -7.344 -1.097 23.728 1.00 94.69 358 ARG A CA 1
ATOM 2809 C C . ARG A 1 358 ? -7.112 -1.915 22.462 1.00 94.69 358 ARG A C 1
ATOM 2811 O O . ARG A 1 358 ? -8.057 -2.543 21.991 1.00 94.69 358 ARG A O 1
ATOM 2818 N N . ASP A 1 359 ? -5.912 -1.893 21.888 1.00 95.31 359 ASP A N 1
ATOM 2819 C CA . ASP A 1 359 ? -5.641 -2.558 20.612 1.00 95.31 359 ASP A CA 1
ATOM 2820 C C . ASP A 1 359 ? -5.551 -4.088 20.756 1.00 95.31 359 ASP A C 1
ATOM 2822 O O . ASP A 1 359 ? -4.913 -4.632 21.660 1.00 95.31 359 ASP A O 1
ATOM 2826 N N . ALA A 1 360 ? -6.204 -4.803 19.845 1.00 92.38 360 ALA A N 1
ATOM 2827 C CA . ALA A 1 360 ? -6.325 -6.254 19.868 1.00 92.38 360 ALA A CA 1
ATOM 2828 C C . ALA A 1 360 ? -4.984 -6.981 19.673 1.00 92.38 360 ALA A C 1
ATOM 2830 O O . ALA A 1 360 ? -4.848 -8.100 20.156 1.00 92.38 360 ALA A O 1
ATOM 2831 N N . VAL A 1 361 ? -4.017 -6.365 18.982 1.00 91.69 361 VAL A N 1
ATOM 2832 C CA . VAL A 1 361 ? -2.690 -6.932 18.697 1.00 91.69 361 VAL A CA 1
ATOM 2833 C C . VAL A 1 361 ? -1.667 -6.486 19.741 1.00 91.69 361 VAL A C 1
ATOM 2835 O O . VAL A 1 361 ? -0.833 -7.279 20.151 1.00 91.69 361 VAL A O 1
ATOM 2838 N N . LEU A 1 362 ? -1.704 -5.228 20.190 1.00 94.00 362 LEU A N 1
ATOM 2839 C CA . LEU A 1 362 ? -0.675 -4.701 21.099 1.00 94.00 362 LEU A CA 1
ATOM 2840 C C . LEU A 1 362 ? -0.914 -5.023 22.573 1.00 94.00 362 LEU A C 1
ATOM 2842 O O . LEU A 1 362 ? 0.043 -5.097 23.338 1.00 94.00 362 LEU A O 1
ATOM 2846 N N . SER A 1 363 ? -2.159 -5.273 22.976 1.00 91.00 363 SER A N 1
ATOM 2847 C CA . SER A 1 363 ? -2.529 -5.472 24.385 1.00 91.00 363 SER A CA 1
ATOM 2848 C C . SER A 1 363 ? -2.115 -6.825 25.006 1.00 91.00 363 SER A C 1
ATOM 2850 O O . SER A 1 363 ? -2.544 -7.152 26.123 1.00 91.00 363 SER A O 1
ATOM 2852 N N . GLU A 1 364 ? -1.279 -7.599 24.301 1.00 88.69 364 GLU A N 1
ATOM 2853 C CA . GLU A 1 364 ? -0.536 -8.768 24.803 1.00 88.69 364 GLU A CA 1
ATOM 2854 C C . GLU A 1 364 ? 0.984 -8.523 24.978 1.00 88.69 364 GLU A C 1
ATOM 2856 O O . GLU A 1 364 ? 1.667 -9.376 25.544 1.00 88.69 364 GLU A O 1
ATOM 2861 N N . PHE A 1 365 ? 1.516 -7.361 24.566 1.00 92.31 365 PHE A N 1
ATOM 2862 C CA . PHE A 1 365 ? 2.951 -7.034 24.604 1.00 92.31 365 PHE A CA 1
ATOM 2863 C C . PHE A 1 365 ? 3.283 -5.881 25.572 1.00 92.31 365 PHE A C 1
ATOM 2865 O O . PHE A 1 365 ? 2.561 -4.889 25.645 1.00 92.31 365 PHE A O 1
ATOM 2872 N N . ASP A 1 366 ? 4.431 -5.961 26.259 1.00 92.31 366 ASP A N 1
ATOM 2873 C CA . ASP A 1 3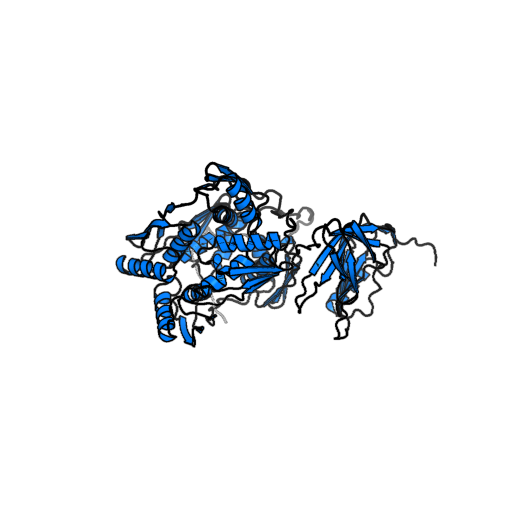66 ? 5.006 -4.826 27.006 1.00 92.31 366 ASP A CA 1
ATOM 2874 C C . ASP A 1 366 ? 5.719 -3.866 26.037 1.00 92.31 366 ASP A C 1
ATOM 2876 O O . ASP A 1 366 ? 6.934 -3.941 25.821 1.00 92.31 366 ASP A O 1
ATOM 2880 N N . VAL A 1 367 ? 4.937 -2.992 25.395 1.00 95.62 367 VAL A N 1
ATOM 2881 C CA . VAL A 1 367 ? 5.454 -1.898 24.563 1.00 95.62 367 VAL A CA 1
ATOM 2882 C C . VAL A 1 367 ? 5.564 -0.636 25.412 1.00 95.62 367 VAL A C 1
ATOM 2884 O O . VAL A 1 367 ? 4.569 -0.034 25.810 1.00 95.62 367 VAL A O 1
ATOM 2887 N N . GLN A 1 368 ? 6.799 -0.218 25.658 1.00 96.38 368 GLN A N 1
ATOM 2888 C CA . GLN A 1 368 ? 7.129 0.921 26.502 1.00 96.38 368 GLN A CA 1
ATOM 2889 C C . GLN A 1 368 ? 7.166 2.208 25.675 1.00 96.38 368 GLN A C 1
ATOM 2891 O O . GLN A 1 368 ? 7.748 2.248 24.586 1.00 96.38 368 GLN A O 1
ATOM 2896 N N . VAL A 1 369 ? 6.569 3.270 26.217 1.00 97.81 369 VAL A N 1
ATOM 2897 C CA . VAL A 1 369 ? 6.444 4.580 25.567 1.00 97.81 369 VAL A CA 1
ATOM 2898 C C . VAL A 1 369 ? 7.163 5.648 26.386 1.00 97.81 369 VAL A C 1
ATOM 2900 O O . VAL A 1 369 ? 7.108 5.667 27.614 1.00 97.81 369 VAL A O 1
ATOM 2903 N N . THR A 1 370 ? 7.830 6.582 25.714 1.00 97.50 370 THR A N 1
ATOM 2904 C CA . THR A 1 370 ? 8.325 7.823 26.323 1.00 97.50 370 THR A CA 1
ATOM 2905 C C . THR A 1 370 ? 8.219 8.957 25.315 1.00 97.50 370 THR A C 1
ATOM 2907 O O . THR A 1 370 ? 8.674 8.808 24.184 1.00 97.50 370 THR A O 1
ATOM 2910 N N . THR A 1 371 ? 7.678 10.106 25.719 1.00 97.94 371 THR A N 1
ATOM 2911 C CA . THR A 1 371 ? 7.597 11.305 24.866 1.00 97.94 371 THR A CA 1
ATOM 2912 C C . THR A 1 371 ? 8.545 12.396 25.368 1.00 97.94 371 THR A C 1
ATOM 2914 O O . THR A 1 371 ? 8.756 12.523 26.576 1.00 97.94 371 THR A O 1
ATOM 2917 N N . ARG A 1 372 ? 9.161 13.156 24.451 1.00 96.88 372 ARG A N 1
ATOM 2918 C CA . ARG A 1 372 ? 9.951 14.366 24.747 1.00 96.88 372 ARG A CA 1
ATOM 2919 C C . ARG A 1 372 ? 9.778 15.412 23.647 1.00 96.88 372 ARG A C 1
ATOM 2921 O O . ARG A 1 372 ? 10.150 15.152 22.503 1.00 96.88 372 ARG A O 1
ATOM 2928 N N . PHE A 1 373 ? 9.291 16.600 23.989 1.00 93.19 373 PHE A N 1
ATOM 2929 C CA . PHE A 1 373 ? 8.984 17.692 23.056 1.00 93.19 373 PHE A CA 1
ATOM 2930 C C . PHE A 1 373 ? 8.071 17.249 21.893 1.00 93.19 373 PHE A C 1
ATOM 2932 O O . PHE A 1 373 ? 8.347 17.541 20.727 1.00 93.19 373 PHE A O 1
ATOM 2939 N N . GLY A 1 374 ? 7.031 16.465 22.196 1.00 92.88 374 GLY A N 1
ATOM 2940 C CA . GLY A 1 374 ? 6.113 15.875 21.212 1.00 92.88 374 GLY A CA 1
ATOM 2941 C C . GLY A 1 374 ? 6.720 14.757 20.352 1.00 92.88 374 GLY A C 1
ATOM 2942 O O . GLY A 1 374 ? 6.049 14.228 19.467 1.00 92.88 374 GLY A O 1
ATOM 2943 N N . LYS A 1 375 ? 7.985 14.374 20.576 1.00 96.25 375 LYS A N 1
ATOM 2944 C CA . LYS A 1 375 ? 8.631 13.241 19.897 1.00 96.25 375 LYS A CA 1
ATOM 2945 C C . LYS A 1 375 ? 8.436 11.977 20.722 1.00 96.25 375 LYS A C 1
ATOM 2947 O O . LYS A 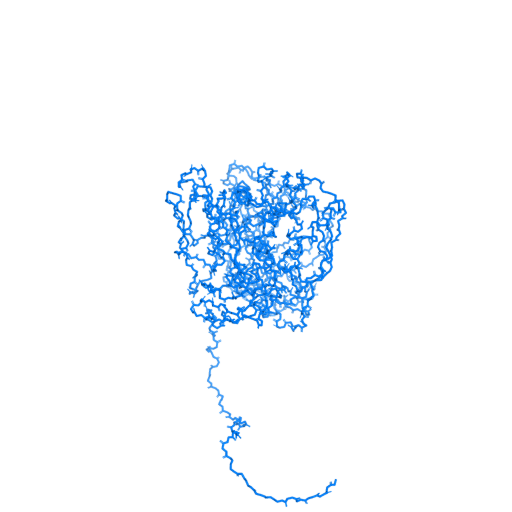1 375 ? 8.912 11.916 21.856 1.00 96.25 375 LYS A O 1
ATOM 2952 N N . VAL A 1 376 ? 7.776 10.974 20.154 1.00 97.62 376 VAL A N 1
ATOM 2953 C CA . VAL A 1 376 ? 7.513 9.699 20.830 1.00 97.62 376 VAL A CA 1
ATOM 2954 C C . VAL A 1 376 ? 8.631 8.698 20.527 1.00 97.62 376 VAL A C 1
ATOM 2956 O O . VAL A 1 376 ? 9.122 8.594 19.401 1.00 97.62 376 VAL A O 1
ATOM 2959 N N . PHE A 1 377 ? 9.032 7.945 21.543 1.00 98.06 377 PHE A N 1
ATOM 2960 C CA . PHE A 1 377 ? 10.000 6.859 21.476 1.00 98.06 377 PHE A CA 1
ATOM 2961 C C . PHE A 1 377 ? 9.306 5.579 21.945 1.00 98.06 377 PHE A C 1
ATOM 2963 O O . PHE A 1 377 ? 8.707 5.568 23.022 1.00 98.06 377 PHE A O 1
ATOM 2970 N N . LEU A 1 378 ? 9.381 4.523 21.132 1.00 98.06 378 LEU A N 1
ATOM 2971 C CA . LEU A 1 378 ? 8.847 3.199 21.459 1.00 98.06 378 LEU A CA 1
ATOM 2972 C C . LEU A 1 378 ? 9.983 2.199 21.648 1.00 98.06 378 LEU A C 1
ATOM 2974 O O . LEU A 1 378 ? 10.913 2.157 20.840 1.00 98.06 378 LEU A O 1
ATOM 2978 N N . SER A 1 379 ? 9.871 1.364 22.673 1.00 97.00 379 SER A N 1
ATOM 2979 C CA . SER A 1 379 ? 10.777 0.251 22.969 1.00 97.00 379 SER A CA 1
ATOM 2980 C C . SER A 1 379 ? 9.998 -0.924 23.569 1.00 97.00 379 SER A C 1
ATOM 2982 O O . SER A 1 379 ? 8.788 -0.841 23.751 1.00 97.00 379 SER A O 1
ATOM 2984 N N . GLY A 1 380 ? 10.677 -2.033 23.854 1.00 95.31 380 GLY A N 1
ATOM 2985 C CA . GLY A 1 380 ? 10.031 -3.296 24.222 1.00 95.31 380 GLY A CA 1
ATOM 2986 C C . GLY A 1 380 ? 10.051 -4.282 23.058 1.00 95.31 380 GLY A C 1
ATOM 2987 O O . GLY A 1 380 ? 10.828 -4.111 22.112 1.00 95.31 380 GLY A O 1
ATOM 2988 N N . LYS A 1 381 ? 9.228 -5.328 23.142 1.00 94.00 381 LYS A N 1
ATOM 2989 C CA . LYS A 1 381 ? 9.325 -6.503 22.267 1.00 94.00 381 LYS A CA 1
ATOM 2990 C C . LYS A 1 381 ? 7.977 -6.978 21.738 1.00 94.00 381 LYS A C 1
ATOM 2992 O O . LYS A 1 381 ? 7.000 -6.994 22.478 1.00 94.00 381 LYS A O 1
ATOM 2997 N N . VAL A 1 382 ? 7.954 -7.425 20.482 1.00 92.06 382 VAL A N 1
ATOM 2998 C CA . VAL A 1 382 ? 6.780 -8.026 19.821 1.00 92.06 382 VAL A CA 1
ATOM 2999 C C . VAL A 1 382 ? 7.178 -9.232 18.967 1.00 92.06 382 VAL A C 1
ATOM 3001 O O . VAL A 1 382 ? 8.316 -9.324 18.516 1.00 92.06 382 VAL A O 1
ATOM 3004 N N . ASN A 1 383 ? 6.246 -10.142 18.679 1.00 86.56 383 ASN A N 1
ATOM 3005 C CA . ASN A 1 383 ? 6.521 -11.349 17.879 1.00 86.56 383 ASN A CA 1
ATOM 3006 C C . ASN A 1 383 ? 6.644 -11.107 16.356 1.00 86.56 383 ASN A C 1
ATOM 3008 O O . ASN A 1 383 ? 7.101 -11.987 15.625 1.00 86.56 383 ASN A O 1
ATOM 3012 N N . SER A 1 384 ? 6.203 -9.949 15.855 1.00 84.19 384 SER A N 1
ATOM 3013 C CA . SER A 1 384 ? 5.974 -9.723 14.424 1.00 84.19 384 SER A CA 1
ATOM 3014 C C . SER A 1 384 ? 6.242 -8.282 13.987 1.00 84.19 384 SER A C 1
ATOM 3016 O O . SER A 1 384 ? 6.025 -7.321 14.728 1.00 84.19 384 SER A O 1
ATOM 3018 N N . VAL A 1 385 ? 6.658 -8.118 12.726 1.00 84.56 385 VAL A N 1
ATOM 3019 C CA . VAL A 1 385 ? 6.791 -6.791 12.097 1.00 84.56 385 VAL A CA 1
ATOM 3020 C C . VAL A 1 385 ? 5.433 -6.079 12.042 1.00 84.56 385 VAL A C 1
ATOM 3022 O O . VAL A 1 385 ? 5.374 -4.877 12.265 1.00 84.56 385 VAL A O 1
ATOM 3025 N N . TYR A 1 386 ? 4.330 -6.815 11.859 1.00 85.81 386 TYR A N 1
ATOM 3026 C CA . TYR A 1 386 ? 2.985 -6.235 11.868 1.00 85.81 386 TYR A CA 1
ATOM 3027 C C . TYR A 1 386 ? 2.617 -5.583 13.206 1.00 85.81 386 TYR A C 1
ATOM 3029 O O . TYR A 1 386 ? 2.129 -4.458 13.199 1.00 85.81 386 TYR A O 1
ATOM 3037 N N . ALA A 1 387 ? 2.893 -6.229 14.345 1.00 90.81 387 ALA A N 1
ATOM 3038 C CA . ALA A 1 387 ? 2.692 -5.604 15.653 1.00 90.81 387 ALA A CA 1
ATOM 3039 C C . ALA A 1 387 ? 3.578 -4.352 15.810 1.00 90.81 387 ALA A C 1
ATOM 3041 O O . ALA A 1 387 ? 3.104 -3.300 16.238 1.00 90.81 387 ALA A O 1
ATOM 3042 N N . LYS A 1 388 ? 4.844 -4.416 15.371 1.00 93.25 388 LYS A N 1
ATOM 3043 C CA . LYS A 1 388 ? 5.742 -3.252 15.383 1.00 93.25 388 LYS A CA 1
ATOM 3044 C C . LYS A 1 388 ? 5.197 -2.082 14.548 1.00 93.25 388 LYS A C 1
ATOM 3046 O O . LYS A 1 388 ? 5.258 -0.939 15.005 1.00 93.25 388 LYS A O 1
ATOM 3051 N N . ASP A 1 389 ? 4.670 -2.348 13.359 1.00 91.62 389 ASP A N 1
ATOM 3052 C CA . ASP A 1 389 ? 4.127 -1.322 12.464 1.00 91.62 389 ASP A CA 1
ATOM 3053 C C . ASP A 1 389 ? 2.775 -0.785 12.962 1.00 91.62 389 ASP A C 1
ATOM 3055 O O . ASP A 1 389 ? 2.556 0.425 12.931 1.00 91.62 389 ASP A O 1
ATOM 3059 N N . ARG A 1 390 ? 1.915 -1.641 13.533 1.00 92.44 390 ARG A N 1
ATOM 3060 C CA . ARG A 1 390 ? 0.651 -1.253 14.186 1.00 92.44 390 ARG A CA 1
ATOM 3061 C C . ARG A 1 390 ? 0.882 -0.288 15.353 1.00 92.44 390 ARG A C 1
ATOM 3063 O O . ARG A 1 390 ? 0.165 0.703 15.483 1.00 92.44 390 ARG A O 1
ATOM 3070 N N . ALA A 1 391 ? 1.932 -0.504 16.147 1.00 95.56 391 ALA A N 1
ATOM 3071 C CA . ALA A 1 391 ? 2.347 0.450 17.176 1.00 95.56 391 ALA A CA 1
ATOM 3072 C C . ALA A 1 391 ? 2.785 1.802 16.580 1.00 95.56 391 ALA A C 1
ATOM 3074 O O . ALA A 1 391 ? 2.548 2.847 17.181 1.00 95.56 391 ALA A O 1
ATOM 3075 N N . ALA A 1 392 ? 3.385 1.816 15.384 1.00 95.38 392 ALA A N 1
ATOM 3076 C CA . ALA A 1 392 ? 3.759 3.056 14.707 1.00 95.38 392 ALA A CA 1
ATOM 3077 C C . ALA A 1 392 ? 2.599 3.774 14.000 1.00 95.38 392 ALA A C 1
ATOM 3079 O O . ALA A 1 392 ? 2.680 4.992 13.833 1.00 95.38 392 ALA A O 1
ATOM 3080 N N . GLU A 1 393 ? 1.560 3.048 13.589 1.00 91.81 393 GLU A N 1
ATOM 3081 C CA . GLU A 1 393 ? 0.304 3.582 13.055 1.00 91.81 393 GLU A CA 1
ATOM 3082 C C . GLU A 1 393 ? -0.476 4.319 14.151 1.00 91.81 393 GLU A C 1
ATOM 3084 O O . GLU A 1 393 ? -0.667 5.530 14.062 1.00 91.81 393 GLU A O 1
ATOM 3089 N N . LEU A 1 394 ? -0.826 3.612 15.231 1.00 93.12 394 LEU A N 1
ATOM 3090 C CA . LEU A 1 394 ? -1.651 4.130 16.326 1.00 93.12 394 LEU A CA 1
ATOM 3091 C C . LEU A 1 394 ? -1.063 5.390 16.975 1.00 93.12 394 LEU A C 1
ATOM 3093 O O . LEU A 1 394 ? -1.754 6.388 17.160 1.00 93.12 394 LEU A O 1
ATOM 3097 N N . ILE A 1 395 ? 0.242 5.385 17.259 1.00 94.88 395 ILE A N 1
ATOM 3098 C CA . ILE A 1 395 ? 0.931 6.541 17.855 1.00 94.88 395 ILE A CA 1
ATOM 3099 C C . ILE A 1 395 ? 0.963 7.748 16.911 1.00 94.88 395 ILE A C 1
ATOM 3101 O O . ILE A 1 395 ? 1.028 8.886 17.369 1.00 94.88 395 ILE A O 1
ATOM 3105 N N . ALA A 1 396 ? 0.898 7.534 15.595 1.00 93.19 396 ALA A N 1
ATOM 3106 C CA . ALA A 1 396 ? 0.898 8.628 14.634 1.00 93.19 396 ALA A CA 1
ATOM 3107 C C . ALA A 1 396 ? -0.458 9.356 14.546 1.00 93.19 396 ALA A C 1
ATOM 3109 O O . ALA A 1 396 ? -0.488 10.485 14.049 1.00 93.19 396 ALA A O 1
ATOM 3110 N N . ASN A 1 397 ? -1.554 8.751 15.024 1.00 90.88 397 ASN A N 1
ATOM 3111 C CA . ASN A 1 397 ? -2.868 9.399 15.115 1.00 90.88 397 ASN A CA 1
ATOM 3112 C C . ASN A 1 397 ? -2.974 10.350 16.326 1.00 90.88 397 ASN A C 1
ATOM 3114 O O . ASN A 1 397 ? -3.734 11.314 16.268 1.00 90.88 397 ASN A O 1
ATOM 3118 N N . ILE A 1 398 ? -2.187 10.133 17.390 1.00 91.56 398 ILE A N 1
ATOM 3119 C CA . ILE A 1 398 ? -2.304 10.871 18.661 1.00 91.56 398 ILE A CA 1
ATOM 3120 C C . ILE A 1 398 ? -2.040 12.383 18.471 1.00 91.56 398 ILE A C 1
ATOM 3122 O O . ILE A 1 398 ? -0.977 12.763 17.962 1.00 91.56 398 ILE A O 1
ATOM 3126 N N . PRO A 1 399 ? -2.953 13.273 18.917 1.00 88.56 399 PRO A N 1
ATOM 3127 C CA . PRO A 1 399 ? -2.728 14.718 18.912 1.00 88.56 399 PRO A CA 1
ATOM 3128 C C . PRO A 1 399 ? -1.445 15.107 19.661 1.00 88.56 399 PRO A C 1
ATOM 3130 O O . PRO A 1 399 ? -1.162 14.607 20.744 1.00 88.56 399 PRO A O 1
ATOM 3133 N N . GLY A 1 400 ? -0.639 15.999 19.085 1.00 88.19 400 GLY A N 1
ATOM 3134 C CA . GLY A 1 400 ? 0.643 16.404 19.675 1.00 88.19 400 GLY A CA 1
ATOM 3135 C C . GLY A 1 400 ? 1.826 15.463 19.403 1.00 88.19 400 GLY A C 1
ATOM 3136 O O . GLY A 1 400 ? 2.961 15.868 19.644 1.00 88.19 400 GLY A O 1
ATOM 3137 N N . ALA A 1 401 ? 1.623 14.267 18.833 1.00 93.12 401 ALA A N 1
ATOM 3138 C CA . ALA A 1 401 ? 2.727 13.438 18.344 1.00 93.12 401 ALA A CA 1
ATOM 3139 C C . ALA A 1 401 ? 3.322 14.048 17.056 1.00 93.12 401 ALA A C 1
ATOM 3141 O O . ALA A 1 401 ? 2.750 13.949 15.969 1.00 93.12 401 ALA A O 1
ATOM 3142 N N . LEU A 1 402 ? 4.477 14.710 17.176 1.00 93.38 402 LEU A N 1
ATOM 3143 C CA . LEU A 1 402 ? 5.147 15.441 16.089 1.00 93.38 402 LEU A CA 1
ATOM 3144 C C . LEU A 1 402 ? 6.145 14.577 15.301 1.00 93.38 402 LEU A C 1
ATOM 3146 O O . LEU A 1 402 ? 6.422 14.853 14.132 1.00 93.38 402 LEU A O 1
ATOM 3150 N N . ASP A 1 403 ? 6.719 13.565 15.953 1.00 93.56 403 ASP A N 1
ATOM 3151 C CA . ASP A 1 403 ? 7.753 12.673 15.418 1.00 93.56 403 ASP A CA 1
ATOM 3152 C C . ASP A 1 403 ? 7.731 11.331 16.171 1.00 93.56 403 ASP A C 1
ATOM 3154 O O . ASP A 1 403 ? 7.268 11.276 17.313 1.00 93.56 403 ASP A O 1
ATOM 3158 N N . LEU A 1 404 ? 8.244 10.258 15.564 1.00 96.38 404 LEU A N 1
ATOM 3159 C CA . LEU A 1 404 ? 8.202 8.914 16.153 1.00 96.38 404 LEU A CA 1
ATOM 3160 C C . LEU A 1 404 ? 9.434 8.069 15.813 1.00 96.38 404 LEU A C 1
ATOM 3162 O O . LEU A 1 404 ? 9.658 7.711 14.655 1.00 96.38 404 LEU A O 1
ATOM 3166 N N . TYR A 1 405 ? 10.138 7.631 16.856 1.00 96.88 405 TYR A N 1
ATOM 3167 C CA . TYR A 1 405 ? 11.236 6.671 16.785 1.00 96.88 405 TYR A CA 1
ATOM 3168 C C . TYR A 1 405 ? 10.769 5.291 17.269 1.00 96.88 405 TYR A C 1
ATOM 3170 O O . TYR A 1 405 ? 10.634 5.047 18.468 1.00 96.88 405 TYR A O 1
ATOM 3178 N N . ASN A 1 406 ? 10.518 4.374 16.329 1.00 96.50 406 ASN A N 1
ATOM 3179 C CA . ASN A 1 406 ? 10.056 3.019 16.635 1.00 96.50 406 ASN A CA 1
ATOM 3180 C C . ASN A 1 406 ? 11.231 2.043 16.866 1.00 96.50 406 ASN A C 1
ATOM 3182 O O . ASN A 1 406 ? 11.669 1.324 15.959 1.00 96.50 406 ASN A O 1
ATOM 3186 N N . GLY A 1 407 ? 11.734 2.028 18.100 1.00 96.00 407 GLY A N 1
ATOM 3187 C CA . GLY A 1 407 ? 12.809 1.159 18.581 1.00 96.00 407 GLY A CA 1
ATOM 3188 C C . GLY A 1 407 ? 12.365 -0.223 19.074 1.00 96.00 407 GLY A C 1
ATOM 3189 O O . GLY A 1 407 ? 13.199 -0.936 19.616 1.00 96.00 407 GLY A O 1
ATOM 3190 N N . ILE A 1 408 ? 11.098 -0.619 18.886 1.00 94.81 408 ILE A N 1
ATOM 3191 C CA . ILE A 1 408 ? 10.593 -1.949 19.278 1.00 94.81 408 ILE A CA 1
ATOM 3192 C C . ILE A 1 408 ? 11.432 -3.053 18.615 1.00 94.81 408 ILE A C 1
ATOM 3194 O O . ILE A 1 408 ? 11.682 -3.007 17.404 1.00 94.81 408 ILE A O 1
ATOM 3198 N N . GLU A 1 409 ? 11.841 -4.059 19.380 1.00 91.31 409 GLU A N 1
ATOM 3199 C CA . GLU A 1 409 ? 12.488 -5.261 18.854 1.00 91.31 409 GLU A CA 1
ATOM 3200 C C . GLU A 1 409 ? 11.428 -6.264 18.380 1.00 91.31 409 GLU A C 1
ATOM 3202 O O . GLU A 1 409 ? 10.435 -6.511 19.064 1.00 91.31 409 GLU A O 1
ATOM 3207 N N . VAL A 1 410 ? 11.643 -6.863 17.207 1.00 87.56 410 VAL A N 1
ATOM 3208 C CA . VAL A 1 410 ? 10.844 -8.009 16.755 1.00 87.56 410 VAL A CA 1
ATOM 3209 C C . VAL A 1 410 ? 11.584 -9.272 17.178 1.00 87.56 410 VAL A C 1
ATOM 3211 O O . VAL A 1 410 ? 12.715 -9.492 16.737 1.00 87.56 410 VAL A O 1
ATOM 3214 N N . GLU A 1 411 ? 10.968 -10.091 18.030 1.00 80.94 411 GLU A N 1
ATOM 3215 C CA . GLU A 1 411 ? 11.511 -11.382 18.457 1.00 80.94 411 GLU A CA 1
ATOM 3216 C C . GLU A 1 411 ? 11.507 -12.352 17.277 1.00 80.94 411 GLU A C 1
ATOM 3218 O O . GLU A 1 411 ? 10.528 -13.032 16.974 1.00 80.94 411 GLU A O 1
ATOM 3223 N N . SER A 1 412 ? 12.626 -12.349 16.558 1.00 62.84 412 SER A N 1
ATOM 3224 C CA . SER A 1 412 ? 12.772 -13.100 15.326 1.00 62.84 412 SER A CA 1
ATOM 3225 C C . SER A 1 412 ? 12.967 -14.584 15.617 1.00 62.84 412 SER A C 1
ATOM 3227 O O . SER A 1 412 ? 14.015 -15.007 16.102 1.00 62.84 412 SER A O 1
ATOM 3229 N N . THR A 1 413 ? 11.980 -15.383 15.225 1.00 60.50 413 THR A N 1
ATOM 3230 C CA . THR A 1 413 ? 12.053 -16.848 15.127 1.00 60.50 413 THR A CA 1
ATOM 3231 C C . THR A 1 413 ? 12.931 -17.330 13.960 1.00 60.50 413 THR A C 1
ATOM 3233 O O . THR A 1 413 ? 12.956 -18.527 13.673 1.00 60.50 413 THR A O 1
ATOM 3236 N N . TRP A 1 414 ? 13.654 -16.424 13.282 1.00 59.62 414 TRP A N 1
ATOM 3237 C CA . TRP A 1 414 ? 14.568 -16.733 12.179 1.00 59.62 414 TRP A CA 1
ATOM 3238 C C . TRP A 1 414 ? 15.591 -17.793 12.599 1.00 59.62 414 TRP A C 1
ATOM 3240 O O . TRP A 1 414 ? 16.452 -17.562 13.449 1.00 59.62 414 TRP A O 1
ATOM 3250 N N . GLN A 1 415 ? 15.496 -18.960 11.969 1.00 65.88 415 GLN A N 1
ATOM 3251 C CA . GLN A 1 415 ? 16.508 -20.005 12.043 1.00 65.88 415 GLN A CA 1
ATOM 3252 C C . GLN A 1 415 ? 17.470 -19.851 10.854 1.00 65.88 415 GLN A C 1
ATOM 3254 O O . GLN A 1 415 ? 17.033 -19.415 9.783 1.00 65.88 415 GLN A O 1
ATOM 3259 N N . PRO A 1 416 ? 18.759 -20.214 10.992 1.00 68.62 416 PRO A N 1
ATOM 3260 C CA . PRO A 1 416 ? 19.695 -20.202 9.873 1.00 68.62 416 PRO A CA 1
ATOM 3261 C C . PRO A 1 416 ? 19.272 -21.178 8.764 1.00 68.62 416 PRO A C 1
ATOM 3263 O O . PRO A 1 416 ? 19.532 -22.375 8.853 1.00 68.62 416 PRO A O 1
ATOM 3266 N N . LYS A 1 417 ? 18.640 -20.647 7.713 1.00 81.88 417 LYS A N 1
ATOM 3267 C CA . LYS A 1 417 ? 18.407 -21.356 6.449 1.00 81.88 417 LYS A CA 1
ATOM 3268 C C . LYS A 1 417 ? 19.705 -21.505 5.654 1.00 81.88 417 LYS A C 1
ATOM 3270 O O . LYS A 1 417 ? 20.612 -20.674 5.774 1.00 81.88 417 LYS A O 1
ATOM 3275 N N . LEU A 1 418 ? 19.776 -22.538 4.819 1.00 89.31 418 LEU A N 1
ATOM 3276 C CA . LEU A 1 418 ? 20.824 -22.700 3.810 1.00 89.31 418 LEU A CA 1
ATOM 3277 C C . LEU A 1 418 ? 20.607 -21.712 2.655 1.00 89.31 418 LEU A C 1
ATOM 3279 O O . LEU A 1 418 ? 19.472 -21.406 2.296 1.00 89.31 418 LEU A O 1
ATOM 3283 N N . ASP A 1 419 ? 21.681 -21.265 2.000 1.00 89.25 419 ASP A N 1
ATOM 3284 C CA . ASP A 1 419 ? 21.574 -20.313 0.880 1.00 89.25 419 ASP A CA 1
ATOM 3285 C C . ASP A 1 419 ? 20.684 -20.831 -0.261 1.00 89.25 419 ASP A C 1
ATOM 3287 O O . ASP A 1 419 ? 19.966 -20.052 -0.881 1.00 89.25 419 ASP A O 1
ATOM 3291 N N . ALA A 1 420 ? 20.668 -22.148 -0.500 1.00 89.12 420 ALA A N 1
ATOM 3292 C CA . ALA A 1 420 ? 19.786 -22.785 -1.478 1.00 89.12 420 ALA A CA 1
ATOM 3293 C C . ALA A 1 420 ? 18.293 -22.672 -1.109 1.00 89.12 420 ALA A C 1
ATOM 3295 O O . ALA A 1 420 ? 17.467 -22.433 -1.985 1.00 89.12 420 ALA A O 1
ATOM 3296 N N . GLU A 1 421 ? 17.950 -22.784 0.177 1.00 89.19 421 GLU A N 1
ATOM 3297 C CA . GLU A 1 421 ? 16.577 -22.603 0.671 1.00 89.19 421 GLU A CA 1
ATOM 3298 C C . GLU A 1 421 ? 16.152 -21.137 0.507 1.00 89.19 421 GLU A C 1
ATOM 3300 O O . GLU A 1 421 ? 15.069 -20.858 0.004 1.00 89.19 421 GLU A O 1
ATOM 3305 N N . ILE A 1 422 ? 17.045 -20.192 0.831 1.00 88.88 422 ILE A N 1
ATOM 3306 C CA . ILE A 1 422 ? 16.797 -18.752 0.658 1.00 88.88 422 ILE A CA 1
ATOM 3307 C C . ILE A 1 422 ? 16.634 -18.397 -0.833 1.00 88.88 422 ILE A C 1
ATOM 3309 O O . ILE A 1 422 ? 15.766 -17.595 -1.173 1.00 88.88 422 ILE A O 1
ATOM 3313 N N . VAL A 1 423 ? 17.422 -18.989 -1.744 1.00 92.25 423 VAL A N 1
ATOM 3314 C CA . VAL A 1 423 ? 17.239 -18.812 -3.200 1.00 92.25 423 VAL A CA 1
ATOM 3315 C C . VAL A 1 423 ? 15.821 -19.211 -3.619 1.00 92.25 423 VAL A C 1
ATOM 3317 O O . VAL A 1 423 ? 15.144 -18.423 -4.285 1.00 92.25 423 VAL A O 1
ATOM 3320 N N . GLU A 1 424 ? 15.371 -20.405 -3.233 1.00 88.62 424 GLU A N 1
ATOM 3321 C CA . GLU A 1 424 ? 14.072 -20.935 -3.655 1.00 88.62 424 GLU A CA 1
ATOM 3322 C C . GLU A 1 424 ? 12.900 -20.215 -2.979 1.00 88.62 424 GLU A C 1
ATOM 3324 O O . GLU A 1 424 ? 11.945 -19.853 -3.660 1.00 88.62 424 GLU A O 1
ATOM 3329 N N . ASP A 1 425 ? 12.987 -19.887 -1.689 1.00 88.19 425 ASP A N 1
ATOM 3330 C CA . ASP A 1 425 ? 11.938 -19.143 -0.987 1.00 88.19 425 ASP A CA 1
ATOM 3331 C C . ASP A 1 425 ? 11.757 -17.726 -1.546 1.00 88.19 425 ASP A C 1
ATOM 3333 O O . ASP A 1 425 ? 10.627 -17.261 -1.721 1.00 88.19 425 ASP A O 1
ATOM 3337 N N . VAL A 1 426 ? 12.853 -17.037 -1.883 1.00 90.81 426 VAL A N 1
ATOM 3338 C CA . VAL A 1 426 ? 12.779 -15.716 -2.522 1.00 90.81 426 VAL A CA 1
ATOM 3339 C C . VAL A 1 426 ? 12.207 -15.831 -3.937 1.00 90.81 426 VAL A C 1
ATOM 3341 O O . VAL A 1 426 ? 11.319 -15.053 -4.284 1.00 90.81 426 VAL A O 1
ATOM 3344 N N . ARG A 1 427 ? 12.626 -16.820 -4.740 1.00 90.81 427 ARG A N 1
ATOM 3345 C CA . ARG A 1 427 ? 12.033 -17.084 -6.068 1.00 90.81 427 ARG A CA 1
ATOM 3346 C C . ARG A 1 427 ? 10.541 -17.400 -5.983 1.00 90.81 427 ARG A C 1
ATOM 3348 O O . ARG A 1 427 ? 9.764 -16.809 -6.733 1.00 90.81 427 ARG A O 1
ATOM 3355 N N . ARG A 1 428 ? 10.130 -18.264 -5.045 1.00 86.25 428 ARG A N 1
ATOM 3356 C CA . ARG A 1 428 ? 8.728 -18.621 -4.783 1.00 86.25 428 ARG A CA 1
ATOM 3357 C C . ARG A 1 428 ? 7.917 -17.350 -4.508 1.00 86.25 428 ARG A C 1
ATOM 3359 O O . ARG A 1 428 ? 6.947 -17.085 -5.213 1.00 86.25 428 ARG A O 1
ATOM 3366 N N . ARG A 1 429 ? 8.356 -16.501 -3.570 1.00 88.56 429 ARG A N 1
ATOM 3367 C CA . ARG A 1 429 ? 7.676 -15.230 -3.238 1.00 88.56 429 ARG A CA 1
ATOM 3368 C C . ARG A 1 429 ? 7.580 -14.261 -4.416 1.00 88.56 429 ARG A C 1
ATOM 3370 O O . ARG A 1 429 ? 6.538 -13.639 -4.603 1.00 88.56 429 ARG A O 1
ATOM 3377 N N . LEU A 1 430 ? 8.633 -14.142 -5.227 1.00 88.50 430 LEU A N 1
ATOM 3378 C CA . LEU A 1 430 ? 8.609 -13.299 -6.428 1.00 88.50 430 LEU A CA 1
ATOM 3379 C C . LEU A 1 430 ? 7.612 -13.832 -7.475 1.00 88.50 430 LEU A C 1
ATOM 3381 O O . LEU A 1 430 ? 6.847 -13.040 -8.018 1.00 88.50 430 LEU A O 1
ATOM 3385 N N . ARG A 1 431 ? 7.561 -15.156 -7.708 1.00 85.62 431 ARG A N 1
ATOM 3386 C CA . ARG A 1 431 ? 6.608 -15.821 -8.626 1.00 85.62 431 ARG A CA 1
ATOM 3387 C C . ARG A 1 431 ? 5.149 -15.594 -8.222 1.00 85.62 431 ARG A C 1
ATOM 3389 O O . ARG A 1 431 ? 4.310 -15.376 -9.094 1.00 85.62 431 ARG A O 1
ATOM 3396 N N . TRP A 1 432 ? 4.841 -15.658 -6.927 1.00 85.19 432 TRP A N 1
ATOM 3397 C CA . TRP A 1 432 ? 3.473 -15.484 -6.421 1.00 85.19 432 TRP A CA 1
ATOM 3398 C C . TRP A 1 432 ? 3.029 -14.030 -6.287 1.00 85.19 432 TRP A C 1
ATOM 3400 O O . TRP A 1 432 ? 1.828 -13.774 -6.244 1.00 85.19 432 TRP A O 1
ATOM 3410 N N . SER A 1 433 ? 3.958 -13.073 -6.272 1.00 84.62 433 SER A N 1
ATOM 3411 C CA . SER A 1 433 ? 3.622 -11.650 -6.286 1.00 84.62 433 SER A CA 1
ATOM 3412 C C . SER A 1 433 ? 2.924 -11.291 -7.613 1.00 84.62 433 SER A C 1
ATOM 3414 O O . SER A 1 433 ? 3.505 -11.508 -8.677 1.00 84.62 433 SER A O 1
ATOM 3416 N N . PRO A 1 434 ? 1.698 -10.739 -7.622 1.00 77.25 434 PRO A N 1
ATOM 3417 C CA . PRO A 1 434 ? 0.988 -10.376 -8.854 1.00 77.25 434 PRO A CA 1
ATOM 3418 C C . PRO A 1 434 ? 1.587 -9.114 -9.492 1.00 77.25 434 PRO A C 1
ATOM 3420 O O . PRO A 1 434 ? 1.359 -8.830 -10.660 1.00 77.25 434 PRO A O 1
ATOM 3423 N N . LEU A 1 435 ? 2.399 -8.392 -8.718 1.00 75.81 435 LEU A N 1
ATOM 3424 C CA . LEU A 1 435 ? 3.031 -7.123 -9.054 1.00 75.81 435 LEU A CA 1
ATOM 3425 C C . LEU A 1 435 ? 4.357 -7.281 -9.809 1.00 75.81 435 LEU A C 1
ATOM 3427 O O . LEU A 1 435 ? 4.858 -6.302 -10.350 1.00 75.81 435 LEU A O 1
ATOM 3431 N N . LEU A 1 436 ? 4.967 -8.473 -9.793 1.00 81.75 436 LEU A N 1
ATOM 3432 C CA . LEU A 1 436 ? 6.346 -8.679 -10.241 1.00 81.75 436 LEU A CA 1
ATOM 3433 C C . LEU A 1 436 ? 6.434 -9.675 -11.400 1.00 81.75 436 LEU A C 1
ATOM 3435 O O . LEU A 1 436 ? 6.013 -10.829 -11.295 1.00 81.75 436 LEU A O 1
ATOM 3439 N N . ASP A 1 437 ? 7.069 -9.258 -12.493 1.00 78.81 437 ASP A N 1
ATOM 3440 C CA . ASP A 1 437 ? 7.524 -10.171 -13.543 1.00 78.81 437 ASP A CA 1
ATOM 3441 C C . ASP A 1 437 ? 8.804 -10.876 -13.049 1.00 78.81 437 ASP A C 1
ATOM 3443 O O . ASP A 1 437 ? 9.924 -10.400 -13.249 1.00 78.81 437 ASP A O 1
ATOM 3447 N N . ALA A 1 438 ? 8.618 -11.968 -12.298 1.00 81.44 438 ALA A N 1
ATOM 3448 C CA . ALA A 1 438 ? 9.688 -12.699 -11.614 1.00 81.44 438 ALA A CA 1
ATOM 3449 C C . ALA A 1 438 ? 10.795 -13.186 -12.565 1.00 81.44 438 ALA A C 1
ATOM 3451 O O . ALA A 1 438 ? 11.958 -13.229 -12.168 1.00 81.44 438 ALA A O 1
ATOM 3452 N N . ASP A 1 439 ? 10.461 -13.456 -13.830 1.00 80.81 439 ASP A N 1
ATOM 3453 C CA . ASP A 1 439 ? 11.414 -13.875 -14.864 1.00 80.81 439 ASP A CA 1
ATOM 3454 C C . ASP A 1 439 ? 12.440 -12.770 -15.193 1.00 80.81 439 ASP A C 1
ATOM 3456 O O . ASP A 1 439 ? 13.531 -13.050 -15.693 1.00 80.81 439 ASP A O 1
ATOM 3460 N N . ARG A 1 440 ? 12.135 -11.506 -14.858 1.00 80.69 440 ARG A N 1
ATOM 3461 C CA . ARG A 1 440 ? 13.058 -10.362 -14.971 1.00 80.69 440 ARG A CA 1
ATOM 3462 C C . ARG A 1 440 ? 13.902 -10.120 -13.716 1.00 80.69 440 ARG A C 1
ATOM 3464 O O . ARG A 1 440 ? 14.735 -9.211 -13.732 1.00 80.69 440 ARG A O 1
ATOM 3471 N N . ILE A 1 441 ? 13.696 -10.885 -12.638 1.00 85.56 441 ILE A N 1
ATOM 3472 C CA . ILE A 1 441 ? 14.371 -10.725 -11.340 1.00 85.56 441 ILE A CA 1
ATOM 3473 C C . ILE A 1 441 ? 15.244 -11.951 -11.059 1.00 85.56 441 ILE A C 1
ATOM 3475 O O . ILE A 1 441 ? 14.811 -12.975 -10.531 1.00 85.56 441 ILE A O 1
ATOM 3479 N N . LYS A 1 442 ? 16.533 -11.824 -11.363 1.00 89.69 442 LYS A N 1
ATOM 3480 C CA . LYS A 1 442 ? 17.540 -12.831 -11.039 1.00 89.69 442 LYS A CA 1
ATOM 3481 C C . LYS A 1 442 ? 17.927 -12.727 -9.561 1.00 89.69 442 LYS A C 1
ATOM 3483 O O . LYS A 1 442 ? 18.370 -11.680 -9.090 1.00 89.69 442 LYS A O 1
ATOM 3488 N N . VAL A 1 443 ? 17.821 -13.853 -8.859 1.00 91.25 443 VAL A N 1
ATOM 3489 C CA . VAL A 1 443 ? 18.181 -14.014 -7.442 1.00 91.25 443 VAL A CA 1
ATOM 3490 C C . VAL A 1 443 ? 19.466 -14.838 -7.314 1.00 91.25 443 VAL A C 1
ATOM 3492 O O . VAL A 1 443 ? 19.577 -15.906 -7.922 1.00 91.25 443 VAL A O 1
ATOM 3495 N N . SER A 1 444 ? 20.410 -14.380 -6.488 1.00 88.94 444 SER A N 1
ATOM 3496 C CA . SER A 1 444 ? 21.551 -15.176 -5.999 1.00 88.94 444 SER A CA 1
ATOM 3497 C C . SER A 1 444 ? 21.813 -14.908 -4.515 1.00 88.94 444 SER A C 1
ATOM 3499 O O . SER A 1 444 ? 21.507 -13.818 -4.036 1.00 88.94 444 SER A O 1
ATOM 3501 N N . VAL A 1 445 ? 22.378 -15.878 -3.788 1.00 89.44 445 VAL A N 1
ATOM 3502 C CA . VAL A 1 445 ? 22.610 -15.804 -2.331 1.00 89.44 445 VAL A CA 1
ATOM 3503 C C . VAL A 1 445 ? 23.998 -16.344 -1.981 1.00 89.44 445 VAL A C 1
ATOM 3505 O O . VAL A 1 445 ? 24.474 -17.262 -2.647 1.00 89.44 445 VAL A O 1
ATOM 3508 N N . ASP A 1 446 ? 24.631 -15.741 -0.972 1.00 88.44 446 ASP A N 1
ATOM 3509 C CA . ASP A 1 446 ? 25.953 -16.085 -0.426 1.00 88.44 446 ASP A CA 1
ATOM 3510 C C . ASP A 1 446 ? 25.972 -15.718 1.080 1.00 88.44 446 ASP A C 1
ATOM 3512 O O . ASP A 1 446 ? 25.815 -14.546 1.424 1.00 88.44 446 ASP A O 1
ATOM 3516 N N . ASP A 1 447 ? 26.039 -16.697 1.989 1.00 84.56 447 ASP A N 1
ATOM 3517 C CA . ASP A 1 447 ? 25.919 -16.542 3.459 1.00 84.56 447 ASP A CA 1
ATOM 3518 C C . ASP A 1 447 ? 24.720 -15.670 3.924 1.00 84.56 447 ASP A C 1
ATOM 3520 O O . ASP A 1 447 ? 24.802 -14.793 4.795 1.00 84.56 447 ASP A O 1
ATOM 3524 N N . GLY A 1 448 ? 23.556 -15.891 3.311 1.00 80.19 448 GLY A N 1
ATOM 3525 C CA . GLY A 1 448 ? 22.318 -15.152 3.566 1.00 80.19 448 GLY A CA 1
ATOM 3526 C C . GLY A 1 448 ? 22.283 -13.720 3.011 1.00 80.19 448 GLY A C 1
ATOM 3527 O O . GLY A 1 448 ? 21.345 -12.975 3.324 1.00 80.19 448 GLY A O 1
ATOM 3528 N N . LEU A 1 449 ? 23.270 -13.316 2.202 1.00 87.62 449 LEU A N 1
ATOM 3529 C CA . LEU A 1 449 ? 23.263 -12.077 1.419 1.00 87.62 449 LEU A CA 1
ATOM 3530 C C . LEU A 1 449 ? 22.531 -12.306 0.087 1.00 87.62 449 LEU A C 1
ATOM 3532 O O . LEU A 1 449 ? 23.138 -12.715 -0.901 1.00 87.62 449 LEU A O 1
ATOM 3536 N N . VAL A 1 450 ? 21.231 -12.010 0.032 1.00 89.50 450 VAL A N 1
ATOM 3537 C CA . VAL A 1 450 ? 20.496 -12.016 -1.243 1.00 89.50 450 VAL A CA 1
ATOM 3538 C C . VAL A 1 450 ? 20.972 -10.853 -2.107 1.00 89.50 450 VAL A C 1
ATOM 3540 O O . VAL A 1 450 ? 20.998 -9.711 -1.658 1.00 89.50 450 VAL A O 1
ATOM 3543 N N . THR A 1 451 ? 21.281 -11.117 -3.370 1.00 88.56 451 THR A N 1
ATOM 3544 C CA . THR A 1 451 ? 21.434 -10.098 -4.411 1.00 88.56 451 THR A CA 1
ATOM 3545 C C . THR A 1 451 ? 20.282 -10.218 -5.403 1.00 88.56 451 THR A C 1
ATOM 3547 O O . THR A 1 451 ? 19.978 -11.318 -5.866 1.00 88.56 451 THR A O 1
ATOM 3550 N N . LEU A 1 452 ? 19.653 -9.084 -5.720 1.00 85.50 452 LEU A N 1
ATOM 3551 C CA . LEU A 1 452 ? 18.602 -8.970 -6.732 1.00 85.50 452 LEU A CA 1
ATOM 3552 C C . LEU A 1 452 ? 19.160 -8.213 -7.941 1.00 85.50 452 LEU A C 1
ATOM 3554 O O . LEU A 1 452 ? 19.492 -7.033 -7.829 1.00 85.50 452 LEU A O 1
ATOM 3558 N N . GLU A 1 453 ? 19.268 -8.882 -9.085 1.00 84.69 453 GLU A N 1
ATOM 3559 C CA . GLU A 1 453 ? 19.707 -8.303 -10.361 1.00 84.69 453 GLU A CA 1
ATOM 3560 C C . GLU A 1 453 ? 18.561 -8.353 -11.376 1.00 84.69 453 GLU A C 1
ATOM 3562 O O . GLU A 1 453 ? 17.799 -9.316 -11.397 1.00 84.69 453 GLU A O 1
ATOM 3567 N N . GLY A 1 454 ? 18.452 -7.354 -12.257 1.00 82.06 454 GLY A N 1
ATOM 3568 C CA . GLY A 1 454 ? 17.474 -7.390 -13.347 1.00 82.06 454 GLY A CA 1
ATOM 3569 C C . GLY A 1 454 ? 16.753 -6.072 -13.587 1.00 82.06 454 GLY A C 1
ATOM 3570 O O . GLY A 1 454 ? 17.351 -4.998 -13.444 1.00 82.06 454 GLY A O 1
ATOM 3571 N N . VAL A 1 455 ? 15.486 -6.170 -13.998 1.00 77.62 455 VAL A N 1
ATOM 3572 C CA . VAL A 1 455 ? 14.638 -5.031 -14.372 1.00 77.62 455 VAL A CA 1
ATOM 3573 C C . VAL A 1 455 ? 13.228 -5.195 -13.797 1.00 77.62 455 VAL A C 1
ATOM 3575 O O . VAL A 1 455 ? 12.572 -6.198 -14.051 1.00 77.62 455 VAL A O 1
ATOM 3578 N N . VAL A 1 456 ? 12.754 -4.186 -13.067 1.00 80.25 456 VAL A N 1
ATOM 3579 C CA . VAL A 1 456 ? 11.364 -4.054 -12.580 1.00 80.25 456 VAL A CA 1
ATOM 3580 C C . VAL A 1 456 ? 10.779 -2.752 -13.097 1.00 80.25 456 VAL A C 1
ATOM 3582 O O . VAL A 1 456 ? 11.538 -1.837 -13.394 1.00 80.25 456 VAL A O 1
ATOM 3585 N N . ASP A 1 457 ? 9.468 -2.621 -13.222 1.00 74.69 457 ASP A N 1
ATOM 3586 C CA . ASP A 1 457 ? 8.887 -1.512 -13.973 1.00 74.69 457 ASP A CA 1
ATOM 3587 C C . ASP A 1 457 ? 8.653 -0.242 -13.141 1.00 74.69 457 ASP A C 1
ATOM 3589 O O . ASP A 1 457 ? 8.630 0.862 -13.687 1.00 74.69 457 ASP A O 1
ATOM 3593 N N . THR A 1 458 ? 8.577 -0.359 -11.813 1.00 75.88 458 THR A N 1
ATOM 3594 C CA . THR A 1 458 ? 8.393 0.791 -10.913 1.00 75.88 458 THR A CA 1
ATOM 3595 C C . THR A 1 458 ? 9.312 0.764 -9.675 1.00 75.88 458 THR A C 1
ATOM 3597 O O . THR A 1 458 ? 9.782 -0.299 -9.255 1.00 75.88 458 THR A O 1
ATOM 3600 N N . PRO A 1 459 ? 9.597 1.920 -9.032 1.00 81.25 459 PRO A N 1
ATOM 3601 C CA . PRO A 1 459 ? 10.276 1.956 -7.729 1.00 81.25 459 PRO A CA 1
ATOM 3602 C C . PRO A 1 459 ? 9.547 1.166 -6.627 1.00 81.25 459 PRO A C 1
ATOM 3604 O O . PRO A 1 459 ? 10.182 0.631 -5.721 1.00 81.25 459 PRO A O 1
ATOM 3607 N N . GLN A 1 460 ? 8.223 1.076 -6.722 1.00 84.00 460 GLN A N 1
ATOM 3608 C CA . GLN A 1 460 ? 7.336 0.403 -5.778 1.00 84.00 460 GLN A CA 1
ATOM 3609 C C . GLN A 1 460 ? 7.465 -1.126 -5.909 1.00 84.00 460 GLN A C 1
ATOM 3611 O O . GLN A 1 460 ? 7.582 -1.832 -4.906 1.00 84.00 460 GLN A O 1
ATOM 3616 N N . GLU A 1 461 ? 7.584 -1.636 -7.138 1.00 84.56 461 GLU A N 1
ATOM 3617 C CA . GLU A 1 461 ? 7.971 -3.026 -7.424 1.00 84.56 461 GLU A CA 1
ATOM 3618 C C . GLU A 1 461 ? 9.390 -3.353 -6.933 1.00 84.56 461 GLU A C 1
ATOM 3620 O O . GLU A 1 461 ? 9.621 -4.419 -6.362 1.00 84.56 461 GLU A O 1
ATOM 3625 N N . ARG A 1 462 ? 10.345 -2.425 -7.082 1.00 87.94 462 ARG A N 1
ATOM 3626 C CA . ARG A 1 462 ? 11.718 -2.584 -6.566 1.00 87.94 462 ARG A CA 1
ATOM 3627 C C . ARG A 1 462 ? 11.756 -2.740 -5.042 1.00 87.94 462 ARG A C 1
ATOM 3629 O O . ARG A 1 462 ? 12.478 -3.593 -4.513 1.00 87.94 462 ARG A O 1
ATOM 3636 N N . GLU A 1 463 ? 10.949 -1.955 -4.333 1.00 88.38 463 GLU A N 1
ATOM 3637 C CA . GLU A 1 463 ? 10.774 -2.092 -2.887 1.00 88.38 463 GLU A CA 1
ATOM 3638 C C . GLU A 1 463 ? 10.038 -3.393 -2.521 1.00 88.38 463 GLU A C 1
ATOM 3640 O O . GLU A 1 463 ? 10.466 -4.096 -1.603 1.00 88.38 463 GLU A O 1
ATOM 3645 N N . ALA A 1 464 ? 9.000 -3.778 -3.273 1.00 88.50 464 ALA A N 1
ATOM 3646 C CA . ALA A 1 464 ? 8.287 -5.041 -3.077 1.00 88.50 464 ALA A CA 1
ATOM 3647 C C . ALA A 1 464 ? 9.204 -6.266 -3.247 1.00 88.50 464 ALA A C 1
ATOM 3649 O O . ALA A 1 464 ? 9.211 -7.143 -2.384 1.00 88.50 464 ALA A O 1
ATOM 3650 N N . ALA A 1 465 ? 10.046 -6.303 -4.283 1.00 90.62 465 ALA A N 1
ATOM 3651 C CA . ALA A 1 465 ? 11.035 -7.362 -4.486 1.00 90.62 465 ALA A CA 1
ATOM 3652 C C . ALA A 1 465 ? 12.055 -7.426 -3.330 1.00 90.62 465 ALA A C 1
ATOM 3654 O O . ALA A 1 465 ? 12.363 -8.503 -2.818 1.00 90.62 465 ALA A O 1
ATOM 3655 N N . THR A 1 466 ? 12.517 -6.268 -2.846 1.00 92.12 466 THR A N 1
ATOM 3656 C CA . THR A 1 466 ? 13.417 -6.168 -1.682 1.00 92.12 466 THR A CA 1
ATOM 3657 C C . THR A 1 466 ? 12.749 -6.643 -0.382 1.00 92.12 466 THR A C 1
ATOM 3659 O O . THR A 1 466 ? 13.402 -7.258 0.465 1.00 92.12 466 THR A O 1
ATOM 3662 N N . ARG A 1 467 ? 11.444 -6.399 -0.218 1.00 88.00 467 ARG A N 1
ATOM 3663 C CA . ARG A 1 467 ? 10.628 -6.898 0.901 1.00 88.00 467 ARG A CA 1
ATOM 3664 C C . ARG A 1 467 ? 10.451 -8.417 0.826 1.00 88.00 467 ARG A C 1
ATOM 3666 O O . ARG A 1 467 ? 10.741 -9.094 1.810 1.00 88.00 467 ARG A O 1
ATOM 3673 N N . HIS A 1 468 ? 10.085 -8.952 -0.339 1.00 90.06 468 HIS A N 1
ATOM 3674 C CA . HIS A 1 468 ? 9.964 -10.394 -0.568 1.00 90.06 468 HIS A CA 1
ATOM 3675 C C . HIS A 1 468 ? 11.293 -11.135 -0.358 1.00 90.06 468 HIS A C 1
ATOM 3677 O O . HIS A 1 468 ? 11.293 -12.217 0.225 1.00 90.06 468 HIS A O 1
ATOM 3683 N N . ALA A 1 469 ? 12.433 -10.529 -0.714 1.00 89.62 469 ALA A N 1
ATOM 3684 C CA . ALA A 1 469 ? 13.753 -11.079 -0.404 1.00 89.62 469 ALA A CA 1
ATOM 3685 C C . ALA A 1 469 ? 13.977 -11.268 1.109 1.00 89.62 469 ALA A C 1
ATOM 3687 O O . ALA A 1 469 ? 14.407 -12.334 1.547 1.00 89.62 469 ALA A O 1
ATOM 3688 N N . ARG A 1 470 ? 13.626 -10.268 1.932 1.00 86.88 470 ARG A N 1
ATOM 3689 C CA . ARG A 1 470 ? 13.700 -10.373 3.404 1.00 86.88 470 ARG A CA 1
ATOM 3690 C C . ARG A 1 470 ? 12.737 -11.431 3.950 1.00 86.88 470 ARG A C 1
ATOM 3692 O O . ARG A 1 470 ? 13.132 -12.219 4.803 1.00 86.88 470 ARG A O 1
ATOM 3699 N N . GLN A 1 471 ? 11.511 -11.493 3.426 1.00 81.44 471 GLN A N 1
ATOM 3700 C CA . GLN A 1 471 ? 10.515 -12.508 3.801 1.00 81.44 471 GLN A CA 1
ATOM 3701 C C . GLN A 1 471 ? 10.940 -13.939 3.415 1.00 81.44 471 GLN A C 1
ATOM 3703 O O . GLN A 1 471 ? 10.571 -14.889 4.095 1.00 81.44 471 GLN A O 1
ATOM 3708 N N . GLY A 1 472 ? 11.757 -14.113 2.369 1.00 82.94 472 GLY A N 1
ATOM 3709 C CA . GLY A 1 472 ? 12.390 -15.394 2.022 1.00 82.94 472 GLY A CA 1
ATOM 3710 C C . GLY A 1 472 ? 13.582 -15.785 2.910 1.00 82.94 472 GLY A C 1
ATOM 3711 O O . GLY A 1 472 ? 14.237 -16.784 2.642 1.00 82.94 472 GLY A O 1
ATOM 3712 N N . GLY A 1 473 ? 13.881 -15.022 3.969 1.00 81.75 473 GLY A N 1
ATOM 3713 C CA . GLY A 1 473 ? 14.910 -15.359 4.960 1.00 81.75 473 GLY A CA 1
ATOM 3714 C C . GLY A 1 473 ? 16.256 -14.647 4.790 1.00 81.75 473 GLY A C 1
ATOM 3715 O O . GLY A 1 473 ? 17.193 -14.964 5.526 1.00 81.75 473 GLY A O 1
ATOM 3716 N N . ALA A 1 474 ? 16.367 -13.679 3.871 1.00 85.25 474 ALA A N 1
ATOM 3717 C CA . ALA A 1 474 ? 17.594 -12.910 3.664 1.00 85.25 474 ALA A CA 1
ATOM 3718 C C . ALA A 1 474 ? 18.052 -12.182 4.936 1.00 85.25 474 ALA A C 1
ATOM 3720 O O . ALA A 1 474 ? 17.356 -11.299 5.442 1.00 85.25 474 ALA A O 1
ATOM 3721 N N . ARG A 1 475 ? 19.283 -12.455 5.386 1.00 82.69 475 ARG A N 1
ATOM 3722 C CA . ARG A 1 475 ? 19.933 -11.677 6.457 1.00 82.69 475 ARG A CA 1
ATOM 3723 C C . ARG A 1 475 ? 20.205 -10.245 5.997 1.00 82.69 475 ARG A C 1
ATOM 3725 O O . ARG A 1 475 ? 20.138 -9.298 6.777 1.00 82.69 475 ARG A O 1
ATOM 3732 N N . ARG A 1 476 ? 20.565 -10.092 4.718 1.00 79.88 476 ARG A N 1
ATOM 3733 C CA . ARG A 1 476 ? 20.909 -8.830 4.051 1.00 79.88 476 ARG A CA 1
ATOM 3734 C C . ARG A 1 476 ? 20.462 -8.899 2.590 1.00 79.88 476 ARG A C 1
ATOM 3736 O O . ARG A 1 476 ? 20.481 -9.973 1.999 1.00 79.88 476 ARG A O 1
ATOM 3743 N N . VAL A 1 477 ? 20.104 -7.756 2.001 1.00 84.38 477 VAL A N 1
ATOM 3744 C CA . VAL A 1 477 ? 19.722 -7.658 0.580 1.00 84.38 477 VAL A CA 1
ATOM 3745 C C . VAL A 1 477 ? 20.580 -6.606 -0.123 1.00 84.38 477 VAL A C 1
ATOM 3747 O O . VAL A 1 477 ? 20.680 -5.475 0.354 1.00 84.38 477 VAL A O 1
ATOM 3750 N N . VAL A 1 478 ? 21.177 -6.974 -1.257 1.00 86.19 478 VAL A N 1
ATOM 3751 C CA . VAL A 1 478 ? 21.834 -6.080 -2.218 1.00 86.19 478 VAL A CA 1
ATOM 3752 C C . VAL A 1 478 ? 20.902 -5.907 -3.412 1.00 86.19 478 VAL A C 1
ATOM 3754 O O . VAL A 1 478 ? 20.818 -6.752 -4.301 1.00 86.19 478 VAL A O 1
ATOM 3757 N N . ASP A 1 479 ? 20.181 -4.797 -3.413 1.00 83.00 479 ASP A N 1
ATOM 3758 C CA . ASP A 1 479 ? 19.281 -4.403 -4.490 1.00 83.00 479 ASP A CA 1
ATOM 3759 C C . ASP A 1 479 ? 20.080 -3.741 -5.630 1.00 83.00 479 ASP A C 1
ATOM 3761 O O . ASP A 1 479 ? 20.530 -2.597 -5.515 1.00 83.00 479 ASP A O 1
ATOM 3765 N N . GLN A 1 480 ? 20.256 -4.483 -6.729 1.00 82.00 480 GLN A N 1
ATOM 3766 C CA . GLN A 1 480 ? 20.818 -4.017 -8.004 1.00 82.00 480 GLN A CA 1
ATOM 3767 C C . GLN A 1 480 ? 19.752 -3.970 -9.116 1.00 82.00 480 GLN A C 1
ATOM 3769 O O . GLN A 1 480 ? 20.089 -3.985 -10.303 1.00 82.00 480 GLN A O 1
ATOM 3774 N N . LEU A 1 481 ? 18.465 -3.926 -8.755 1.00 78.69 481 LEU A N 1
ATOM 3775 C CA . LEU A 1 481 ? 17.377 -3.855 -9.725 1.00 78.69 481 LEU A CA 1
ATOM 3776 C C . LEU A 1 481 ? 17.394 -2.495 -10.422 1.00 78.69 481 LEU A C 1
ATOM 3778 O O . LEU A 1 481 ? 17.335 -1.444 -9.777 1.00 78.69 481 LEU A O 1
ATOM 3782 N N . ARG A 1 482 ? 17.432 -2.502 -11.757 1.00 77.19 482 ARG A N 1
ATOM 3783 C CA . ARG A 1 482 ? 17.125 -1.303 -12.537 1.00 77.19 482 ARG A CA 1
ATOM 3784 C C . ARG A 1 482 ? 15.611 -1.144 -12.562 1.00 77.19 482 ARG A C 1
ATOM 3786 O O . ARG A 1 482 ? 14.902 -2.070 -12.944 1.00 77.19 482 ARG A O 1
ATOM 3793 N N . VAL A 1 483 ? 15.113 0.033 -12.201 1.00 74.62 483 VAL A N 1
ATOM 3794 C CA . VAL A 1 483 ? 13.755 0.403 -12.606 1.00 74.62 483 VAL A CA 1
ATOM 3795 C C . VAL A 1 483 ? 13.792 0.618 -14.124 1.00 74.62 483 VAL A C 1
ATOM 3797 O O . VAL A 1 483 ? 14.658 1.356 -14.607 1.00 74.62 483 VAL A O 1
ATOM 3800 N N . ARG A 1 484 ? 12.873 0.003 -14.879 1.00 66.25 484 ARG A N 1
ATOM 3801 C CA . ARG A 1 484 ? 12.525 0.363 -16.260 1.00 66.25 484 ARG A CA 1
ATOM 3802 C C . ARG A 1 484 ? 11.842 1.717 -16.195 1.00 66.25 484 ARG A C 1
ATOM 3804 O O . ARG A 1 484 ? 10.627 1.828 -16.304 1.00 66.25 484 ARG A O 1
ATOM 3811 N N . ASN A 1 485 ? 12.647 2.740 -15.914 1.00 52.69 485 ASN A N 1
ATOM 3812 C CA . ASN A 1 485 ? 12.180 4.102 -15.766 1.00 52.69 485 ASN A CA 1
ATOM 3813 C C . ASN A 1 485 ? 11.245 4.413 -16.933 1.00 52.69 485 ASN A C 1
ATOM 3815 O O . ASN A 1 485 ? 11.576 4.108 -18.081 1.00 52.69 485 ASN A O 1
ATOM 3819 N N . GLY A 1 486 ? 10.153 5.126 -16.654 1.00 49.03 486 GLY A N 1
ATOM 3820 C CA . GLY A 1 486 ? 9.647 6.073 -17.634 1.00 49.03 486 GLY A CA 1
ATOM 3821 C C . GLY A 1 486 ? 10.826 6.971 -17.999 1.00 49.03 486 GLY A C 1
ATOM 3822 O O . GLY A 1 486 ? 11.187 7.875 -17.234 1.00 49.03 486 GLY A O 1
ATOM 3823 N N . ARG A 1 487 ? 11.510 6.628 -19.096 1.00 49.94 487 ARG A N 1
ATOM 3824 C CA . ARG A 1 487 ? 12.627 7.364 -19.683 1.00 49.94 487 ARG A CA 1
ATOM 3825 C C . ARG A 1 487 ? 11.989 8.536 -20.399 1.00 49.94 487 ARG A C 1
ATOM 3827 O O . ARG A 1 487 ? 11.743 8.502 -21.596 1.00 49.94 487 ARG A O 1
ATOM 3834 N N . VAL A 1 488 ? 11.564 9.495 -19.576 1.00 47.50 488 VAL A N 1
ATOM 3835 C CA . VAL A 1 488 ? 10.826 10.668 -20.015 1.00 47.50 488 VAL A CA 1
ATOM 3836 C C . VAL A 1 488 ? 11.788 11.500 -20.842 1.00 47.50 488 VAL A C 1
ATOM 3838 O O . VAL A 1 488 ? 12.643 12.210 -20.312 1.00 47.50 488 VAL A O 1
ATOM 3841 N N . ALA A 1 489 ? 11.637 11.383 -22.151 1.00 52.28 489 ALA A N 1
ATOM 3842 C CA . ALA A 1 489 ? 11.982 12.442 -23.066 1.00 52.28 489 ALA A CA 1
ATOM 3843 C C . ALA A 1 489 ? 11.197 13.706 -22.662 1.00 52.28 489 ALA A C 1
ATOM 3845 O O . ALA A 1 489 ? 10.013 13.601 -22.317 1.00 52.28 489 ALA A O 1
ATOM 3846 N N . PRO A 1 490 ? 11.806 14.900 -22.691 1.00 56.91 490 PRO A N 1
ATOM 3847 C CA . PRO A 1 490 ? 11.056 16.153 -22.690 1.00 56.91 490 PRO A CA 1
ATOM 3848 C C . PRO A 1 490 ? 9.930 16.100 -23.734 1.00 56.91 490 PRO A C 1
ATOM 3850 O O . PRO A 1 490 ? 10.103 15.489 -24.788 1.00 56.91 490 PRO A O 1
ATOM 3853 N N . ALA A 1 491 ? 8.762 16.672 -23.431 1.00 57.66 491 ALA A N 1
ATOM 3854 C CA . ALA A 1 491 ? 7.577 16.501 -24.270 1.00 57.66 491 ALA A CA 1
ATOM 3855 C C . ALA A 1 491 ? 7.846 16.957 -25.717 1.00 57.66 491 ALA A C 1
ATOM 3857 O O . ALA A 1 491 ? 8.320 18.066 -25.939 1.00 57.66 491 ALA A O 1
ATOM 3858 N N . GLY A 1 492 ? 7.572 16.077 -26.684 1.00 64.69 492 GLY A N 1
ATOM 3859 C CA . GLY A 1 492 ? 7.865 16.304 -28.101 1.00 64.69 492 GLY A CA 1
ATOM 3860 C C . GLY A 1 492 ? 9.264 15.877 -28.566 1.00 64.69 492 GLY A C 1
ATOM 3861 O O . GLY A 1 492 ? 9.453 15.713 -29.767 1.00 64.69 492 GLY A O 1
ATOM 3862 N N . LEU A 1 493 ? 10.228 15.619 -27.672 1.00 78.19 493 LEU A N 1
ATOM 3863 C CA . LEU A 1 493 ? 11.542 15.108 -28.072 1.00 78.19 493 LEU A CA 1
ATOM 3864 C C . LEU A 1 493 ? 11.463 13.614 -28.437 1.00 78.19 493 LEU A C 1
ATOM 3866 O O . LEU A 1 493 ? 11.133 12.773 -27.600 1.00 78.19 493 LEU A O 1
ATOM 3870 N N . THR A 1 494 ? 11.820 13.279 -29.673 1.00 78.06 494 THR A N 1
ATOM 3871 C CA . THR A 1 494 ? 11.948 11.907 -30.182 1.00 78.06 494 THR A CA 1
ATOM 3872 C C . THR A 1 494 ? 13.411 11.566 -30.475 1.00 78.06 494 THR A C 1
ATOM 3874 O O . THR A 1 494 ? 14.289 12.438 -30.455 1.00 78.06 494 THR A O 1
ATOM 3877 N N . ALA A 1 495 ? 13.691 10.283 -30.721 1.00 84.00 495 ALA A N 1
ATOM 3878 C CA . ALA A 1 495 ? 14.998 9.835 -31.184 1.00 84.00 495 ALA A CA 1
ATOM 3879 C C . ALA A 1 495 ? 14.900 8.721 -32.229 1.00 84.00 495 ALA A C 1
ATOM 3881 O O . ALA A 1 495 ? 14.028 7.856 -32.146 1.00 84.00 495 ALA A O 1
ATOM 3882 N N . THR A 1 496 ? 15.861 8.724 -33.148 1.00 84.94 496 THR A N 1
ATOM 3883 C CA . THR A 1 496 ? 16.059 7.716 -34.194 1.00 84.94 496 THR A CA 1
ATOM 3884 C C . THR A 1 496 ? 17.527 7.305 -34.196 1.00 84.94 496 THR A C 1
ATOM 3886 O O . THR A 1 496 ? 18.405 8.148 -34.009 1.00 84.94 496 THR A O 1
ATOM 3889 N N . LEU A 1 497 ? 17.811 6.024 -34.418 1.00 87.25 497 LEU A N 1
ATOM 3890 C CA . LEU A 1 497 ? 19.169 5.535 -34.634 1.00 87.25 497 LEU A CA 1
ATOM 3891 C C . LEU A 1 497 ? 19.348 5.291 -36.129 1.00 87.25 497 LEU A C 1
ATOM 3893 O O . LEU A 1 497 ? 18.655 4.457 -36.701 1.00 87.25 497 LEU A O 1
ATOM 3897 N N . ILE A 1 498 ? 20.239 6.051 -36.754 1.00 89.06 498 ILE A N 1
ATOM 3898 C CA . ILE A 1 498 ? 20.603 5.882 -38.159 1.00 89.06 498 ILE A CA 1
ATOM 3899 C C . ILE A 1 498 ? 21.768 4.896 -38.207 1.00 89.06 498 ILE A C 1
ATOM 3901 O O . ILE A 1 498 ? 22.765 5.072 -37.503 1.00 89.06 498 ILE A O 1
ATOM 3905 N N . VAL A 1 499 ? 21.610 3.851 -39.014 1.00 87.50 499 VAL A N 1
ATOM 3906 C CA . VAL A 1 499 ? 22.621 2.822 -39.254 1.00 87.50 499 VAL A CA 1
ATOM 3907 C C . VAL A 1 499 ? 23.348 3.188 -40.548 1.00 87.50 499 VAL A C 1
ATOM 3909 O O . VAL A 1 499 ? 22.808 2.975 -41.628 1.00 87.50 499 VAL A O 1
ATOM 3912 N N . GLU A 1 500 ? 24.537 3.790 -40.445 1.00 87.38 500 GLU A N 1
ATOM 3913 C CA . GLU A 1 500 ? 25.339 4.173 -41.624 1.00 87.38 500 GLU A CA 1
ATOM 3914 C C . GLU A 1 500 ? 26.073 2.943 -42.199 1.00 87.38 500 GLU A C 1
ATOM 3916 O O . GLU A 1 500 ? 26.231 2.806 -43.413 1.00 87.38 500 GLU A O 1
ATOM 3921 N N . GLN A 1 501 ? 26.458 2.008 -41.320 1.00 88.12 501 GLN A N 1
ATOM 3922 C CA . GLN A 1 501 ? 26.960 0.675 -41.656 1.00 88.12 501 GLN A CA 1
ATOM 3923 C C . GLN A 1 501 ? 26.173 -0.392 -40.876 1.00 88.12 501 GLN A C 1
ATOM 3925 O O . GLN A 1 501 ? 26.133 -0.365 -39.644 1.00 88.12 501 GLN A O 1
ATOM 3930 N N . ASP A 1 502 ? 25.559 -1.344 -41.585 1.00 85.38 502 ASP A N 1
ATOM 3931 C CA . ASP A 1 502 ? 24.774 -2.452 -41.011 1.00 85.38 502 ASP A CA 1
ATOM 3932 C C . ASP A 1 502 ? 25.597 -3.735 -40.790 1.00 85.38 502 ASP A C 1
ATOM 3934 O O . ASP A 1 502 ? 25.289 -4.526 -39.898 1.00 85.38 502 ASP A O 1
ATOM 3938 N N . THR A 1 503 ? 26.656 -3.926 -41.577 1.00 88.69 503 THR A N 1
ATOM 3939 C CA . THR A 1 503 ? 27.404 -5.182 -41.696 1.00 88.69 503 THR A CA 1
ATOM 3940 C C . THR A 1 503 ? 28.813 -5.052 -41.118 1.00 88.69 503 THR A C 1
ATOM 3942 O O . THR A 1 503 ? 29.565 -4.155 -41.499 1.00 88.69 503 THR A O 1
ATOM 3945 N N . TYR A 1 504 ? 29.197 -5.965 -40.225 1.00 89.44 504 TYR A N 1
ATOM 3946 C CA . TYR A 1 504 ? 30.434 -5.922 -39.438 1.00 89.44 504 TYR A CA 1
ATOM 3947 C C . TYR A 1 504 ? 31.183 -7.259 -39.454 1.00 89.44 504 TYR A C 1
ATOM 3949 O O . TYR A 1 504 ? 30.574 -8.322 -39.530 1.00 89.44 504 TYR A O 1
ATOM 3957 N N . GLU A 1 505 ? 32.509 -7.223 -39.320 1.00 87.38 505 GLU A N 1
ATOM 3958 C CA . GLU A 1 505 ? 33.342 -8.426 -39.189 1.00 87.38 505 GLU A CA 1
ATOM 3959 C C . GLU A 1 505 ? 33.519 -8.844 -37.717 1.00 87.38 505 GLU A C 1
ATOM 3961 O O . GLU A 1 505 ? 33.695 -8.013 -36.816 1.00 87.38 505 GLU A O 1
ATOM 3966 N N . LEU A 1 506 ? 33.517 -10.154 -37.465 1.00 84.94 506 LEU A N 1
ATOM 3967 C CA . LEU A 1 506 ? 33.857 -10.738 -36.170 1.00 84.94 506 LEU A CA 1
ATOM 3968 C C . LEU A 1 506 ? 35.382 -10.815 -35.986 1.00 84.94 506 LEU A C 1
ATOM 3970 O O . LEU A 1 506 ? 36.050 -11.648 -36.598 1.00 84.94 506 LEU A O 1
ATOM 3974 N N . ASP A 1 507 ? 35.932 -10.008 -35.075 1.00 82.44 507 ASP A N 1
ATOM 3975 C CA . ASP A 1 507 ? 37.337 -10.128 -34.667 1.00 82.44 507 ASP A CA 1
ATOM 3976 C C . ASP A 1 507 ? 37.595 -11.512 -34.039 1.00 82.44 507 ASP A C 1
ATOM 3978 O O . ASP A 1 507 ? 37.062 -11.854 -32.981 1.00 82.44 507 ASP A O 1
ATOM 3982 N N . ALA A 1 508 ? 38.463 -12.302 -34.675 1.00 75.75 508 ALA A N 1
ATOM 3983 C CA . ALA A 1 508 ? 38.846 -13.641 -34.231 1.00 75.75 508 ALA A CA 1
ATOM 3984 C C . ALA A 1 508 ? 39.548 -13.679 -32.853 1.00 75.75 508 ALA A C 1
ATOM 3986 O O . ALA A 1 508 ? 39.654 -14.746 -32.248 1.00 75.75 508 ALA A O 1
ATOM 3987 N N . ALA A 1 509 ? 40.028 -12.545 -32.329 1.00 75.25 509 ALA A N 1
ATOM 3988 C CA . ALA A 1 509 ? 40.516 -12.428 -30.951 1.00 75.25 509 ALA A CA 1
ATOM 3989 C C . ALA A 1 509 ? 39.385 -12.232 -29.916 1.00 75.25 509 ALA A C 1
ATOM 3991 O O . ALA A 1 509 ? 39.628 -12.347 -28.712 1.00 75.25 509 ALA A O 1
ATOM 3992 N N . GLN A 1 510 ? 38.165 -11.946 -30.378 1.00 77.56 510 GLN A N 1
ATOM 3993 C CA . GLN A 1 510 ? 36.973 -11.633 -29.581 1.00 77.56 510 GLN A CA 1
ATOM 3994 C C . GLN A 1 510 ? 35.860 -12.686 -29.756 1.00 77.56 510 GLN A C 1
ATOM 3996 O O . GLN A 1 510 ? 34.739 -12.494 -29.289 1.00 77.56 510 GLN A O 1
ATOM 4001 N N . SER A 1 511 ? 36.160 -13.818 -30.404 1.00 80.44 511 SER A N 1
ATOM 4002 C CA . SER A 1 511 ? 35.175 -14.848 -30.735 1.00 80.44 511 SER A CA 1
ATOM 4003 C C . SER A 1 511 ? 35.177 -16.067 -29.798 1.00 80.44 511 SER A C 1
ATOM 4005 O O . SER A 1 511 ? 36.185 -16.451 -29.191 1.00 80.44 511 SER A O 1
ATOM 4007 N N . GLY A 1 512 ? 34.007 -16.702 -29.698 1.00 80.25 512 GLY A N 1
ATOM 4008 C CA . GLY A 1 512 ? 33.802 -18.027 -29.118 1.00 80.25 512 GLY A CA 1
ATOM 4009 C C . GLY A 1 512 ? 34.060 -18.179 -27.611 1.00 80.25 512 GLY A C 1
ATOM 4010 O O . GLY A 1 512 ? 34.344 -17.243 -26.856 1.00 80.25 512 GLY A O 1
ATOM 4011 N N . ASP A 1 513 ? 33.961 -19.426 -27.145 1.00 78.38 513 ASP A N 1
ATOM 4012 C CA . ASP A 1 513 ? 33.906 -19.754 -25.714 1.00 78.38 513 ASP A CA 1
ATOM 4013 C C . ASP A 1 513 ? 35.122 -19.322 -24.896 1.00 78.38 513 ASP A C 1
ATOM 4015 O O . ASP A 1 513 ? 34.975 -18.989 -23.719 1.00 78.38 513 ASP A O 1
ATOM 4019 N N . LYS A 1 514 ? 36.321 -19.294 -25.488 1.00 80.19 514 LYS A N 1
ATOM 4020 C CA . LYS A 1 514 ? 37.529 -18.838 -24.781 1.00 80.19 514 LYS A CA 1
ATOM 4021 C C . LYS A 1 514 ? 37.421 -17.359 -24.408 1.00 80.19 514 LYS A C 1
ATOM 4023 O O . LYS A 1 514 ? 37.778 -16.993 -23.288 1.00 80.19 514 LYS A O 1
ATOM 4028 N N . PHE A 1 515 ? 36.875 -16.532 -25.300 1.00 83.75 515 PHE A N 1
ATOM 4029 C CA . PHE A 1 515 ? 36.641 -15.121 -25.021 1.00 83.75 515 PHE A CA 1
ATOM 4030 C C . PHE A 1 515 ? 35.489 -14.927 -24.025 1.00 83.75 515 PHE A C 1
ATOM 4032 O O . PHE A 1 515 ? 35.654 -14.216 -23.029 1.00 83.75 515 PHE A O 1
ATOM 4039 N N . ARG A 1 516 ? 34.373 -15.659 -24.183 1.00 83.06 516 ARG A N 1
ATOM 4040 C CA . ARG A 1 516 ? 33.268 -15.662 -23.200 1.00 83.06 516 ARG A CA 1
ATOM 4041 C C . ARG A 1 516 ? 33.743 -16.044 -21.792 1.00 83.06 516 ARG A C 1
ATOM 4043 O O . ARG A 1 516 ? 33.366 -15.406 -20.807 1.00 83.06 516 ARG A O 1
ATOM 4050 N N . GLN A 1 517 ? 34.625 -17.038 -21.670 1.00 80.56 517 GLN A N 1
ATOM 4051 C CA . GLN A 1 517 ? 35.247 -17.420 -20.397 1.00 80.56 517 GLN A CA 1
ATOM 4052 C C . GLN A 1 517 ? 36.183 -16.331 -19.847 1.00 80.56 517 GLN A C 1
ATOM 4054 O O . GLN A 1 517 ? 36.129 -16.048 -18.648 1.00 80.56 517 GLN A O 1
ATOM 4059 N N . ALA A 1 518 ? 36.983 -15.671 -20.692 1.00 81.56 518 ALA A N 1
ATOM 4060 C CA . ALA A 1 518 ? 37.845 -14.560 -20.283 1.00 81.56 518 ALA A CA 1
ATOM 4061 C C . ALA A 1 518 ? 37.040 -13.362 -19.739 1.00 81.56 518 ALA A C 1
ATOM 4063 O O . ALA A 1 518 ? 37.360 -12.847 -18.664 1.00 81.56 518 ALA A O 1
ATOM 4064 N N . LEU A 1 519 ? 35.939 -12.980 -20.400 1.00 81.75 519 LEU A N 1
ATOM 4065 C CA . LEU A 1 519 ? 35.005 -11.960 -19.904 1.00 81.75 519 LEU A CA 1
ATOM 4066 C C . LEU A 1 519 ? 34.432 -12.347 -18.530 1.00 81.75 519 LEU A C 1
ATOM 4068 O O . LEU A 1 519 ? 34.450 -11.549 -17.589 1.00 81.75 519 LEU A O 1
ATOM 4072 N N . ARG A 1 520 ? 33.974 -13.596 -18.373 1.00 80.06 520 ARG A N 1
ATOM 4073 C CA . ARG A 1 520 ? 33.426 -14.118 -17.105 1.00 80.06 520 ARG A CA 1
ATOM 4074 C C . ARG A 1 520 ? 34.474 -14.165 -15.982 1.00 80.06 520 ARG A C 1
ATOM 4076 O O . ARG A 1 520 ? 34.123 -13.923 -14.827 1.00 80.06 520 ARG A O 1
ATOM 4083 N N . ALA A 1 521 ? 35.747 -14.407 -16.298 1.00 78.50 521 ALA A N 1
ATOM 4084 C CA . ALA A 1 521 ? 36.853 -14.335 -15.342 1.00 78.50 521 ALA A CA 1
ATOM 4085 C C . ALA A 1 521 ? 37.172 -12.884 -14.931 1.00 78.50 521 ALA A C 1
ATOM 4087 O O . ALA A 1 521 ? 37.269 -12.593 -13.736 1.00 78.50 521 ALA A O 1
ATOM 4088 N N . ALA A 1 522 ? 37.248 -11.953 -15.889 1.00 77.88 522 ALA A N 1
ATOM 4089 C CA . ALA A 1 522 ? 37.485 -10.531 -15.624 1.00 77.88 522 ALA A CA 1
ATOM 4090 C C . ALA A 1 522 ? 36.376 -9.901 -14.755 1.00 77.88 522 ALA A C 1
ATOM 4092 O O . ALA A 1 522 ? 36.678 -9.136 -13.836 1.00 77.88 522 ALA A O 1
ATOM 4093 N N . ARG A 1 523 ? 35.104 -10.296 -14.958 1.00 77.00 523 ARG A N 1
ATOM 4094 C CA . ARG A 1 523 ? 33.967 -9.921 -14.086 1.00 77.00 523 ARG A CA 1
ATOM 4095 C C . ARG A 1 523 ? 34.184 -10.304 -12.611 1.00 77.00 523 ARG A C 1
ATOM 4097 O O . ARG A 1 523 ? 33.706 -9.580 -11.744 1.00 77.00 523 ARG A O 1
ATOM 4104 N N . LYS A 1 524 ? 34.885 -11.410 -12.319 1.00 72.44 524 LYS A N 1
ATOM 4105 C CA . LYS A 1 524 ? 35.167 -11.878 -10.944 1.00 72.44 524 LYS A CA 1
ATOM 4106 C C . LYS A 1 524 ? 36.452 -11.296 -10.349 1.00 72.44 524 LYS A C 1
ATOM 4108 O O . LYS A 1 524 ? 36.490 -11.000 -9.161 1.00 72.44 524 LYS A O 1
ATOM 4113 N N . GLY A 1 525 ? 37.512 -11.175 -11.150 1.00 63.62 525 GLY A N 1
ATOM 4114 C CA . GLY A 1 525 ? 38.856 -10.843 -10.661 1.00 63.62 525 GLY A CA 1
ATOM 4115 C C . GLY A 1 525 ? 39.191 -9.351 -10.573 1.00 63.62 525 GLY A C 1
ATOM 4116 O O . GLY A 1 525 ? 40.279 -9.022 -10.113 1.00 63.62 525 GLY A O 1
ATOM 4117 N N . PHE A 1 526 ? 38.322 -8.455 -11.060 1.00 64.31 526 PHE A N 1
ATOM 4118 C CA . PHE A 1 526 ? 38.577 -7.007 -11.211 1.00 64.31 526 PHE A CA 1
ATOM 4119 C C . PHE A 1 526 ? 39.825 -6.638 -12.050 1.00 64.31 526 PHE A C 1
ATOM 4121 O O . PHE A 1 526 ? 40.195 -5.467 -12.128 1.00 64.31 526 PHE A O 1
ATOM 4128 N N . ASN A 1 527 ? 40.463 -7.609 -12.714 1.00 69.44 527 ASN A N 1
ATOM 4129 C CA . ASN A 1 527 ? 41.579 -7.377 -13.624 1.00 69.44 527 ASN A CA 1
ATOM 4130 C C . ASN A 1 527 ? 41.057 -7.199 -15.056 1.00 69.44 527 ASN A C 1
ATOM 4132 O O . ASN A 1 527 ? 40.714 -8.168 -15.732 1.00 69.44 527 ASN A O 1
ATOM 4136 N N . TYR A 1 528 ? 41.008 -5.947 -15.506 1.00 69.62 528 TYR A N 1
ATOM 4137 C CA . TYR A 1 528 ? 40.496 -5.559 -16.823 1.00 69.62 528 TYR A CA 1
ATOM 4138 C C . TYR A 1 528 ? 41.604 -5.260 -17.850 1.00 69.62 528 TYR A C 1
ATOM 4140 O O . TYR A 1 528 ? 41.299 -4.970 -19.004 1.00 69.62 528 TYR A O 1
ATOM 4148 N N . GLY A 1 529 ? 42.884 -5.314 -17.454 1.00 63.97 529 GLY A N 1
ATOM 4149 C CA . GLY A 1 529 ? 44.023 -4.812 -18.243 1.00 63.97 529 GLY A CA 1
ATOM 4150 C C . GLY A 1 529 ? 44.380 -5.610 -19.504 1.00 63.97 529 GLY A C 1
ATOM 4151 O O . GLY A 1 529 ? 45.298 -5.228 -20.223 1.00 63.97 529 GLY A O 1
ATOM 4152 N N . HIS A 1 530 ? 43.670 -6.708 -19.770 1.00 70.56 530 HIS A N 1
ATOM 4153 C CA . HIS A 1 530 ? 43.876 -7.592 -20.923 1.00 70.56 530 HIS A CA 1
ATOM 4154 C C . HIS A 1 530 ? 42.620 -7.729 -21.802 1.00 70.56 530 HIS A C 1
ATOM 4156 O O . HIS A 1 530 ? 42.557 -8.622 -22.641 1.00 70.56 530 HIS A O 1
ATOM 4162 N N . LEU A 1 531 ? 41.604 -6.882 -21.594 1.00 79.44 531 LEU A N 1
ATOM 4163 C CA . LEU A 1 531 ? 40.393 -6.881 -22.416 1.00 79.44 531 LEU A CA 1
ATOM 4164 C C . LEU A 1 531 ? 40.610 -6.069 -23.709 1.00 79.44 531 LEU A C 1
ATOM 4166 O O . LEU A 1 531 ? 41.103 -4.938 -23.619 1.00 79.44 531 LEU A O 1
ATOM 4170 N N . PRO A 1 532 ? 40.214 -6.593 -24.886 1.00 81.81 532 PRO A N 1
ATOM 4171 C CA . PRO A 1 532 ? 40.286 -5.869 -26.156 1.00 81.81 532 PRO A CA 1
ATOM 4172 C C . PRO A 1 532 ? 39.407 -4.604 -26.130 1.00 81.81 532 PRO A C 1
ATOM 4174 O O . PRO A 1 532 ? 38.545 -4.476 -25.254 1.00 81.81 532 PRO A O 1
ATOM 4177 N N . PRO A 1 533 ? 39.622 -3.631 -27.037 1.00 85.69 533 PRO A N 1
ATOM 4178 C CA . PRO A 1 533 ? 38.691 -2.513 -27.213 1.00 85.69 533 PRO A CA 1
ATOM 4179 C C . PRO A 1 533 ? 37.284 -3.026 -27.558 1.00 85.69 533 PRO A C 1
ATOM 4181 O O . PRO A 1 533 ? 37.146 -4.126 -28.082 1.00 85.69 533 PRO A O 1
ATOM 4184 N N . ALA A 1 534 ? 36.247 -2.230 -27.280 1.00 87.94 534 ALA A N 1
ATOM 4185 C CA . ALA A 1 534 ? 34.906 -2.556 -27.766 1.00 87.94 534 ALA A CA 1
ATOM 4186 C C . ALA A 1 534 ? 34.875 -2.567 -29.311 1.00 87.94 534 ALA A C 1
ATOM 4188 O O . ALA A 1 534 ? 35.681 -1.858 -29.928 1.00 87.94 534 ALA A O 1
ATOM 4189 N N . PRO A 1 535 ? 33.946 -3.313 -29.939 1.00 90.62 535 PRO A N 1
ATOM 4190 C CA . PRO A 1 535 ? 33.737 -3.258 -31.377 1.00 90.62 535 PRO A CA 1
ATOM 4191 C C . PRO A 1 535 ? 33.458 -1.827 -31.835 1.00 90.62 535 PRO A C 1
ATOM 4193 O O . PRO A 1 535 ? 32.769 -1.062 -31.147 1.00 90.62 535 PRO A O 1
ATOM 4196 N N . LYS A 1 536 ? 34.005 -1.478 -32.999 1.00 91.25 536 LYS A N 1
ATOM 4197 C CA . LYS A 1 536 ? 33.675 -0.235 -33.693 1.00 91.25 536 LYS A CA 1
ATOM 4198 C C . LYS A 1 536 ? 32.338 -0.381 -34.407 1.00 91.25 536 LYS A C 1
ATOM 4200 O O . LYS A 1 536 ? 32.020 -1.462 -34.893 1.00 91.25 536 LYS A O 1
ATOM 4205 N N . VAL A 1 537 ? 31.604 0.718 -34.474 1.00 91.38 537 VAL A N 1
ATOM 4206 C CA . VAL A 1 537 ? 30.334 0.857 -35.193 1.00 91.38 537 VAL A CA 1
ATOM 4207 C C . VAL A 1 537 ? 30.307 2.218 -35.886 1.00 91.38 537 VAL A C 1
ATOM 4209 O O . VAL A 1 537 ? 31.026 3.118 -35.453 1.00 91.38 537 VAL A O 1
ATOM 4212 N N . ASP A 1 538 ? 29.508 2.366 -36.942 1.00 91.50 538 ASP A N 1
ATOM 4213 C CA . ASP A 1 538 ? 29.217 3.667 -37.556 1.00 91.50 538 ASP A CA 1
ATOM 4214 C C . ASP A 1 538 ? 27.701 3.905 -37.538 1.00 91.50 538 ASP A C 1
ATOM 4216 O O . ASP A 1 538 ? 26.939 3.365 -38.347 1.00 91.50 538 ASP A O 1
ATOM 4220 N N . LEU A 1 539 ? 27.256 4.622 -36.503 1.00 92.12 539 LEU A N 1
ATOM 4221 C CA . LEU A 1 539 ? 25.850 4.857 -36.187 1.00 92.12 539 LEU A CA 1
ATOM 4222 C C . LEU A 1 539 ? 25.651 6.309 -35.738 1.00 92.12 539 LEU A C 1
ATOM 4224 O O . LEU A 1 539 ? 26.404 6.814 -34.901 1.00 92.12 539 LEU A O 1
ATOM 4228 N N . THR A 1 540 ? 24.572 6.948 -36.188 1.00 92.50 540 THR A N 1
ATOM 4229 C CA . THR A 1 540 ? 24.196 8.301 -35.749 1.00 92.50 540 THR A CA 1
ATOM 4230 C C . THR A 1 540 ? 22.933 8.258 -34.893 1.00 92.50 540 THR A C 1
ATOM 4232 O O . THR A 1 540 ? 21.841 7.958 -35.375 1.00 92.50 540 THR A O 1
ATOM 4235 N N . PHE A 1 541 ? 23.047 8.613 -33.612 1.00 89.94 541 PHE A N 1
ATOM 4236 C CA . PHE A 1 541 ? 21.895 8.805 -32.733 1.00 89.94 541 PHE A CA 1
ATOM 4237 C C . PHE A 1 541 ? 21.338 10.219 -32.919 1.00 89.94 541 PHE A C 1
ATOM 4239 O O . PHE A 1 541 ? 21.953 11.209 -32.515 1.00 89.94 541 PHE A O 1
ATOM 4246 N N . LYS A 1 542 ? 20.171 10.313 -33.552 1.00 91.12 542 LYS A N 1
ATOM 4247 C CA . LYS A 1 542 ? 19.517 11.564 -33.927 1.00 91.12 542 LYS A CA 1
ATOM 4248 C C . LYS A 1 542 ? 18.387 11.899 -32.956 1.00 91.12 542 LYS A C 1
ATOM 4250 O O . LYS A 1 542 ? 17.497 11.086 -32.733 1.00 91.12 542 LYS A O 1
ATOM 4255 N N . LEU A 1 543 ? 18.411 13.115 -32.426 1.00 89.12 543 LEU A N 1
ATOM 4256 C CA . LEU A 1 543 ? 17.344 13.757 -31.659 1.00 89.12 543 LEU A CA 1
ATOM 4257 C C . LEU A 1 543 ? 16.496 14.636 -32.583 1.00 89.12 543 LEU A C 1
ATOM 4259 O O . LEU A 1 543 ? 17.045 15.274 -33.481 1.00 89.12 543 LEU A O 1
ATOM 4263 N N . GLN A 1 544 ? 15.195 14.740 -32.321 1.00 88.69 544 GLN A N 1
ATOM 4264 C CA . GLN A 1 544 ? 14.302 15.693 -32.990 1.00 88.69 544 GLN A CA 1
ATOM 4265 C C . GLN A 1 544 ? 13.299 16.267 -31.985 1.00 88.69 544 GLN A C 1
ATOM 4267 O O . GLN A 1 544 ? 12.691 15.516 -31.227 1.00 88.69 544 GLN A O 1
ATOM 4272 N N . ASN A 1 545 ? 13.120 17.590 -31.963 1.00 87.31 545 ASN A N 1
ATOM 4273 C CA . ASN A 1 545 ? 12.131 18.246 -31.107 1.00 87.31 545 ASN A CA 1
ATOM 4274 C C . ASN A 1 545 ? 10.843 18.538 -31.892 1.00 87.31 545 ASN A C 1
ATOM 4276 O O . ASN A 1 545 ? 10.746 19.543 -32.588 1.00 87.31 545 ASN A O 1
ATOM 4280 N N . ALA A 1 546 ? 9.838 17.674 -31.758 1.00 82.81 546 ALA A N 1
ATOM 4281 C CA . ALA A 1 546 ? 8.489 17.880 -32.293 1.00 82.81 546 ALA A CA 1
ATOM 4282 C C . ALA A 1 546 ? 7.536 18.580 -31.294 1.00 82.81 546 ALA A C 1
ATOM 4284 O O . ALA A 1 546 ? 6.320 18.564 -31.490 1.00 82.81 546 ALA A O 1
ATOM 4285 N N . GLY A 1 547 ? 8.067 19.143 -30.202 1.00 75.44 547 GLY A N 1
ATOM 4286 C CA . GLY A 1 547 ? 7.320 19.926 -29.216 1.00 75.44 547 GLY A CA 1
ATOM 4287 C C . GLY A 1 547 ? 7.212 21.409 -29.576 1.00 75.44 547 GLY A C 1
ATOM 4288 O O . GLY A 1 547 ? 7.745 21.866 -30.584 1.00 75.44 547 GLY A O 1
ATOM 4289 N N . ASP A 1 548 ? 6.521 22.163 -28.723 1.00 78.56 548 ASP A N 1
ATOM 4290 C CA . ASP A 1 548 ? 6.316 23.613 -28.815 1.00 78.56 548 ASP A CA 1
ATOM 4291 C C . ASP A 1 548 ? 7.255 24.436 -27.906 1.00 78.56 548 ASP A C 1
ATOM 4293 O O . ASP A 1 548 ? 7.383 25.647 -28.098 1.00 78.56 548 ASP A O 1
ATOM 4297 N N . GLU A 1 549 ? 7.972 23.795 -26.974 1.00 76.00 549 GLU A N 1
ATOM 4298 C CA . GLU A 1 549 ? 8.997 24.424 -26.124 1.00 76.00 549 GLU A CA 1
ATOM 4299 C C . GLU A 1 549 ? 10.445 24.012 -26.502 1.00 76.00 549 GLU A C 1
ATOM 4301 O O . GLU A 1 549 ? 10.677 22.886 -26.956 1.00 76.00 549 GLU A O 1
ATOM 4306 N N . PRO A 1 550 ? 11.461 24.876 -26.277 1.00 76.12 550 PRO A N 1
ATOM 4307 C CA . PRO A 1 550 ? 12.869 24.544 -26.521 1.00 76.12 550 PRO A CA 1
ATOM 4308 C C . PRO A 1 550 ? 13.422 23.513 -25.530 1.00 76.12 550 PRO A C 1
ATOM 4310 O O . PRO A 1 550 ? 13.442 23.732 -24.313 1.00 76.12 550 PRO A O 1
ATOM 4313 N N . VAL A 1 551 ? 13.955 22.403 -26.041 1.00 76.19 551 VAL A N 1
ATOM 4314 C CA . VAL A 1 551 ? 14.434 21.288 -25.216 1.00 76.19 551 VAL A CA 1
ATOM 4315 C C . VAL A 1 551 ? 15.930 21.413 -24.929 1.00 76.19 551 VAL A C 1
ATOM 4317 O O . VAL A 1 551 ? 16.737 21.599 -25.835 1.00 76.19 551 VAL A O 1
ATOM 4320 N N . LYS A 1 552 ? 16.324 21.277 -23.655 1.00 78.00 552 LYS A N 1
ATOM 4321 C CA . LYS A 1 552 ? 17.727 21.399 -23.218 1.00 78.00 552 LYS A CA 1
ATOM 4322 C C . LYS A 1 552 ? 18.322 20.050 -22.823 1.00 78.00 552 LYS A C 1
ATOM 4324 O O . LYS A 1 552 ? 17.851 19.383 -21.898 1.00 78.00 552 LYS A O 1
ATOM 4329 N N . VAL A 1 553 ? 19.378 19.671 -23.536 1.00 76.12 553 VAL A N 1
ATOM 4330 C CA . VAL A 1 553 ? 20.058 18.374 -23.466 1.00 76.12 553 VAL A CA 1
ATOM 4331 C C . VAL A 1 553 ? 21.496 18.601 -23.009 1.00 76.12 553 VAL A C 1
ATOM 4333 O O . VAL A 1 553 ? 22.179 19.480 -23.526 1.00 76.12 553 VAL A O 1
ATOM 4336 N N . ARG A 1 554 ? 21.973 17.840 -22.021 1.00 76.12 554 ARG A N 1
ATOM 4337 C CA . ARG A 1 554 ? 23.357 17.938 -21.528 1.00 76.12 554 ARG A CA 1
ATOM 4338 C C . ARG A 1 554 ? 24.145 16.728 -22.015 1.00 76.12 554 ARG A C 1
ATOM 4340 O O . ARG A 1 554 ? 23.728 15.605 -21.758 1.00 76.12 554 ARG A O 1
ATOM 4347 N N . LEU A 1 555 ? 25.235 16.961 -22.742 1.00 76.31 555 LEU A N 1
ATOM 4348 C CA . LEU A 1 555 ? 25.978 15.932 -23.470 1.00 76.31 555 LEU A CA 1
ATOM 4349 C C . LEU A 1 555 ? 27.454 15.891 -23.063 1.00 76.31 555 LEU A C 1
ATOM 4351 O O . LEU A 1 555 ? 28.121 16.927 -23.003 1.00 76.31 555 LEU A O 1
ATOM 4355 N N . GLY A 1 556 ? 27.976 14.674 -22.895 1.00 67.94 556 GLY A N 1
ATOM 4356 C CA . GLY A 1 556 ? 29.405 14.392 -22.796 1.00 67.94 556 GLY A CA 1
ATOM 4357 C C . GLY A 1 556 ? 29.968 14.281 -21.375 1.00 67.94 556 GLY A C 1
ATOM 4358 O O . GLY A 1 556 ? 29.394 14.737 -20.385 1.00 67.94 556 GLY A O 1
ATOM 4359 N N . HIS A 1 557 ? 31.154 13.674 -21.305 1.00 66.31 557 HIS A N 1
ATOM 4360 C CA . HIS A 1 557 ? 31.940 13.447 -20.089 1.00 66.31 557 HIS A CA 1
ATOM 4361 C C . HIS A 1 557 ? 31.152 12.799 -18.935 1.00 66.31 557 HIS A C 1
ATOM 4363 O O . HIS A 1 557 ? 30.842 11.614 -19.020 1.00 66.31 557 HIS A O 1
ATOM 4369 N N . ASP A 1 558 ? 30.858 13.529 -17.853 1.00 59.00 558 ASP A N 1
ATOM 4370 C CA . ASP A 1 558 ? 30.201 12.976 -16.661 1.00 59.00 558 ASP A CA 1
ATOM 4371 C C . ASP A 1 558 ? 28.691 13.281 -16.608 1.00 59.00 558 ASP A C 1
ATOM 4373 O O . ASP A 1 558 ? 28.062 13.134 -15.559 1.00 59.00 558 ASP A O 1
ATOM 4377 N N . SER A 1 559 ? 28.085 13.744 -17.705 1.00 53.41 559 SER A N 1
ATOM 4378 C CA . SER A 1 559 ? 26.666 14.115 -17.733 1.00 53.41 559 SER A CA 1
ATOM 4379 C C . SER A 1 559 ? 26.103 14.093 -19.151 1.00 53.41 559 SER A C 1
ATOM 4381 O O . SER A 1 559 ? 26.420 14.963 -19.959 1.00 53.41 559 SER A O 1
ATOM 4383 N N . GLY A 1 560 ? 25.233 13.126 -19.439 1.00 58.91 560 GLY A N 1
ATOM 4384 C CA . GLY A 1 560 ? 24.907 12.779 -20.820 1.00 58.91 560 GLY A CA 1
ATOM 4385 C C . GLY A 1 560 ? 25.744 11.584 -21.239 1.00 58.91 560 GLY A C 1
ATOM 4386 O O . GLY A 1 560 ? 26.812 11.753 -21.822 1.00 58.91 560 GLY A O 1
ATOM 4387 N N . GLY A 1 561 ? 25.268 10.392 -20.886 1.00 72.62 561 GLY A N 1
ATOM 4388 C CA . GLY A 1 561 ? 25.871 9.117 -21.250 1.00 72.62 561 GLY A CA 1
ATOM 4389 C C . GLY A 1 561 ? 24.903 8.290 -22.086 1.00 72.62 561 GLY A C 1
ATOM 4390 O O . GLY A 1 561 ? 23.691 8.308 -21.858 1.00 72.62 561 GLY A O 1
ATOM 4391 N N . PHE A 1 562 ? 25.439 7.544 -23.046 1.00 81.69 562 PHE A N 1
ATOM 4392 C CA . PHE A 1 562 ? 24.689 6.453 -23.651 1.00 81.69 562 PHE A CA 1
ATOM 4393 C C . PHE A 1 562 ? 24.568 5.275 -22.669 1.00 81.69 562 PHE A C 1
ATOM 4395 O O . PHE A 1 562 ? 25.446 5.064 -21.836 1.00 81.69 562 PHE A O 1
ATOM 4402 N N . GLU A 1 563 ? 23.501 4.489 -22.787 1.00 81.31 563 GLU A N 1
ATOM 4403 C CA . GLU A 1 563 ? 23.431 3.092 -22.357 1.00 81.31 563 GLU A CA 1
ATOM 4404 C C . GLU A 1 563 ? 23.103 2.259 -23.596 1.00 81.31 563 GLU A C 1
ATOM 4406 O O . GLU A 1 563 ? 22.079 2.481 -24.247 1.00 81.31 563 GLU A O 1
ATOM 4411 N N . PHE A 1 564 ? 23.973 1.308 -23.922 1.00 84.38 564 PHE A N 1
ATOM 4412 C CA . PHE A 1 564 ? 23.742 0.339 -24.988 1.00 84.38 564 PHE A CA 1
ATOM 4413 C C . PHE A 1 564 ? 23.185 -0.960 -24.401 1.00 84.38 564 PHE A C 1
ATOM 4415 O O . PHE A 1 564 ? 23.591 -1.378 -23.314 1.00 84.38 564 PHE A O 1
ATOM 4422 N N . VAL A 1 565 ? 22.295 -1.625 -25.135 1.00 81.25 565 VAL A N 1
ATOM 4423 C CA . VAL A 1 565 ? 21.915 -3.025 -24.909 1.00 81.25 565 VAL A CA 1
ATOM 4424 C C . VAL A 1 565 ? 21.914 -3.736 -26.257 1.00 81.25 565 VAL A C 1
ATOM 4426 O O . VAL A 1 565 ? 21.108 -3.406 -27.123 1.00 81.25 565 VAL A O 1
ATOM 4429 N N . LEU A 1 566 ? 22.825 -4.694 -26.427 1.00 81.62 566 LEU A N 1
ATOM 4430 C CA . LEU A 1 566 ? 22.926 -5.523 -27.627 1.00 81.62 566 LEU A CA 1
ATOM 4431 C C . LEU A 1 566 ? 22.180 -6.845 -27.393 1.00 81.62 566 LEU A C 1
ATOM 4433 O O . LEU A 1 566 ? 22.402 -7.509 -26.379 1.00 81.62 566 LEU A O 1
ATOM 4437 N N . ALA A 1 567 ? 21.315 -7.229 -28.327 1.00 79.06 567 ALA A N 1
ATOM 4438 C CA . ALA A 1 567 ? 20.618 -8.512 -28.347 1.00 79.06 567 ALA A CA 1
ATOM 4439 C C . ALA A 1 567 ? 21.082 -9.348 -29.551 1.00 79.06 567 ALA A C 1
ATOM 4441 O O . ALA A 1 567 ? 21.281 -8.803 -30.631 1.00 79.06 567 ALA A O 1
ATOM 4442 N N . GLY A 1 568 ? 21.265 -10.653 -29.344 1.00 79.94 568 GLY A N 1
ATOM 4443 C CA . GLY A 1 568 ? 21.773 -11.628 -30.320 1.00 79.94 568 GLY A CA 1
ATOM 4444 C C . GLY A 1 568 ? 22.466 -12.787 -29.593 1.00 79.94 568 GLY A C 1
ATOM 4445 O O . GLY A 1 568 ? 22.850 -12.633 -28.431 1.00 79.94 568 GLY A O 1
ATOM 4446 N N . GLU A 1 569 ? 22.604 -13.955 -30.227 1.00 78.00 569 GLU A N 1
ATOM 4447 C CA . GLU A 1 569 ? 23.042 -15.192 -29.545 1.00 78.00 569 GLU A CA 1
ATOM 4448 C C . GLU A 1 569 ? 24.451 -15.071 -28.929 1.00 78.00 569 GLU A C 1
ATOM 4450 O O . GLU A 1 569 ? 24.671 -15.450 -27.776 1.00 78.00 569 GLU A O 1
ATOM 4455 N N . GLY A 1 570 ? 25.376 -14.422 -29.642 1.00 81.81 570 GLY A N 1
ATOM 4456 C CA . GLY A 1 570 ? 26.739 -14.167 -29.180 1.00 81.81 570 GLY A CA 1
ATOM 4457 C C . GLY A 1 570 ? 26.939 -12.880 -28.363 1.00 81.81 570 GLY A C 1
ATOM 4458 O O . GLY A 1 570 ? 28.093 -12.477 -28.199 1.00 81.81 570 GLY A O 1
ATOM 4459 N N . ALA A 1 571 ? 25.890 -12.200 -27.879 1.00 85.81 571 ALA A N 1
ATOM 4460 C CA . ALA A 1 571 ? 26.017 -10.902 -27.198 1.00 85.81 571 ALA A CA 1
ATOM 4461 C C . ALA A 1 571 ? 26.504 -11.025 -25.734 1.00 85.81 571 ALA A C 1
ATOM 4463 O O . ALA A 1 571 ? 25.808 -11.565 -24.873 1.00 85.81 571 ALA A O 1
ATOM 4464 N N . GLU A 1 572 ? 27.673 -10.462 -25.403 1.00 86.19 572 GLU A N 1
ATOM 4465 C CA . GLU A 1 572 ? 28.217 -10.437 -24.030 1.00 86.19 572 GLU A CA 1
ATOM 4466 C C . GLU A 1 572 ? 28.590 -9.009 -23.573 1.00 86.19 572 GLU A C 1
ATOM 4468 O O . GLU A 1 572 ? 29.226 -8.238 -24.290 1.00 86.19 572 GLU A O 1
ATOM 4473 N N . HIS A 1 573 ? 28.235 -8.669 -22.326 1.00 88.19 573 HIS A N 1
ATOM 4474 C CA . HIS A 1 573 ? 28.415 -7.337 -21.724 1.00 88.19 573 HIS A CA 1
ATOM 4475 C C . HIS A 1 573 ? 29.427 -7.332 -20.562 1.00 88.19 573 HIS A C 1
ATOM 4477 O O . HIS A 1 573 ? 29.373 -8.203 -19.690 1.00 88.19 573 HIS A O 1
ATOM 4483 N N . ILE A 1 574 ? 30.324 -6.348 -20.454 1.00 82.50 574 ILE A N 1
ATOM 4484 C CA . ILE A 1 574 ? 31.238 -6.232 -19.305 1.00 82.50 574 ILE A CA 1
ATOM 4485 C C . ILE A 1 574 ? 31.384 -4.807 -18.769 1.00 82.50 574 ILE A C 1
ATOM 4487 O O . ILE A 1 574 ? 31.666 -3.866 -19.503 1.00 82.50 574 ILE A O 1
ATOM 4491 N N . ARG A 1 575 ? 31.281 -4.686 -17.439 1.00 82.88 575 ARG A N 1
ATOM 4492 C CA . ARG A 1 575 ? 31.522 -3.453 -16.686 1.00 82.88 575 ARG A CA 1
ATOM 4493 C C . ARG A 1 575 ? 32.934 -3.441 -16.099 1.00 82.88 575 ARG A C 1
ATOM 4495 O O . ARG A 1 575 ? 33.238 -4.165 -15.149 1.00 82.88 575 ARG A O 1
ATOM 4502 N N . ILE A 1 576 ? 33.777 -2.596 -16.673 1.00 82.25 576 ILE A N 1
ATOM 4503 C CA . ILE A 1 576 ? 35.145 -2.279 -16.268 1.00 82.25 576 ILE A CA 1
ATOM 4504 C C . ILE A 1 576 ? 35.098 -1.185 -15.196 1.00 82.25 576 ILE A C 1
ATOM 4506 O O . ILE A 1 576 ? 34.418 -0.175 -15.366 1.00 82.25 576 ILE A O 1
ATOM 4510 N N . ARG A 1 577 ? 35.852 -1.338 -14.101 1.00 77.19 577 ARG A N 1
ATOM 4511 C CA . ARG A 1 577 ? 36.107 -0.239 -13.151 1.00 77.19 577 ARG A CA 1
ATOM 4512 C C . ARG A 1 577 ? 37.458 0.410 -13.458 1.00 77.19 577 ARG A C 1
ATOM 4514 O O . ARG A 1 577 ? 38.433 -0.297 -13.700 1.00 77.19 577 ARG A O 1
ATOM 4521 N N . ARG A 1 578 ? 37.522 1.743 -13.431 1.00 72.38 578 ARG A N 1
ATOM 4522 C CA . ARG A 1 578 ? 38.736 2.548 -13.661 1.00 72.38 578 ARG A CA 1
ATOM 4523 C C . ARG A 1 578 ? 38.918 3.585 -12.540 1.00 72.38 578 ARG A C 1
ATOM 4525 O O . ARG A 1 578 ? 37.921 4.016 -11.960 1.00 72.38 578 ARG A O 1
ATOM 4532 N N . PRO A 1 579 ? 40.153 4.028 -12.241 1.00 70.44 579 PRO A N 1
ATOM 4533 C CA . PRO A 1 579 ? 40.378 5.257 -11.480 1.00 70.44 579 PRO A CA 1
ATOM 4534 C C . PRO A 1 579 ? 39.718 6.460 -12.174 1.00 70.44 579 PRO A C 1
ATOM 4536 O O . PRO A 1 579 ? 39.615 6.485 -13.400 1.00 70.44 579 PRO A O 1
ATOM 4539 N N . PHE A 1 580 ? 39.283 7.458 -11.404 1.00 68.12 580 PHE A N 1
ATOM 4540 C CA . PHE A 1 580 ? 38.677 8.690 -11.919 1.00 68.12 580 PHE A CA 1
ATOM 4541 C C . PHE A 1 580 ? 39.004 9.884 -11.009 1.00 68.12 580 PHE A C 1
ATOM 4543 O O . PHE A 1 580 ? 39.309 9.701 -9.830 1.00 68.12 580 PHE A O 1
ATOM 4550 N N . ALA A 1 581 ? 38.964 11.098 -11.562 1.00 66.25 581 ALA A N 1
ATOM 4551 C CA . ALA A 1 581 ? 39.178 12.338 -10.815 1.00 66.25 581 ALA A CA 1
ATOM 4552 C C . ALA A 1 581 ? 37.910 12.761 -10.051 1.00 66.25 581 ALA A C 1
ATOM 4554 O O . ALA A 1 581 ? 36.791 12.448 -10.460 1.00 66.25 581 ALA A O 1
ATOM 4555 N N . ALA A 1 582 ? 38.073 13.496 -8.948 1.00 61.81 582 ALA A N 1
ATOM 4556 C CA . ALA A 1 582 ? 36.938 13.921 -8.129 1.00 61.81 582 ALA A CA 1
ATOM 4557 C C . ALA A 1 582 ? 36.054 14.960 -8.847 1.00 61.81 582 ALA A C 1
ATOM 4559 O O . ALA A 1 582 ? 34.827 14.891 -8.752 1.00 61.81 582 ALA A O 1
ATOM 4560 N N . ASP A 1 583 ? 36.668 15.875 -9.599 1.00 69.31 583 ASP A N 1
ATOM 4561 C CA . ASP A 1 583 ? 36.038 17.068 -10.178 1.00 69.31 583 ASP A CA 1
ATOM 4562 C C . ASP A 1 583 ? 35.039 16.723 -11.289 1.00 69.31 583 ASP A C 1
ATOM 4564 O O . ASP A 1 583 ? 35.378 16.000 -12.222 1.00 69.31 583 ASP A O 1
ATOM 4568 N N . LEU A 1 584 ? 33.798 17.206 -11.172 1.00 64.56 584 LEU A N 1
ATOM 4569 C CA . LEU A 1 584 ? 32.662 16.830 -12.024 1.00 64.56 584 LEU A CA 1
ATOM 4570 C C . LEU A 1 584 ? 32.622 17.633 -13.334 1.00 64.56 584 LEU A C 1
ATOM 4572 O O . LEU A 1 584 ? 32.356 18.835 -13.309 1.00 64.56 584 LEU A O 1
ATOM 4576 N N . ASN A 1 585 ? 32.809 16.967 -14.477 1.00 69.75 585 ASN A N 1
ATOM 4577 C CA . ASN A 1 585 ? 32.695 17.604 -15.791 1.00 69.75 585 ASN A CA 1
ATOM 4578 C C . ASN A 1 585 ? 31.254 17.508 -16.325 1.00 69.75 585 ASN A C 1
ATOM 4580 O O . ASN A 1 585 ? 30.852 16.477 -16.861 1.00 69.75 585 ASN A O 1
ATOM 4584 N N . LEU A 1 586 ? 30.501 18.607 -16.198 1.00 62.31 586 LEU A N 1
ATOM 4585 C CA . LEU A 1 586 ? 29.090 18.727 -16.599 1.00 62.31 586 LEU A CA 1
ATOM 4586 C C . LEU A 1 586 ? 28.848 18.883 -18.121 1.00 62.31 586 LEU A C 1
ATOM 4588 O O . LEU A 1 586 ? 27.778 19.346 -18.527 1.00 62.31 586 LEU A O 1
ATOM 4592 N N . GLY A 1 587 ? 29.816 18.494 -18.957 1.00 72.19 587 GLY A N 1
ATOM 4593 C CA . GLY A 1 587 ? 29.654 18.415 -20.408 1.00 72.19 587 GLY A CA 1
ATOM 4594 C C . GLY A 1 587 ? 29.259 19.745 -21.058 1.00 72.19 587 GLY A C 1
ATOM 4595 O O . GLY A 1 587 ? 29.548 20.829 -20.548 1.00 72.19 587 GLY A O 1
ATOM 4596 N N . SER A 1 588 ? 28.589 19.659 -22.205 1.00 77.50 588 SER A N 1
ATOM 4597 C CA . SER A 1 588 ? 28.020 20.809 -22.917 1.00 77.50 588 SER A CA 1
ATOM 4598 C C . SER A 1 588 ? 26.496 20.801 -22.841 1.00 77.50 588 SER A C 1
ATOM 4600 O O . SER A 1 588 ? 25.867 19.751 -22.960 1.00 77.50 588 SER A O 1
ATOM 4602 N N . LEU A 1 589 ? 25.891 21.976 -22.645 1.00 79.12 589 LEU A N 1
ATOM 4603 C CA . LEU A 1 589 ? 24.440 22.148 -22.694 1.00 79.12 589 LEU A CA 1
ATOM 4604 C C . LEU A 1 589 ? 24.026 22.568 -24.109 1.00 79.12 589 LEU A C 1
ATOM 4606 O O . LEU A 1 589 ? 24.317 23.681 -24.540 1.00 79.12 589 LEU A O 1
ATOM 4610 N N . VAL A 1 590 ? 23.337 21.673 -24.805 1.00 84.56 590 VAL A N 1
ATOM 4611 C CA . VAL A 1 590 ? 22.718 21.892 -26.113 1.00 84.56 590 VAL A CA 1
ATOM 4612 C C . VAL A 1 590 ? 21.264 22.317 -25.901 1.00 84.56 590 VAL A C 1
ATOM 4614 O O . VAL A 1 590 ? 20.585 21.804 -25.010 1.00 84.56 590 VAL A O 1
ATOM 4617 N N . THR A 1 591 ? 20.782 23.258 -26.709 1.00 85.75 591 THR A N 1
ATOM 4618 C CA . THR A 1 591 ? 19.344 23.542 -26.851 1.00 85.75 591 THR A CA 1
ATOM 4619 C C . THR A 1 591 ? 18.919 23.077 -28.240 1.00 85.75 591 THR A C 1
ATOM 4621 O O . THR A 1 591 ? 19.692 23.233 -29.180 1.00 85.75 591 THR A O 1
ATOM 4624 N N . ILE A 1 592 ? 17.740 22.467 -28.336 1.00 85.81 592 ILE A N 1
ATOM 4625 C CA . ILE A 1 592 ? 17.107 22.018 -29.576 1.00 85.81 592 ILE A CA 1
ATOM 4626 C C . ILE A 1 592 ? 15.773 22.761 -29.647 1.00 85.81 592 ILE A C 1
ATOM 4628 O O . ILE A 1 592 ? 14.871 22.493 -28.843 1.00 85.81 592 ILE A O 1
ATOM 4632 N N . GLU A 1 593 ? 15.666 23.746 -30.534 1.00 89.25 593 GLU A N 1
ATOM 4633 C CA . GLU A 1 593 ? 14.459 24.568 -30.657 1.00 89.25 593 GLU A CA 1
ATOM 4634 C C . GLU A 1 593 ? 13.295 23.757 -31.280 1.00 89.25 593 GLU A C 1
ATOM 4636 O O . GLU A 1 593 ? 13.517 22.680 -31.843 1.00 89.25 593 GLU A O 1
ATOM 4641 N N . PRO A 1 594 ? 12.032 24.209 -31.163 1.00 88.50 594 PRO A N 1
ATOM 4642 C CA . PRO A 1 594 ? 10.887 23.564 -31.808 1.00 88.50 594 PRO A CA 1
ATOM 4643 C C . PRO A 1 594 ? 11.091 23.340 -33.316 1.00 88.50 594 PRO A C 1
ATOM 4645 O O . PRO A 1 594 ? 11.311 24.283 -34.076 1.00 88.50 594 PRO A O 1
ATOM 4648 N N . GLY A 1 595 ? 10.998 22.083 -33.753 1.00 87.00 595 GLY A N 1
ATOM 4649 C CA . GLY A 1 595 ? 11.235 21.646 -35.131 1.00 87.00 595 GLY A CA 1
ATOM 4650 C C . GLY A 1 595 ? 12.695 21.328 -35.483 1.00 87.00 595 GLY A C 1
ATOM 4651 O O . GLY A 1 595 ? 12.938 20.825 -36.579 1.00 87.00 595 GLY A O 1
ATOM 4652 N N . GLU A 1 596 ? 13.660 21.585 -34.594 1.00 93.19 596 GLU A N 1
ATOM 4653 C CA . GLU A 1 596 ? 15.078 21.294 -34.842 1.00 93.19 596 GLU A CA 1
ATOM 4654 C C . GLU A 1 596 ? 15.476 19.843 -34.525 1.00 93.19 596 GLU A C 1
ATOM 4656 O O . GLU A 1 596 ? 14.774 19.079 -33.852 1.00 93.19 596 GLU A O 1
ATOM 4661 N N . GLU A 1 597 ? 16.657 19.471 -35.019 1.00 92.19 597 GLU A N 1
ATOM 4662 C CA . GLU A 1 597 ? 17.245 18.139 -34.920 1.00 92.19 597 GLU A CA 1
ATOM 4663 C C . GLU A 1 597 ? 18.703 18.233 -34.448 1.00 92.19 597 GLU A C 1
ATOM 4665 O O . GLU A 1 597 ? 19.401 19.201 -34.753 1.00 92.19 597 GLU A O 1
ATOM 4670 N N . TYR A 1 598 ? 19.191 17.221 -33.726 1.00 91.88 598 TYR A N 1
ATOM 4671 C CA . TYR A 1 598 ? 20.579 17.174 -33.256 1.00 91.88 598 TYR A CA 1
ATOM 4672 C C . TYR A 1 598 ? 21.150 15.755 -33.332 1.00 91.88 598 TYR A C 1
ATOM 4674 O O . TYR A 1 598 ? 20.588 14.825 -32.757 1.00 91.88 598 TYR A O 1
ATOM 4682 N N . SER A 1 599 ? 22.282 15.589 -34.015 1.00 92.31 599 SER A N 1
ATOM 4683 C CA . SER A 1 599 ? 22.899 14.283 -34.286 1.00 92.31 599 SER A CA 1
ATOM 4684 C C . SER A 1 599 ? 24.148 14.044 -33.439 1.00 92.31 599 SER A C 1
ATOM 4686 O O . SER A 1 599 ? 24.986 14.934 -33.295 1.00 92.31 599 SER A O 1
ATOM 4688 N N . ILE A 1 600 ? 24.290 12.827 -32.909 1.00 90.19 600 ILE A N 1
ATOM 4689 C CA . ILE A 1 600 ? 25.421 12.391 -32.082 1.00 90.19 600 ILE A CA 1
ATOM 4690 C C . ILE A 1 600 ? 26.004 11.100 -32.686 1.00 90.19 600 ILE A C 1
ATOM 4692 O O . ILE A 1 600 ? 25.288 10.097 -32.721 1.00 90.19 600 ILE A O 1
ATOM 4696 N N . PRO A 1 601 ? 27.270 11.082 -33.141 1.00 91.38 601 PRO A N 1
ATOM 4697 C CA . PRO A 1 601 ? 27.897 9.866 -33.652 1.00 91.38 601 PRO A CA 1
ATOM 4698 C C . PRO A 1 601 ? 28.217 8.876 -32.522 1.00 91.38 601 PRO A C 1
ATOM 4700 O O . PRO A 1 601 ? 28.546 9.268 -31.398 1.00 91.38 601 PRO A O 1
ATOM 4703 N N . ILE A 1 602 ? 28.152 7.585 -32.837 1.00 90.50 602 ILE A N 1
ATOM 4704 C CA . ILE A 1 602 ? 28.544 6.468 -31.975 1.00 90.50 602 ILE A CA 1
ATOM 4705 C C . ILE A 1 602 ? 29.574 5.636 -32.744 1.00 90.50 602 ILE A C 1
ATOM 4707 O O . ILE A 1 602 ? 29.218 4.875 -33.634 1.00 90.50 602 ILE A O 1
ATOM 4711 N N . GLU A 1 603 ? 30.850 5.780 -32.377 1.00 91.19 603 GLU A N 1
ATOM 4712 C CA . GLU A 1 603 ? 31.988 5.133 -33.061 1.00 91.19 603 GLU A CA 1
ATOM 4713 C C . GLU A 1 603 ? 32.344 3.736 -32.500 1.00 91.19 603 GLU A C 1
ATOM 4715 O O . GLU A 1 603 ? 33.163 3.007 -33.066 1.00 91.19 603 GLU A O 1
ATOM 4720 N N . SER A 1 604 ? 31.807 3.363 -31.331 1.00 91.81 604 SER A N 1
ATOM 4721 C CA . SER A 1 604 ? 32.080 2.068 -30.686 1.00 91.81 604 SER A CA 1
ATOM 4722 C C . SER A 1 604 ? 31.042 1.697 -29.629 1.00 91.81 604 SER A C 1
ATOM 4724 O O . SER A 1 604 ? 30.407 2.570 -29.038 1.00 91.81 604 SER A O 1
ATOM 4726 N N . LEU A 1 605 ? 30.932 0.403 -29.315 1.00 90.06 605 LEU A N 1
ATOM 4727 C CA . LEU A 1 605 ? 30.046 -0.116 -28.263 1.00 90.06 605 LEU A CA 1
ATOM 4728 C C . LEU A 1 605 ? 30.649 -0.033 -26.839 1.00 90.06 605 LEU A C 1
ATOM 4730 O O . LEU A 1 605 ? 30.426 -0.917 -26.006 1.00 90.06 605 LEU A O 1
ATOM 4734 N N . GLU A 1 606 ? 31.406 1.031 -26.542 1.00 88.56 606 GLU A N 1
ATOM 4735 C CA . GLU A 1 606 ? 31.820 1.409 -25.181 1.00 88.56 606 GLU A CA 1
ATOM 4736 C C . GLU A 1 606 ? 31.051 2.652 -24.709 1.00 88.56 606 GLU A C 1
ATOM 4738 O O . GLU A 1 606 ? 31.095 3.705 -25.338 1.00 88.56 606 GLU A O 1
ATOM 4743 N N . TYR A 1 607 ? 30.395 2.545 -23.553 1.00 84.94 607 TYR A N 1
ATOM 4744 C CA . TYR A 1 607 ? 29.782 3.665 -22.835 1.00 84.94 607 TYR A CA 1
ATOM 4745 C C . TYR A 1 607 ? 30.278 3.703 -21.382 1.00 84.94 607 TYR A C 1
ATOM 4747 O O . TYR A 1 607 ? 31.102 2.882 -20.974 1.00 84.94 607 TYR A O 1
ATOM 4755 N N . GLY A 1 608 ? 29.839 4.664 -20.566 1.00 75.06 608 GLY A N 1
ATOM 4756 C CA . GLY A 1 608 ? 30.259 4.706 -19.165 1.00 75.06 608 GLY A CA 1
ATOM 4757 C C . GLY A 1 608 ? 29.982 6.009 -18.427 1.00 75.06 608 GLY A C 1
ATOM 4758 O O . GLY A 1 608 ? 29.430 6.959 -18.971 1.00 75.06 608 GLY A O 1
ATOM 4759 N N . PHE A 1 609 ? 30.388 6.025 -17.158 1.00 69.31 609 PHE A N 1
ATOM 4760 C CA . PHE A 1 609 ? 30.266 7.154 -16.236 1.00 69.31 609 PHE A CA 1
ATOM 4761 C C . PHE A 1 609 ? 31.265 6.980 -15.083 1.00 69.31 609 PHE A C 1
ATOM 4763 O O . PHE A 1 609 ? 31.332 5.899 -14.493 1.00 69.31 609 PHE A O 1
ATOM 4770 N N . ARG A 1 610 ? 32.016 8.038 -14.739 1.00 68.31 610 ARG A N 1
ATOM 4771 C CA . ARG A 1 610 ? 32.874 8.190 -13.536 1.00 68.31 610 ARG A CA 1
ATOM 4772 C C . ARG A 1 610 ? 33.430 6.893 -12.937 1.00 68.31 610 ARG A C 1
ATOM 4774 O O . ARG A 1 610 ? 32.883 6.328 -11.989 1.00 68.31 610 ARG A O 1
ATOM 4781 N N . GLY A 1 611 ? 34.543 6.424 -13.496 1.00 68.88 611 GLY A N 1
ATOM 4782 C CA . GLY A 1 611 ? 35.239 5.230 -13.007 1.00 68.88 611 GLY A CA 1
ATOM 4783 C C . GLY A 1 611 ? 34.547 3.904 -13.335 1.00 68.88 611 GLY A C 1
ATOM 4784 O O . GLY A 1 611 ? 34.969 2.859 -12.840 1.00 68.88 611 GLY A O 1
ATOM 4785 N N . LYS A 1 612 ? 33.514 3.921 -14.182 1.00 75.56 612 LYS A N 1
ATOM 4786 C CA . LYS A 1 612 ? 32.920 2.745 -14.824 1.00 75.56 612 LYS A CA 1
ATOM 4787 C C . LYS A 1 612 ? 32.950 2.950 -16.337 1.00 75.56 612 LYS A C 1
ATOM 4789 O O . LYS A 1 612 ? 32.591 4.031 -16.802 1.00 75.56 612 LYS A O 1
ATOM 4794 N N . SER A 1 613 ? 33.344 1.926 -17.085 1.00 82.94 613 SER A N 1
ATOM 4795 C CA . SER A 1 613 ? 32.987 1.818 -18.499 1.00 82.94 613 SER A CA 1
ATOM 4796 C C . SER A 1 613 ? 32.367 0.457 -18.771 1.00 82.94 613 SER A C 1
ATOM 4798 O O . SER A 1 613 ? 32.752 -0.551 -18.179 1.00 82.94 613 SER A O 1
ATOM 4800 N N . ASP A 1 614 ? 31.358 0.455 -19.619 1.00 86.56 614 ASP A N 1
ATOM 4801 C CA . ASP A 1 614 ? 30.499 -0.668 -19.933 1.00 86.56 614 ASP A CA 1
ATOM 4802 C C . ASP A 1 614 ? 30.677 -0.946 -21.431 1.00 86.56 614 ASP A C 1
ATOM 4804 O O . ASP A 1 614 ? 30.535 -0.049 -22.263 1.00 86.56 614 ASP A O 1
ATOM 4808 N N . ARG A 1 615 ? 31.080 -2.174 -21.772 1.00 89.81 615 ARG A N 1
ATOM 4809 C CA . ARG A 1 615 ? 31.364 -2.609 -23.147 1.00 89.81 615 ARG A CA 1
ATOM 4810 C C . ARG A 1 615 ? 30.453 -3.755 -23.545 1.00 89.81 615 ARG A C 1
ATOM 4812 O O . ARG A 1 615 ? 30.278 -4.687 -22.757 1.00 89.81 615 ARG A O 1
ATOM 4819 N N . TRP A 1 616 ? 29.967 -3.727 -24.779 1.00 90.38 616 TRP A N 1
ATOM 4820 C CA . TRP A 1 616 ? 29.332 -4.876 -25.426 1.00 90.38 616 TRP A CA 1
ATOM 4821 C C . TRP A 1 616 ? 30.244 -5.490 -26.479 1.00 90.38 616 TRP A C 1
ATOM 4823 O O . TRP A 1 616 ? 31.064 -4.796 -27.073 1.00 90.38 616 TRP A O 1
ATOM 4833 N N . TYR A 1 617 ? 30.073 -6.789 -26.702 1.00 89.62 617 TYR A N 1
ATOM 4834 C CA . TYR A 1 617 ? 30.746 -7.559 -27.739 1.00 89.62 617 TYR A CA 1
ATOM 4835 C C . TYR A 1 617 ? 29.741 -8.493 -28.413 1.00 89.62 617 TYR A C 1
ATOM 4837 O O . TYR A 1 617 ? 28.954 -9.144 -27.722 1.00 89.62 617 TYR A O 1
ATOM 4845 N N . TRP A 1 618 ? 29.824 -8.606 -29.735 1.00 89.88 618 TRP A N 1
ATOM 4846 C CA . TRP A 1 618 ? 29.390 -9.796 -30.460 1.00 89.88 618 TRP A CA 1
ATOM 4847 C C . TRP A 1 618 ? 30.534 -10.817 -30.440 1.00 89.88 618 TRP A C 1
ATOM 4849 O O . TRP A 1 618 ? 31.691 -10.455 -30.645 1.00 89.88 618 TRP A O 1
ATOM 4859 N N . THR A 1 619 ? 30.229 -12.080 -30.137 1.00 89.56 619 THR A N 1
ATOM 4860 C CA . THR A 1 619 ? 31.245 -13.142 -29.961 1.00 89.56 619 THR A CA 1
ATOM 4861 C C . THR A 1 619 ? 31.101 -14.303 -30.949 1.00 89.56 619 THR A C 1
ATOM 4863 O O . THR A 1 619 ? 31.969 -15.174 -31.002 1.00 89.56 619 THR A O 1
ATOM 4866 N N . GLU A 1 620 ? 30.044 -14.289 -31.761 1.00 87.44 620 GLU A N 1
ATOM 4867 C CA . GLU A 1 620 ? 29.704 -15.258 -32.812 1.00 87.44 620 GLU A CA 1
ATOM 4868 C C . GLU A 1 620 ? 29.065 -14.501 -34.000 1.00 87.44 620 GLU A C 1
ATOM 4870 O O . GLU A 1 620 ? 28.506 -13.418 -33.773 1.00 87.44 620 GLU A O 1
ATOM 4875 N N . PRO A 1 621 ? 29.132 -15.021 -35.243 1.00 89.06 621 PRO A N 1
ATOM 4876 C CA . PRO A 1 621 ? 28.433 -14.433 -36.388 1.00 89.06 621 PRO A CA 1
ATOM 4877 C C . PRO A 1 621 ? 26.910 -14.542 -36.229 1.00 89.06 621 PRO A C 1
ATOM 4879 O O . PRO A 1 621 ? 26.421 -15.472 -35.589 1.00 89.06 621 PRO A O 1
ATOM 4882 N N . GLY A 1 622 ? 26.155 -13.624 -36.832 1.00 89.88 622 GLY A N 1
ATOM 4883 C CA . GLY A 1 622 ? 24.690 -13.645 -36.809 1.00 89.88 622 GLY A CA 1
ATOM 4884 C C . GLY A 1 622 ? 24.041 -12.265 -36.875 1.00 89.88 622 GLY A C 1
ATOM 4885 O O . GLY A 1 622 ? 24.710 -11.248 -37.056 1.00 89.88 622 GLY A O 1
ATOM 4886 N N . GLU A 1 623 ? 22.720 -12.245 -36.716 1.00 87.69 623 GLU A N 1
ATOM 4887 C CA . GLU A 1 623 ? 21.918 -11.024 -36.616 1.00 87.69 623 GLU A CA 1
ATOM 4888 C C . GLU A 1 623 ? 21.879 -10.503 -35.172 1.00 87.69 623 GLU A C 1
ATOM 4890 O O . GLU A 1 623 ? 21.702 -11.265 -34.216 1.00 87.69 623 GLU A O 1
ATOM 4895 N N . TYR A 1 624 ? 22.014 -9.186 -35.025 1.00 84.94 624 TYR A N 1
ATOM 4896 C CA . TYR A 1 624 ? 21.986 -8.477 -33.752 1.00 84.94 624 TYR A CA 1
ATOM 4897 C C . TYR A 1 624 ? 21.056 -7.259 -33.813 1.00 84.94 624 TYR A C 1
ATOM 4899 O O . TYR A 1 624 ? 20.861 -6.643 -34.859 1.00 84.94 624 TYR A O 1
ATOM 4907 N N . THR A 1 625 ? 20.521 -6.859 -32.661 1.00 79.25 625 THR A N 1
ATOM 4908 C CA . THR A 1 625 ? 19.736 -5.625 -32.502 1.00 79.25 625 THR A CA 1
ATOM 4909 C C . THR A 1 625 ? 20.345 -4.776 -31.394 1.00 79.25 625 THR A C 1
ATOM 4911 O O . THR A 1 625 ? 20.622 -5.280 -30.303 1.00 79.25 625 THR A O 1
ATOM 4914 N N . LEU A 1 626 ? 20.554 -3.484 -31.653 1.00 81.81 626 LEU A N 1
ATOM 4915 C CA . LEU A 1 626 ? 21.119 -2.546 -30.690 1.00 81.81 626 LEU A CA 1
ATOM 4916 C C . LEU A 1 626 ? 20.046 -1.569 -30.204 1.00 81.81 626 LEU A C 1
ATOM 4918 O O . LEU A 1 626 ? 19.593 -0.697 -30.944 1.00 81.81 626 LEU A O 1
ATOM 4922 N N . HIS A 1 627 ? 19.690 -1.657 -28.925 1.00 79.06 627 HIS A N 1
ATOM 4923 C CA . HIS A 1 627 ? 18.940 -0.601 -28.253 1.00 79.06 627 HIS A CA 1
ATOM 4924 C C . HIS A 1 627 ? 19.926 0.432 -27.700 1.00 79.06 627 HIS A C 1
ATOM 4926 O O . HIS A 1 627 ? 20.773 0.111 -26.861 1.00 79.06 627 HIS A O 1
ATOM 4932 N N . VAL A 1 628 ? 19.798 1.681 -28.140 1.00 80.88 628 VAL A N 1
ATOM 4933 C CA . VAL A 1 628 ? 20.573 2.815 -27.632 1.00 80.88 628 VAL A CA 1
ATOM 4934 C C . VAL A 1 628 ? 19.653 3.717 -26.827 1.00 80.88 628 VAL A C 1
ATOM 4936 O O . VAL A 1 628 ? 18.662 4.231 -27.338 1.00 80.88 628 VAL A O 1
ATOM 4939 N N . THR A 1 629 ? 19.997 3.961 -25.566 1.00 78.62 629 THR A N 1
ATOM 4940 C CA . THR A 1 629 ? 19.420 5.060 -24.786 1.00 78.62 629 THR A CA 1
ATOM 4941 C C . THR A 1 629 ? 20.449 6.168 -24.635 1.00 78.62 629 THR A C 1
ATOM 4943 O O . THR A 1 629 ? 21.546 5.904 -24.159 1.00 78.62 629 THR A O 1
ATOM 4946 N N . LEU A 1 630 ? 20.095 7.413 -24.939 1.00 81.75 630 LEU A N 1
ATOM 4947 C CA . LEU A 1 630 ? 20.843 8.587 -24.481 1.00 81.75 630 LEU A CA 1
ATOM 4948 C C . LEU A 1 630 ? 20.207 9.098 -23.184 1.00 81.75 630 LEU A C 1
ATOM 4950 O O . LEU A 1 630 ? 19.004 9.355 -23.176 1.00 81.75 630 LEU A O 1
ATOM 4954 N N . SER A 1 631 ? 20.987 9.262 -22.111 1.00 73.94 631 SER A N 1
ATOM 4955 C CA . SER A 1 631 ? 20.492 9.656 -20.779 1.00 73.94 631 SER A CA 1
ATOM 4956 C C . SER A 1 631 ? 21.297 10.820 -20.194 1.00 73.94 631 SER A C 1
ATOM 4958 O O . SER A 1 631 ? 22.523 10.747 -20.130 1.00 73.94 631 SER A O 1
ATOM 4960 N N . TRP A 1 632 ? 20.639 11.901 -19.757 1.00 71.88 632 TRP A N 1
ATOM 4961 C CA . TRP A 1 632 ? 21.314 13.107 -19.249 1.00 71.88 632 TRP A CA 1
ATOM 4962 C C . TRP A 1 632 ? 20.692 13.674 -17.967 1.00 71.88 632 TRP A C 1
ATOM 4964 O O . TRP A 1 632 ? 19.471 13.616 -17.785 1.00 71.88 632 TRP A O 1
ATOM 4974 N N . PRO A 1 633 ? 21.511 14.259 -17.069 1.00 59.31 633 PRO A N 1
ATOM 4975 C CA . PRO A 1 633 ? 21.025 14.841 -15.831 1.00 59.31 633 PRO A CA 1
ATOM 4976 C C . PRO A 1 633 ? 20.484 16.257 -16.037 1.00 59.31 633 PRO A C 1
ATOM 4978 O O . PRO A 1 633 ? 21.082 17.097 -16.714 1.00 59.31 633 PRO A O 1
ATOM 4981 N N . THR A 1 634 ? 19.375 16.543 -15.370 1.00 54.19 634 THR A N 1
ATOM 4982 C CA . THR A 1 634 ? 18.746 17.866 -15.338 1.00 54.19 634 THR A CA 1
ATOM 4983 C C . THR A 1 634 ? 19.491 18.840 -14.428 1.00 54.19 634 THR A C 1
ATOM 4985 O O . THR A 1 634 ? 19.896 18.466 -13.326 1.00 54.19 634 THR A O 1
ATOM 4988 N N . ASP A 1 635 ? 19.581 20.115 -14.812 1.00 46.97 635 ASP A N 1
ATOM 4989 C CA . ASP A 1 635 ? 20.130 21.146 -13.927 1.00 46.97 635 ASP A CA 1
ATOM 4990 C C . ASP A 1 635 ? 19.197 21.437 -12.738 1.00 46.97 635 ASP A C 1
ATOM 4992 O O . ASP A 1 635 ? 18.072 21.916 -12.922 1.00 46.97 635 ASP A O 1
ATOM 4996 N N . VAL A 1 636 ? 19.683 21.149 -11.520 1.00 34.28 636 VAL A N 1
ATOM 4997 C CA . VAL A 1 636 ? 19.630 21.979 -10.290 1.00 34.28 636 VAL A CA 1
ATOM 4998 C C . VAL A 1 636 ? 19.922 21.121 -9.038 1.00 34.28 636 VAL A C 1
ATOM 5000 O O . VAL A 1 636 ? 19.315 20.076 -8.816 1.00 34.28 636 VAL A O 1
ATOM 5003 N N . SER A 1 637 ? 20.850 21.605 -8.202 1.00 32.22 637 SER A N 1
ATOM 5004 C CA . SER A 1 637 ? 21.089 21.226 -6.790 1.00 32.22 637 SER A CA 1
ATOM 5005 C C . SER A 1 637 ? 21.074 19.731 -6.404 1.00 32.22 637 SER A C 1
ATOM 5007 O O . SER A 1 637 ? 20.411 19.314 -5.452 1.00 32.22 637 SER A O 1
ATOM 5009 N N . GLY A 1 638 ? 21.916 18.927 -7.061 1.00 37.25 638 GLY A N 1
ATOM 5010 C CA . GLY A 1 638 ? 22.367 17.639 -6.507 1.00 37.25 638 GLY A CA 1
ATOM 5011 C C . GLY A 1 638 ? 21.333 16.508 -6.526 1.00 37.25 638 GLY A C 1
ATOM 5012 O O . GLY A 1 638 ? 21.455 15.551 -5.763 1.00 37.25 638 GLY A O 1
ATOM 5013 N N . ILE A 1 639 ? 20.323 16.600 -7.392 1.00 35.44 639 ILE A N 1
ATOM 5014 C CA . ILE A 1 639 ? 19.416 15.495 -7.711 1.00 35.44 639 ILE A CA 1
ATOM 5015 C C . ILE A 1 639 ? 19.698 15.077 -9.153 1.00 35.44 639 ILE A C 1
ATOM 5017 O O . ILE A 1 639 ? 19.402 15.828 -10.078 1.00 35.44 639 ILE A O 1
ATOM 5021 N N . TYR A 1 640 ? 20.234 13.872 -9.356 1.00 38.69 640 TYR A N 1
ATOM 5022 C CA . TYR A 1 640 ? 20.359 13.282 -10.691 1.00 38.69 640 TYR A CA 1
ATOM 5023 C C . TYR A 1 640 ? 18.981 12.808 -11.176 1.00 38.69 640 TYR A C 1
ATOM 5025 O O . TYR A 1 640 ? 18.641 11.629 -11.103 1.00 38.69 640 TYR A O 1
ATOM 5033 N N . GLY A 1 641 ? 18.154 13.757 -11.618 1.00 43.38 641 GLY A N 1
ATOM 5034 C CA . GLY A 1 641 ? 16.996 13.470 -12.453 1.00 43.38 641 GLY A CA 1
ATOM 5035 C C . GLY A 1 641 ? 17.483 13.172 -13.864 1.00 43.38 641 GLY A C 1
ATOM 5036 O O . GLY A 1 641 ? 17.969 14.075 -14.538 1.00 43.38 641 GLY A O 1
ATOM 5037 N N . GLU A 1 642 ? 17.389 11.915 -14.292 1.00 53.44 642 GLU A N 1
ATOM 5038 C CA . GLU A 1 642 ? 17.705 11.527 -15.668 1.00 53.44 642 GLU A CA 1
ATOM 5039 C C . GLU A 1 642 ? 16.487 11.753 -16.572 1.00 53.44 642 GLU A C 1
ATOM 5041 O O . GLU A 1 642 ? 15.416 11.161 -16.359 1.00 53.44 642 GLU A O 1
ATOM 5046 N N . PHE A 1 643 ? 16.671 12.605 -17.578 1.00 59.94 643 PHE A N 1
ATOM 5047 C CA . PHE A 1 643 ? 15.938 12.521 -18.836 1.00 59.94 643 PHE A CA 1
ATOM 5048 C C . PHE A 1 643 ? 16.596 11.457 -19.714 1.00 59.94 643 PHE A C 1
ATOM 5050 O O . PHE A 1 643 ? 17.787 11.172 -19.567 1.00 59.94 643 PHE A O 1
ATOM 5057 N N . SER A 1 644 ? 15.828 10.849 -20.611 1.00 63.50 644 SER A N 1
ATOM 5058 C CA . SER A 1 644 ? 16.385 9.933 -21.606 1.00 63.50 644 SER A CA 1
ATOM 5059 C C . SER A 1 644 ? 15.472 9.788 -22.812 1.00 63.50 644 SER A C 1
ATOM 5061 O O . SER A 1 644 ? 14.257 9.893 -22.689 1.00 63.50 644 SER A O 1
ATOM 5063 N N . VAL A 1 645 ? 16.067 9.473 -23.957 1.00 66.25 645 VAL A N 1
ATOM 5064 C CA . VAL A 1 645 ? 15.375 8.982 -25.156 1.00 66.25 645 VAL A CA 1
ATOM 5065 C C . VAL A 1 645 ? 15.996 7.654 -25.566 1.00 66.25 645 VAL A C 1
ATOM 5067 O O . VAL A 1 645 ? 17.189 7.437 -25.358 1.00 66.25 645 VAL A O 1
ATOM 5070 N N . THR A 1 646 ? 15.190 6.761 -26.135 1.00 70.06 646 THR A N 1
ATOM 5071 C CA . THR A 1 646 ? 15.642 5.449 -26.618 1.00 70.06 646 THR A CA 1
ATOM 5072 C C . THR A 1 646 ? 15.320 5.319 -28.097 1.00 70.06 646 THR A C 1
ATOM 5074 O O . THR A 1 646 ? 14.199 5.618 -28.500 1.00 70.06 646 THR A O 1
ATOM 5077 N N . ALA A 1 647 ? 16.282 4.835 -28.873 1.00 69.69 647 ALA A N 1
ATOM 5078 C CA . ALA A 1 647 ? 16.085 4.363 -30.234 1.00 69.69 647 ALA A CA 1
ATOM 5079 C C . ALA A 1 647 ? 16.624 2.929 -30.349 1.00 69.69 647 ALA A C 1
ATOM 5081 O O . ALA A 1 647 ? 17.441 2.491 -29.537 1.00 69.69 647 ALA A O 1
ATOM 5082 N N . THR A 1 648 ? 16.148 2.189 -31.343 1.00 74.81 648 THR A N 1
ATOM 5083 C CA . THR A 1 648 ? 16.614 0.830 -31.649 1.00 74.81 648 THR A CA 1
ATOM 5084 C C . THR A 1 648 ? 17.118 0.824 -33.085 1.00 74.81 648 THR A C 1
ATOM 5086 O O . THR A 1 648 ? 16.559 1.544 -33.910 1.00 74.81 648 THR A O 1
ATOM 5089 N N . SER A 1 649 ? 18.182 0.076 -33.365 1.00 78.06 649 SER A N 1
ATOM 5090 C CA . SER A 1 649 ? 18.663 -0.132 -34.731 1.00 78.06 649 SER A CA 1
ATOM 5091 C C . SER A 1 649 ? 17.706 -1.030 -35.516 1.00 78.06 649 SER A C 1
ATOM 5093 O O . SER A 1 649 ? 16.980 -1.837 -34.932 1.00 78.06 649 SER A O 1
ATOM 5095 N N . ASP A 1 650 ? 17.801 -0.979 -36.840 1.00 75.44 650 ASP A N 1
ATOM 5096 C CA . ASP A 1 650 ? 17.469 -2.137 -37.671 1.00 75.44 650 ASP A CA 1
ATOM 5097 C C . ASP A 1 650 ? 18.472 -3.289 -37.407 1.00 75.44 650 ASP A C 1
ATOM 5099 O O . ASP A 1 650 ? 19.326 -3.207 -36.513 1.00 75.44 650 ASP A O 1
ATOM 5103 N N . THR A 1 651 ? 18.371 -4.397 -38.140 1.00 81.19 651 THR A N 1
ATOM 5104 C CA . THR A 1 651 ? 19.276 -5.544 -37.963 1.00 81.19 651 THR A CA 1
ATOM 5105 C C . THR A 1 651 ? 20.729 -5.171 -38.269 1.00 81.19 651 THR A C 1
ATOM 5107 O O . THR A 1 651 ? 21.043 -4.725 -39.369 1.00 81.19 651 THR A O 1
ATOM 5110 N N . LEU A 1 652 ? 21.627 -5.418 -37.313 1.00 84.44 652 LEU A N 1
ATOM 5111 C CA . LEU A 1 652 ? 23.075 -5.371 -37.513 1.00 84.44 652 LEU A CA 1
ATOM 5112 C C . LEU A 1 652 ? 23.571 -6.790 -37.817 1.00 84.44 652 LEU A C 1
ATOM 5114 O O . LEU A 1 652 ? 23.314 -7.714 -37.043 1.00 84.44 652 LEU A O 1
ATOM 5118 N N . THR A 1 653 ? 24.280 -6.975 -38.925 1.00 85.88 653 THR A N 1
ATOM 5119 C CA . THR A 1 653 ? 24.769 -8.287 -39.374 1.00 85.88 653 THR A CA 1
ATOM 5120 C C . THR A 1 653 ? 26.244 -8.442 -39.029 1.00 85.88 653 THR A C 1
ATOM 5122 O O . THR A 1 653 ? 27.069 -7.645 -39.467 1.00 85.88 653 THR A O 1
ATOM 5125 N N . VAL A 1 654 ? 26.605 -9.483 -38.280 1.00 85.56 654 VAL A N 1
ATOM 5126 C CA . VAL A 1 654 ? 28.003 -9.821 -37.980 1.00 85.56 654 VAL A CA 1
ATOM 5127 C C . VAL A 1 654 ? 28.410 -11.048 -38.791 1.00 85.56 654 VAL A C 1
ATOM 5129 O O . VAL A 1 654 ? 27.841 -12.126 -38.620 1.00 85.56 654 VAL A O 1
ATOM 5132 N N . LEU A 1 655 ? 29.405 -10.887 -39.658 1.00 86.19 655 LEU A N 1
ATOM 5133 C CA . LEU A 1 655 ? 29.968 -11.939 -40.502 1.00 86.19 655 LEU A CA 1
ATOM 5134 C C . LEU A 1 655 ? 31.216 -12.560 -39.858 1.00 86.19 655 LEU A C 1
ATOM 5136 O O . LEU A 1 655 ? 31.931 -11.915 -39.089 1.00 86.19 655 LEU A O 1
ATOM 5140 N N . GLU A 1 656 ? 31.498 -13.819 -40.190 1.00 81.31 656 GLU A N 1
ATOM 5141 C CA . GLU A 1 656 ? 32.802 -14.426 -39.906 1.00 81.31 656 GLU A CA 1
ATOM 5142 C C . GLU A 1 656 ? 33.867 -13.768 -40.801 1.00 81.31 656 GLU A C 1
ATOM 5144 O O . GLU A 1 656 ? 33.603 -13.488 -41.968 1.00 81.31 656 GLU A O 1
ATOM 5149 N N . ALA A 1 657 ? 35.049 -13.468 -40.255 1.00 70.69 657 ALA A N 1
ATOM 5150 C CA . ALA A 1 657 ? 36.088 -12.757 -41.000 1.00 70.69 657 ALA A CA 1
ATOM 5151 C C . ALA A 1 657 ? 36.706 -13.648 -42.095 1.00 70.69 657 ALA A C 1
ATOM 5153 O O . ALA A 1 657 ? 37.261 -14.709 -41.792 1.00 70.69 657 ALA A O 1
ATOM 5154 N N . ASP A 1 658 ? 36.647 -13.197 -43.352 1.00 55.41 658 ASP A N 1
ATOM 5155 C CA . ASP A 1 658 ? 37.174 -13.939 -44.503 1.00 55.41 658 ASP A CA 1
ATOM 5156 C C . ASP A 1 658 ? 38.685 -14.196 -44.365 1.00 55.41 658 ASP A C 1
ATOM 5158 O O . ASP A 1 658 ? 39.500 -13.290 -44.183 1.00 55.41 658 ASP A O 1
ATOM 5162 N N . GLY A 1 659 ? 39.077 -15.468 -44.471 1.00 50.19 659 GLY A N 1
ATOM 5163 C CA . GLY A 1 659 ? 40.424 -15.942 -44.129 1.00 50.19 659 GLY A CA 1
ATOM 5164 C C . GLY A 1 659 ? 41.553 -15.566 -45.099 1.00 50.19 659 GLY A C 1
ATOM 5165 O O . GLY A 1 659 ? 42.668 -16.064 -44.930 1.00 50.19 659 GLY A O 1
ATOM 5166 N N . GLU A 1 660 ? 41.301 -14.729 -46.109 1.00 43.31 660 GLU A N 1
ATOM 5167 C CA . GLU A 1 660 ? 42.227 -14.451 -47.217 1.00 43.31 660 GLU A CA 1
ATOM 5168 C C . GLU A 1 660 ? 42.706 -12.988 -47.282 1.00 43.31 660 GLU A C 1
ATOM 5170 O O . GLU A 1 660 ? 42.396 -12.261 -48.222 1.00 43.31 660 GLU A O 1
ATOM 5175 N N . ASN A 1 661 ? 43.537 -12.572 -46.316 1.00 37.91 661 ASN A N 1
ATOM 5176 C CA . ASN A 1 661 ? 44.832 -11.905 -46.572 1.00 37.91 661 ASN A CA 1
ATOM 5177 C C . ASN A 1 661 ? 45.621 -11.678 -45.262 1.00 37.91 661 ASN A C 1
ATOM 5179 O O . ASN A 1 661 ? 45.087 -11.146 -44.288 1.00 37.91 661 ASN A O 1
ATOM 5183 N N . ARG A 1 662 ? 46.907 -12.056 -45.242 1.00 37.62 662 ARG A N 1
ATOM 5184 C CA . ARG A 1 662 ? 47.850 -11.840 -44.127 1.00 37.62 662 ARG A CA 1
ATOM 5185 C C . ARG A 1 662 ? 49.299 -11.804 -44.603 1.00 37.62 662 ARG A C 1
ATOM 5187 O O . ARG A 1 662 ? 49.612 -12.575 -45.533 1.00 37.62 662 ARG A O 1
#